Protein 4XRE (pdb70)

Radius of gyration: 23.46 Å; Cα contacts (8 Å, |Δi|>4): 993; chains: 4; bounding box: 65×52×52 Å

Sequence (432 aa):
ANTAFVSSACNTQKIPSGSPFNRNLRAMLADLRQNTAFSGYDYKTSRAGSGGAPTAYGRATCKQSISQSDCTACLSNLVNRIFSICNNAIGARVQLVDCFIQYEQRSFANTAFVSSACNTQKIPSGSPFNRNLRAMLADLRQNTAFSGYDYKTSRAGSGGAPTAYGRATCKQSISQSDCTACLSNLVNRIFSICNNAIGARVQLVDCFIQYEQRSFANTAFVSSACNTQKIPSGSPFNRNLRAMLADLRQNTAFSGYDYKTSRAGSGGAPTAYGRATCKQSISQSDCTACLSNLVNRIFSICNNAIGARVQLVDCFIQYEQRSFANTAFVSSACNTQKIPSGSPFNRNLRAMLADLRQNTAFSGYDYKTSRAGSGGAPTAYGRATCKQSISQSDCTACLSNLVNRIFSICNNAIGARVQLVDCFIQYEQRSF

CATH classification: 3.30.430.20

Organism: Ginkgo biloba (NCBI:txid3311)

GO terms:
  GO:0005537 D-mannose binding (F, IDA)
  GO:0005576 extracellular region (C, IDA)
  GO:0003779 actin binding (F, IDA)
  GO:0050832 defense response to fungus (P, IMP)
  GO:0050832 defense response to fungus (P, IDA)
  GO:0019828 aspartic-type endopeptidase inhibitor activity (F, IDA)

InterPro domains:
  IPR002902 Gnk2-homologous domain [PF01657] (36-131)
  IPR002902 Gnk2-homologous domain [PS51473] (29-134)
  IPR038408 Gnk2-homologous domain superfamily [G3DSA:3.30.430.20] (27-134)
  IPR051378 Cell-to-cell trafficking and antifungal protein [PTHR32080] (8-134)

Nearest PDB structures (foldseek):
  3a2e-assembly2_B  TM=1.004E+00  e=2.190E-21  Ginkgo biloba
  6grf-assembly2_B  TM=8.880E-01  e=1.947E-09  Arabidopsis thaliana
  6grf-assembly3_C  TM=9.031E-01  e=2.362E-09  Arabidopsis thaliana
  6grf-assembly1_A  TM=8.909E-01  e=7.535E-09  Arabidopsis thaliana
  6gre-assembly2_B  TM=8.470E-01  e=1.947E-09  Arabidopsis thaliana

Secondary structure (DSSP, 8-state):
----EEEEEE-S-BPPTT-THHHHHHHHHHHHHHHTTTTTSEEEEEE--STTPPPEEEEEEE-TTS-HHHHHHHHHHHHTTHHHHTTSBSSEEEEESSEEEEEESS--/----EEEEEE-SSBPPTT-THHHHHHHHHHHHHHHGGGTTTEEEEEE--STTPPPEEEEEEE-TTS-HHHHHHHHHHHHHHHHHHHTSBSSEEEEESSEEEEEESS--/----EEEEEE-SSB--TT-THHHHHHHHHHHHHHHGGGTTTEEEEEE--SSS-PPEEEEEEE-TTS-HHHHHHHHHHHHHHHHHHHTSBSSEEEEESSEEEEEESS--/----EEEEEE-SSB--TT-THHHHHHHHHHHHHHHGGGTTTEEEEEE---TTPPPEEEEEEE-TTS-HHHHHHHHHHHHHHHHHHTTSBSSEEEEESSEEEEEESS--

B-factor: mean 52.68, std 8.83, range [20.0, 105.69]

Solvent-accessible surface area: 19162 Å² total; per-residue (Å²): 76,71,39,54,99,82,56,55,40,56,54,139,109,78,7,82,71,4,18,45,1,1,42,0,0,29,39,0,0,22,29,0,68,110,52,0,5,90,55,58,32,67,52,110,28,50,92,74,24,64,69,87,20,56,43,0,65,1,73,0,24,10,92,164,104,22,50,62,77,46,0,40,48,0,0,43,57,0,9,63,72,0,7,65,51,2,60,11,0,23,2,4,123,0,59,1,49,10,3,24,0,17,0,31,45,166,83,91,61,72,41,54,102,82,52,53,38,55,54,133,114,75,1,90,72,6,17,29,1,2,25,8,0,30,49,0,0,32,21,0,63,101,54,0,1,81,49,62,31,68,43,115,29,55,85,71,33,44,74,88,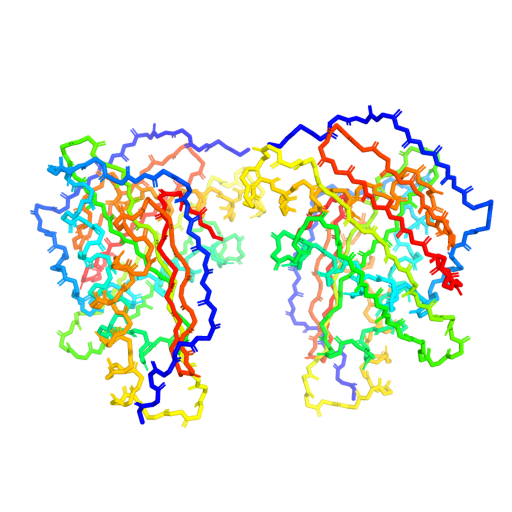15,59,39,0,57,0,89,0,36,8,98,162,102,28,48,64,68,58,0,33,62,0,0,38,38,0,28,57,77,0,3,55,58,4,56,4,0,29,2,2,107,0,72,5,47,10,2,28,0,24,0,34,44,180,76,94,75,71,39,51,101,82,58,47,13,40,53,118,120,76,8,86,118,78,28,57,1,20,174,3,0,115,14,0,1,16,1,0,70,92,1,0,5,115,36,63,24,74,10,105,8,6,20,7,20,54,76,78,13,52,17,0,36,2,82,0,25,2,113,125,103,43,57,95,86,45,0,42,49,0,0,33,50,0,23,118,74,0,30,95,56,3,99,46,0,34,4,2,82,0,63,0,49,10,1,19,0,18,0,22,45,145,43,92,77,70,38,50,96,84,50,41,17,54,50,119,126,76,10,98,122,78,26,57,1,36,178,2,0,138,13,0,2,16,0,0,100,80,10,0,4,103,31,58,29,67,9,99,6,9,11,4,20,60,70,83,18,61,20,0,33,2,79,0,27,13,113,158,89,23,61,94,91,42,0,38,51,0,0,37,50,0,30,119,71,0,14,89,54,0,93,68,0,37,2,3,80,0,63,0,58,12,1,20,0,28,0,28,46,163,64,99

Structure (mmCIF, N/CA/C/O backbone):
data_4XRE
#
_entry.id   4XRE
#
_cell.length_a   143.400
_cell.length_b   143.400
_cell.length_c   143.400
_cell.angle_alpha   90.00
_cell.angle_beta   90.00
_cell.angle_gamma   90.00
#
_symmetry.space_group_name_H-M   'P 21 3'
#
loop_
_entity.id
_entity.type
_entity.pdbx_description
1 polymer 'Antifungal protein ginkbilobin-2'
2 non-polymer alpha-D-mannopyranose
3 water water
#
loop_
_atom_site.group_PDB
_atom_site.id
_atom_site.type_symbol
_atom_site.label_atom_id
_atom_site.label_alt_id
_atom_site.label_comp_id
_atom_site.label_asym_id
_atom_site.label_entity_id
_atom_site.label_seq_id
_atom_site.pdbx_PDB_ins_code
_atom_site.Cartn_x
_atom_site.Cartn_y
_atom_site.Cartn_z
_atom_site.occupancy
_atom_site.B_iso_or_equiv
_atom_site.auth_seq_id
_atom_site.auth_comp_id
_atom_site.auth_asym_id
_atom_site.auth_atom_id
_atom_site.pdbx_PDB_model_num
ATOM 1 N N . ALA A 1 2 ? 51.089 -16.944 -36.215 1.00 28.42 1 ALA A N 1
ATOM 2 C CA . ALA A 1 2 ? 49.856 -17.529 -35.693 1.00 46.78 1 ALA A CA 1
ATOM 3 C C . ALA A 1 2 ? 48.677 -16.546 -35.714 1.00 50.18 1 ALA A C 1
ATOM 4 O O . ALA A 1 2 ? 48.614 -15.627 -34.891 1.00 49.72 1 ALA A O 1
ATOM 6 N N . ASN A 1 3 ? 47.722 -16.744 -36.620 1.00 44.49 2 ASN A N 1
ATOM 7 C CA . ASN A 1 3 ? 46.668 -15.742 -36.787 1.00 42.61 2 ASN A CA 1
ATOM 8 C C . ASN A 1 3 ? 45.445 -15.975 -35.917 1.00 48.33 2 ASN A C 1
ATOM 9 O O . ASN A 1 3 ? 44.755 -16.990 -36.041 1.00 48.29 2 ASN A O 1
ATOM 14 N N . THR A 1 4 ? 45.168 -14.992 -35.062 1.00 47.89 3 THR A N 1
ATOM 15 C CA . THR A 1 4 ? 44.129 -15.104 -34.053 1.00 45.37 3 THR A CA 1
ATOM 16 C C . THR A 1 4 ? 43.013 -14.069 -34.234 1.00 45.91 3 THR A C 1
ATOM 17 O O . THR A 1 4 ? 42.387 -13.662 -33.258 1.00 47.91 3 THR A O 1
ATOM 21 N N . ALA A 1 5 ? 42.755 -13.649 -35.471 1.00 44.05 4 ALA A N 1
ATOM 22 C CA . ALA A 1 5 ? 41.708 -12.652 -35.723 1.00 44.67 4 ALA A CA 1
ATOM 23 C C . ALA A 1 5 ? 40.321 -13.296 -35.748 1.00 45.29 4 ALA A C 1
ATOM 24 O O . ALA A 1 5 ? 40.151 -14.399 -36.272 1.00 43.14 4 ALA A O 1
ATOM 26 N N . PHE A 1 6 ? 39.329 -12.603 -35.191 1.00 44.70 5 PHE A N 1
ATOM 27 C CA . PHE A 1 6 ? 38.000 -13.191 -35.014 1.00 45.02 5 PHE A CA 1
ATOM 28 C C . PHE A 1 6 ? 37.272 -13.486 -36.338 1.00 49.61 5 PHE A C 1
ATOM 29 O O . PHE A 1 6 ? 37.324 -12.670 -37.263 1.00 51.29 5 PHE A O 1
ATOM 37 N N . VAL A 1 7 ? 36.589 -14.638 -36.421 1.00 44.23 6 VAL A N 1
ATOM 38 C CA . VAL A 1 7 ? 35.815 -15.010 -37.621 1.00 42.23 6 VAL A CA 1
ATOM 39 C C . VAL A 1 7 ? 34.286 -15.088 -37.439 1.00 45.06 6 VAL A C 1
ATOM 40 O O . VAL A 1 7 ? 33.527 -14.445 -38.165 1.00 47.71 6 VAL A O 1
ATOM 44 N N . SER A 1 8 ? 33.828 -15.900 -36.496 1.00 41.61 7 SER A N 1
ATOM 45 C CA . SER A 1 8 ? 32.396 -16.061 -36.301 1.00 41.97 7 SER A CA 1
ATOM 46 C C . SER A 1 8 ? 32.135 -16.574 -34.902 1.00 44.37 7 SER A C 1
ATOM 47 O O . SER A 1 8 ? 33.010 -17.182 -34.286 1.00 42.53 7 SER A O 1
ATOM 50 N N . SER A 1 9 ? 30.933 -16.327 -34.395 1.00 44.07 8 SER A N 1
ATOM 51 C CA . SER A 1 9 ? 30.569 -16.834 -33.078 1.00 46.13 8 SER A CA 1
ATOM 52 C C . SER A 1 9 ? 29.083 -17.174 -32.959 1.00 46.17 8 SER A C 1
ATOM 53 O O . SER A 1 9 ? 28.244 -16.627 -33.675 1.00 45.52 8 SER A O 1
ATOM 56 N N . ALA A 1 10 ? 28.787 -18.111 -32.065 1.00 45.57 9 ALA A N 1
ATOM 57 C CA . ALA A 1 10 ? 27.418 -18.452 -31.695 1.00 49.10 9 ALA A CA 1
ATOM 58 C C . ALA A 1 10 ? 27.348 -18.711 -30.187 1.00 52.15 9 ALA A C 1
ATOM 59 O O . ALA A 1 10 ? 28.188 -19.427 -29.626 1.00 47.03 9 ALA A O 1
ATOM 61 N N . CYS A 1 11 ? 26.338 -18.125 -29.538 1.00 54.63 10 CYS A N 1
ATOM 62 C CA . CYS A 1 11 ? 26.223 -18.157 -28.079 1.00 52.48 10 CYS A CA 1
ATOM 63 C C . CYS A 1 11 ? 24.848 -18.635 -27.588 1.00 52.92 10 CYS A C 1
ATOM 64 O O . CYS A 1 11 ? 23.814 -18.257 -28.146 1.00 52.40 10 CYS A O 1
ATOM 67 N N . ASN A 1 12 ? 24.838 -19.451 -26.551 1.00 51.79 11 ASN A N 1
ATOM 68 C CA . ASN A 1 12 ? 23.619 -19.810 -25.880 1.00 53.01 11 ASN A CA 1
ATOM 69 C C . ASN A 1 12 ? 22.951 -18.596 -25.279 1.00 54.20 11 ASN A C 1
ATOM 70 O O . ASN A 1 12 ? 23.601 -17.778 -24.706 1.00 54.48 11 ASN A O 1
ATOM 75 N N . THR A 1 13 ? 21.642 -18.476 -25.393 1.00 55.80 12 THR A N 1
ATOM 76 C CA . THR A 1 13 ? 20.949 -17.370 -24.736 1.00 51.43 12 THR A CA 1
ATOM 77 C C . THR A 1 13 ? 21.055 -17.507 -23.222 1.00 52.90 12 THR A C 1
ATOM 78 O O . THR A 1 13 ? 20.673 -16.601 -22.484 1.00 53.85 12 THR A O 1
ATOM 82 N N . GLN A 1 14 ? 21.596 -18.638 -22.768 1.00 53.07 13 GLN A N 1
ATOM 83 C CA . GLN A 1 14 ? 21.648 -18.968 -21.343 1.00 48.24 13 GLN A CA 1
ATOM 84 C C . GLN A 1 14 ? 23.053 -18.929 -20.720 1.00 50.00 13 GLN A C 1
ATOM 85 O O . GLN A 1 14 ? 23.997 -19.554 -21.221 1.00 51.49 13 GLN A O 1
ATOM 91 N N . LYS A 1 15 ? 23.171 -18.208 -19.602 1.00 52.07 14 LYS A N 1
ATOM 92 C CA . LYS A 1 15 ? 24.471 -17.946 -18.985 1.00 48.31 14 LYS A CA 1
ATOM 93 C C . LYS A 1 15 ? 24.776 -18.798 -17.751 1.00 46.74 14 LYS A C 1
ATOM 94 O O . LYS A 1 15 ? 23.873 -19.186 -17.003 1.00 47.23 14 LYS A O 1
ATOM 100 N N . ILE A 1 16 ? 26.063 -19.080 -17.560 1.00 44.53 15 IL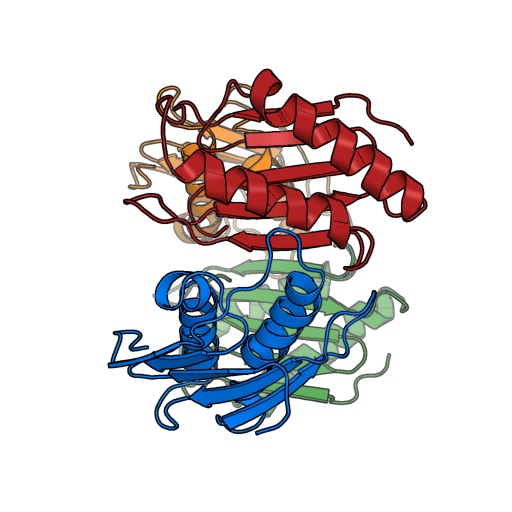E A N 1
ATOM 101 C CA . ILE A 1 16 ? 26.552 -19.738 -16.357 1.00 46.30 15 ILE A CA 1
ATOM 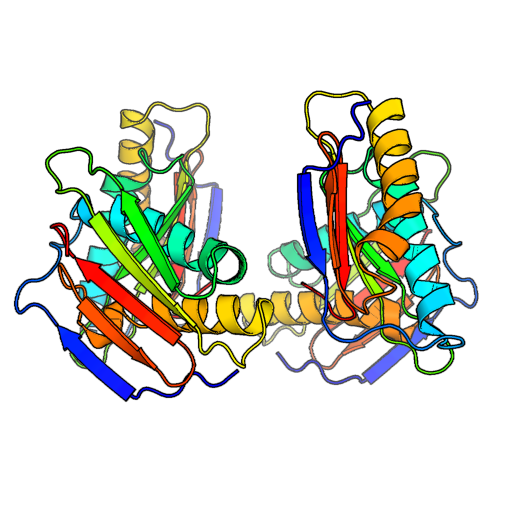102 C C . ILE A 1 16 ? 26.276 -18.827 -15.165 1.00 46.20 15 ILE A C 1
ATOM 103 O O . ILE A 1 16 ? 26.711 -17.679 -15.148 1.00 49.90 15 ILE A O 1
ATOM 108 N N . PRO A 1 17 ? 25.569 -19.333 -14.173 1.00 47.39 16 PRO A N 1
ATOM 109 C CA . PRO A 1 17 ? 25.235 -18.531 -13.032 1.00 47.81 16 PRO A CA 1
ATOM 110 C C . PRO A 1 17 ? 26.468 -18.152 -12.328 1.00 48.62 16 PRO A C 1
ATOM 111 O O . PRO A 1 17 ? 27.370 -18.905 -12.222 1.00 51.98 16 PRO A O 1
ATOM 115 N N . SER A 1 18 ? 26.484 -16.960 -11.803 1.00 51.93 17 SER A N 1
ATOM 116 C CA . SER A 1 18 ? 27.595 -16.491 -11.029 1.00 50.13 17 SER A CA 1
ATOM 117 C C . SER A 1 18 ? 27.907 -17.488 -9.963 1.00 54.00 17 SER A C 1
ATOM 118 O O . SER A 1 18 ? 27.056 -17.856 -9.201 1.00 62.26 17 SER A O 1
ATOM 121 N N . GLY A 1 19 ? 29.122 -17.973 -9.945 1.00 52.87 18 GLY A N 1
ATOM 122 C CA . GLY A 1 19 ? 29.505 -18.975 -8.982 1.00 48.77 18 GLY A CA 1
ATOM 123 C C . GLY A 1 19 ? 29.162 -20.370 -9.404 1.00 52.32 18 GLY A C 1
ATOM 124 O O . GLY A 1 19 ? 29.430 -21.305 -8.714 1.00 55.61 18 GLY A O 1
ATOM 125 N N . SER A 1 20 ? 28.575 -20.531 -10.559 1.00 51.79 19 SER A N 1
ATOM 126 C CA . SER A 1 20 ? 28.101 -21.880 -10.845 1.00 49.68 19 SER A CA 1
ATOM 127 C C . SER A 1 20 ? 29.284 -22.814 -10.827 1.00 50.97 19 SER A C 1
ATOM 128 O O . SER A 1 20 ? 30.330 -22.508 -11.391 1.00 51.42 19 SER A O 1
ATOM 131 N N . PRO A 1 21 ? 29.123 -23.949 -10.145 1.00 47.40 20 PRO A N 1
ATOM 132 C CA . PRO A 1 21 ? 30.059 -25.071 -10.154 1.00 44.93 20 PRO A CA 1
ATOM 133 C C . PRO A 1 21 ? 30.491 -25.441 -11.572 1.00 49.20 20 PRO A C 1
ATOM 134 O O . PRO A 1 21 ? 31.566 -26.005 -11.752 1.00 51.01 20 PRO A O 1
ATOM 138 N N . PHE A 1 22 ? 29.667 -25.132 -12.568 1.00 49.79 21 PHE A N 1
ATOM 139 C CA . PHE A 1 22 ? 30.034 -25.399 -13.949 1.00 45.90 21 PHE A CA 1
ATOM 140 C C . PHE A 1 22 ? 31.390 -24.782 -14.273 1.00 49.36 21 PHE A C 1
ATOM 141 O O . PHE A 1 22 ? 32.216 -25.388 -14.953 1.00 49.52 21 PHE A O 1
ATOM 149 N N . ASN A 1 23 ? 31.610 -23.574 -13.778 1.00 49.31 22 ASN A N 1
ATOM 150 C CA . ASN A 1 23 ? 32.827 -22.833 -14.071 1.00 47.13 22 ASN A CA 1
ATOM 151 C C . ASN A 1 23 ? 34.125 -23.625 -13.950 1.00 47.66 22 ASN A C 1
ATOM 152 O O . ASN A 1 23 ? 35.079 -23.343 -14.672 1.00 49.03 22 ASN A O 1
ATOM 157 N N . ARG A 1 24 ? 34.172 -24.592 -13.037 1.00 46.53 23 ARG A N 1
ATOM 158 C CA . ARG A 1 24 ? 35.433 -25.275 -12.714 1.00 47.42 23 ARG A CA 1
ATOM 159 C C . ARG A 1 24 ? 35.799 -26.411 -13.665 1.00 52.47 23 ARG A C 1
ATOM 160 O O . ARG A 1 24 ? 36.931 -26.468 -14.158 1.00 52.37 23 ARG A O 1
ATOM 168 N N . ASN A 1 25 ? 34.864 -27.335 -13.886 1.00 47.09 24 ASN A N 1
ATOM 169 C CA . ASN A 1 25 ? 35.119 -28.434 -14.807 1.00 44.96 24 ASN A CA 1
ATOM 170 C C . ASN A 1 25 ? 35.167 -27.885 -16.221 1.00 48.33 24 ASN A C 1
ATOM 171 O O . ASN A 1 25 ? 35.963 -28.331 -17.045 1.00 47.60 24 ASN A O 1
ATOM 176 N N . LEU A 1 26 ? 34.325 -26.888 -16.480 1.00 49.36 25 LEU A N 1
ATOM 177 C CA . LEU A 1 26 ? 34.369 -26.153 -17.738 1.00 49.02 25 LEU A CA 1
ATOM 178 C C . LEU A 1 26 ? 35.786 -25.675 -18.024 1.00 48.55 25 LEU A C 1
ATOM 179 O O . LEU A 1 26 ? 36.389 -26.059 -19.025 1.00 51.97 25 LEU A O 1
ATOM 184 N N . ARG A 1 27 ? 36.320 -24.832 -17.152 1.00 44.59 26 ARG A N 1
ATOM 185 C CA . ARG A 1 27 ? 37.663 -24.329 -17.368 1.00 43.14 26 ARG A CA 1
ATOM 186 C C . ARG A 1 27 ? 38.663 -25.492 -17.431 1.00 45.54 26 ARG A C 1
ATOM 187 O O . ARG A 1 27 ? 39.523 -25.523 -18.315 1.00 50.47 26 ARG A O 1
ATOM 195 N N . ALA A 1 28 ? 38.513 -26.465 -16.533 1.00 46.31 27 ALA A N 1
ATOM 196 C CA . ALA A 1 28 ? 39.437 -27.611 -16.431 1.00 52.28 27 ALA A CA 1
ATOM 197 C C . ALA A 1 28 ? 39.507 -28.422 -17.720 1.00 52.16 27 ALA A C 1
ATOM 198 O O . ALA A 1 28 ? 40.520 -29.061 -18.038 1.00 48.73 27 ALA A O 1
ATOM 200 N N . MET A 1 29 ? 38.400 -28.388 -18.448 1.00 53.19 28 MET A N 1
ATOM 201 C CA . MET A 1 29 ? 38.255 -29.096 -19.704 1.00 49.81 28 MET A CA 1
ATOM 202 C C . MET A 1 29 ? 38.889 -28.311 -20.850 1.00 47.78 28 MET A C 1
ATOM 203 O O . MET A 1 29 ? 39.492 -28.890 -21.753 1.00 48.95 28 MET A O 1
ATOM 208 N N . LEU A 1 30 ? 38.746 -26.989 -20.798 1.00 49.19 29 LEU A N 1
ATOM 209 C CA . LEU A 1 30 ? 39.262 -26.104 -21.835 1.00 49.13 29 LEU A CA 1
ATOM 210 C C . LEU A 1 30 ? 40.773 -26.174 -21.902 1.00 45.83 29 LEU A C 1
ATOM 211 O O . LEU A 1 30 ? 41.374 -25.941 -22.954 1.00 41.93 29 LEU A O 1
ATOM 216 N N . ALA A 1 31 ? 41.382 -26.497 -20.766 1.00 45.12 30 ALA A N 1
ATOM 217 C CA . ALA A 1 31 ? 42.825 -26.620 -20.700 1.00 47.00 30 ALA A CA 1
ATOM 218 C C . ALA A 1 31 ? 43.272 -27.934 -21.314 1.00 48.92 30 ALA A C 1
ATOM 219 O O . ALA A 1 31 ? 44.349 -28.016 -21.908 1.00 48.75 30 ALA A O 1
ATOM 221 N N . ASP A 1 32 ? 42.443 -28.965 -21.175 1.00 51.61 31 ASP A N 1
ATOM 222 C CA . ASP A 1 32 ? 42.723 -30.227 -21.841 1.00 48.45 31 ASP A CA 1
ATOM 223 C C . ASP A 1 32 ? 42.732 -29.992 -23.345 1.00 46.46 31 ASP A C 1
ATOM 224 O O . ASP A 1 32 ? 43.650 -30.422 -24.036 1.00 49.02 31 ASP A O 1
ATOM 229 N N . LEU A 1 33 ? 41.718 -29.288 -23.843 1.00 42.06 32 LEU A N 1
ATOM 230 C CA . LEU A 1 33 ? 41.694 -28.874 -25.240 1.00 43.21 32 LEU A CA 1
ATOM 231 C C . LEU A 1 33 ? 42.936 -28.059 -25.582 1.00 46.83 32 LEU A C 1
ATOM 232 O O . LEU A 1 33 ? 43.594 -28.308 -26.591 1.00 47.13 32 LEU A O 1
ATOM 237 N N . ARG A 1 34 ? 43.245 -27.078 -24.737 1.00 50.01 33 ARG A N 1
ATOM 238 C CA . ARG A 1 34 ? 44.362 -26.157 -24.973 1.00 49.83 33 ARG A CA 1
ATOM 239 C C . ARG A 1 34 ? 45.698 -26.884 -25.118 1.00 49.86 33 ARG A C 1
ATOM 240 O O . ARG A 1 34 ? 46.516 -26.539 -25.971 1.00 50.08 33 ARG A O 1
ATOM 248 N N . GLN A 1 35 ? 45.903 -27.908 -24.293 1.00 48.98 34 GLN A N 1
ATOM 249 C CA . GLN A 1 35 ? 47.203 -28.559 -24.187 1.00 49.23 34 GLN A CA 1
ATOM 250 C C . GLN A 1 35 ? 47.419 -29.737 -25.138 1.00 47.86 34 GLN A C 1
ATOM 251 O O . GLN A 1 35 ? 48.562 -30.091 -25.442 1.00 49.27 34 GLN A O 1
ATOM 257 N N . ASN A 1 36 ? 46.326 -30.319 -25.624 1.00 46.87 35 ASN A N 1
ATOM 258 C CA . ASN A 1 36 ? 46.378 -31.628 -26.273 1.00 45.82 35 ASN A CA 1
ATOM 259 C C . ASN A 1 36 ? 46.022 -31.701 -27.760 1.00 46.74 35 ASN A C 1
ATOM 260 O O . ASN A 1 36 ? 46.294 -32.712 -28.408 1.00 47.13 35 ASN A O 1
ATOM 265 N N . THR A 1 37 ? 45.431 -30.641 -28.306 1.00 47.03 36 THR A N 1
ATOM 266 C CA . THR A 1 37 ? 44.947 -30.679 -29.686 1.00 45.48 36 THR A CA 1
ATOM 267 C C . THR A 1 37 ? 46.094 -30.705 -30.699 1.00 43.63 36 THR A C 1
ATOM 268 O O . THR A 1 37 ? 46.033 -31.425 -31.698 1.00 44.85 36 THR A O 1
ATOM 272 N N . ALA A 1 38 ? 47.148 -29.940 -30.437 1.00 38.65 37 ALA A N 1
ATOM 273 C CA . ALA A 1 38 ? 48.291 -29.930 -31.337 1.00 41.28 37 ALA A CA 1
ATOM 274 C C . ALA A 1 38 ? 48.820 -31.346 -31.568 1.00 45.35 37 ALA A C 1
ATOM 275 O O . ALA A 1 38 ? 49.292 -31.683 -32.660 1.00 41.31 37 ALA A O 1
ATOM 277 N N . PHE A 1 39 ? 48.708 -32.178 -30.535 1.00 48.20 38 PHE A N 1
ATOM 278 C CA . PHE A 1 39 ? 49.297 -33.513 -30.536 1.00 45.43 38 PHE A CA 1
ATOM 279 C C . PHE A 1 39 ? 48.280 -34.631 -30.725 1.00 47.20 38 PHE A C 1
ATOM 280 O O . PHE A 1 39 ? 48.652 -35.784 -30.944 1.00 49.76 38 PHE A O 1
ATOM 288 N N . SER A 1 40 ? 47.002 -34.292 -30.636 1.00 43.77 39 SER A N 1
ATOM 289 C CA . SER A 1 40 ? 45.955 -35.263 -30.900 1.00 43.05 39 SER A CA 1
ATOM 290 C C . SER A 1 40 ? 45.424 -35.098 -32.315 1.00 47.45 39 SER A C 1
ATOM 291 O O . SER A 1 40 ? 44.378 -35.643 -32.675 1.00 48.36 39 SER A O 1
ATOM 294 N N . GLY A 1 41 ? 46.126 -34.343 -33.128 1.00 44.89 40 GLY A N 1
ATOM 295 C CA . GLY A 1 41 ? 45.754 -34.242 -34.508 1.00 42.05 40 GLY A CA 1
ATOM 296 C C . GLY A 1 41 ? 45.077 -33.041 -35.071 1.00 44.94 40 GLY A C 1
ATOM 297 O O . GLY A 1 41 ? 44.505 -33.102 -36.116 1.00 47.41 40 GLY A O 1
ATOM 298 N N . TYR A 1 42 ? 45.176 -31.946 -34.357 1.00 42.18 41 TYR A N 1
ATOM 299 C CA . TYR A 1 42 ? 44.657 -30.648 -34.734 1.00 39.57 41 TYR A CA 1
ATOM 300 C C . TYR A 1 42 ? 43.159 -30.601 -34.750 1.00 42.68 41 TYR A C 1
ATOM 301 O O . TYR A 1 42 ? 42.587 -29.705 -35.286 1.00 44.26 41 TYR A O 1
ATOM 310 N N . ASP A 1 43 ? 42.519 -31.544 -34.107 1.00 43.18 42 ASP A N 1
ATOM 311 C CA . ASP A 1 43 ? 41.098 -31.476 -33.908 1.00 44.10 42 ASP A CA 1
ATOM 312 C C . ASP A 1 43 ? 40.790 -32.498 -32.860 1.00 44.75 42 ASP A C 1
ATOM 313 O O . ASP A 1 43 ? 41.036 -33.647 -33.052 1.00 46.23 42 ASP A O 1
ATOM 318 N N . TYR A 1 44 ? 40.282 -32.060 -31.724 1.00 43.40 43 TYR A N 1
ATOM 319 C CA . TYR A 1 44 ? 40.292 -32.877 -30.546 1.00 46.54 43 TYR A CA 1
ATOM 320 C C . TYR A 1 44 ? 39.139 -32.535 -29.688 1.00 43.65 43 TYR A C 1
ATOM 321 O O . TYR A 1 44 ? 38.777 -31.420 -29.608 1.00 45.71 43 TYR A O 1
ATOM 330 N N . LYS A 1 45 ? 38.543 -33.522 -29.058 1.00 46.76 44 LYS A N 1
ATOM 331 C CA . LYS A 1 45 ? 37.366 -33.323 -28.220 1.00 49.01 44 LYS A CA 1
ATOM 332 C C . LYS A 1 45 ? 37.647 -33.911 -26.835 1.00 47.52 44 LYS A C 1
ATOM 333 O O . LYS A 1 45 ? 38.423 -34.855 -26.691 1.00 44.90 44 LYS A O 1
ATOM 339 N N . THR A 1 46 ? 37.036 -33.342 -25.808 1.00 48.26 45 THR A N 1
ATOM 340 C CA . THR A 1 46 ? 37.200 -33.893 -24.474 1.00 48.07 45 THR A CA 1
ATOM 341 C C . THR A 1 46 ? 36.014 -33.448 -23.622 1.00 51.26 45 THR A C 1
ATOM 342 O O . THR A 1 46 ? 35.156 -32.695 -24.096 1.00 48.09 45 THR A O 1
ATOM 346 N N . SER A 1 47 ? 35.950 -33.943 -22.384 1.00 54.55 46 SER A N 1
ATOM 347 C CA . SER A 1 47 ? 34.840 -33.654 -21.476 1.00 50.34 46 SER A CA 1
ATOM 348 C C . SER A 1 47 ? 35.307 -33.603 -20.023 1.00 48.88 46 SER A C 1
ATOM 349 O O . SER A 1 47 ? 36.428 -34.010 -19.714 1.00 52.37 46 SER A O 1
ATOM 352 N N . ARG A 1 48 ? 34.456 -33.086 -19.138 1.00 45.57 47 ARG A N 1
ATOM 353 C CA . ARG A 1 48 ? 34.738 -33.099 -17.698 1.00 49.21 47 ARG A CA 1
ATOM 354 C C . ARG A 1 48 ? 33.454 -33.250 -16.904 1.00 49.75 47 ARG A C 1
ATOM 355 O O . ARG A 1 48 ? 32.535 -32.441 -17.035 1.00 49.26 47 ARG A O 1
ATOM 363 N N . ALA A 1 49 ? 33.389 -34.286 -16.074 1.00 48.15 48 ALA A N 1
ATOM 364 C CA . ALA A 1 49 ? 32.190 -34.516 -15.288 1.00 48.62 48 ALA A CA 1
ATOM 365 C C . ALA A 1 49 ? 32.092 -33.437 -14.229 1.00 49.04 48 ALA A C 1
ATOM 366 O O . ALA A 1 49 ? 33.089 -33.065 -13.614 1.00 50.53 48 ALA A O 1
ATOM 368 N N . GLY A 1 50 ? 30.891 -32.918 -14.022 1.00 50.92 49 GLY A N 1
ATOM 369 C CA . GLY A 1 50 ? 30.703 -31.904 -13.008 1.00 59.62 49 GLY A CA 1
ATOM 370 C C . GLY A 1 50 ? 30.635 -32.545 -11.637 1.00 70.74 49 GLY A C 1
ATOM 371 O O . GLY A 1 50 ? 30.470 -33.760 -11.525 1.00 74.30 49 GLY A O 1
ATOM 372 N N . SER A 1 51 ? 30.795 -31.739 -10.592 1.00 75.14 50 SER A N 1
ATOM 373 C CA . SER A 1 51 ? 30.418 -32.169 -9.249 1.00 80.83 50 SER A CA 1
ATOM 374 C C . SER A 1 51 ? 29.446 -31.137 -8.696 1.00 79.99 50 SER A C 1
ATOM 375 O O . SER A 1 51 ? 29.283 -30.058 -9.273 1.00 71.33 50 SER A O 1
ATOM 378 N N . GLY A 1 52 ? 28.781 -31.477 -7.598 1.00 83.57 51 GLY A N 1
ATOM 379 C CA . GLY A 1 52 ? 27.817 -30.572 -7.002 1.00 85.12 51 GLY A CA 1
ATOM 380 C C . GLY A 1 52 ? 26.717 -30.135 -7.961 1.00 83.22 51 GLY A C 1
ATOM 381 O O . GLY A 1 52 ? 26.453 -28.936 -8.111 1.00 69.42 51 GLY A O 1
ATOM 382 N N . GLY A 1 53 ? 26.091 -31.111 -8.622 1.00 90.46 52 GLY A N 1
ATOM 383 C CA . GLY A 1 53 ? 24.881 -30.886 -9.406 1.00 88.80 52 GLY A CA 1
ATOM 384 C C . GLY A 1 53 ? 25.051 -30.298 -10.798 1.00 80.02 52 GLY A C 1
ATOM 385 O O . GLY A 1 53 ? 24.133 -30.358 -11.631 1.00 70.81 52 GLY A O 1
ATOM 386 N N . ALA A 1 54 ? 26.222 -29.716 -11.044 1.00 76.03 53 ALA A N 1
ATOM 387 C CA . ALA A 1 54 ? 26.539 -29.150 -12.349 1.00 70.22 53 ALA A CA 1
ATOM 388 C C . ALA A 1 54 ? 26.680 -30.261 -13.388 1.00 71.10 53 ALA A C 1
ATOM 389 O O . ALA A 1 54 ? 27.068 -31.384 -13.059 1.00 73.16 53 ALA A O 1
ATOM 391 N N . PRO A 1 55 ? 26.350 -29.936 -14.655 1.00 69.22 54 PRO A N 1
ATOM 392 C CA . PRO A 1 55 ? 26.384 -30.898 -15.770 1.00 65.63 54 PRO A CA 1
ATOM 393 C C . PRO A 1 55 ? 27.802 -31.309 -16.143 1.00 59.87 54 PRO A C 1
ATOM 394 O O . PRO A 1 55 ? 28.766 -30.752 -15.617 1.00 62.41 54 PRO A O 1
ATOM 398 N N . THR A 1 56 ? 27.928 -32.283 -17.038 1.00 58.06 55 THR A N 1
ATOM 399 C CA . THR A 1 56 ? 29.226 -32.616 -17.603 1.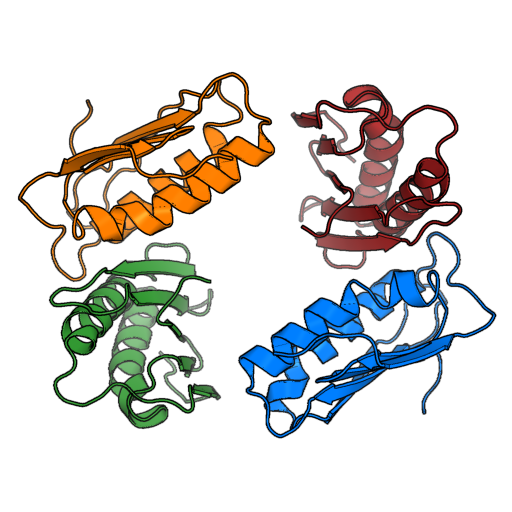00 53.21 55 THR A CA 1
ATOM 400 C C . THR A 1 56 ? 29.497 -31.614 -18.716 1.00 55.71 55 THR A C 1
ATOM 401 O O . THR A 1 56 ? 28.558 -31.048 -19.286 1.00 58.12 55 THR A O 1
ATOM 405 N N . ALA A 1 57 ? 30.769 -31.378 -19.016 1.00 54.26 56 ALA A N 1
ATOM 406 C CA . ALA A 1 57 ? 31.133 -30.415 -20.052 1.00 51.59 56 ALA A CA 1
ATOM 407 C C . ALA A 1 57 ? 31.875 -31.080 -21.207 1.00 51.00 56 ALA A C 1
ATOM 408 O O . ALA A 1 57 ? 32.872 -31.767 -20.994 1.00 48.32 56 ALA A O 1
ATOM 410 N N . TYR A 1 58 ? 31.375 -30.866 -22.423 1.00 49.17 57 TYR A N 1
ATOM 411 C CA . TYR A 1 58 ? 31.976 -31.421 -23.625 1.00 46.77 57 TYR A CA 1
ATOM 412 C C . TYR A 1 58 ? 32.417 -30.298 -24.533 1.00 47.65 57 TYR A C 1
ATOM 413 O O . TYR A 1 58 ? 31.700 -29.318 -24.712 1.00 49.62 57 TYR A O 1
ATOM 422 N N . GLY A 1 59 ? 33.599 -30.444 -25.117 1.00 46.04 58 GLY A N 1
ATOM 423 C CA . GLY A 1 59 ? 34.100 -29.449 -26.037 1.00 43.67 58 GLY A CA 1
ATOM 424 C C . GLY A 1 59 ? 34.940 -30.085 -27.120 1.00 46.87 58 GLY A C 1
ATOM 425 O O . GLY A 1 59 ? 35.337 -31.248 -27.017 1.00 45.06 58 GLY A O 1
ATOM 426 N N . ARG A 1 60 ? 35.187 -29.310 -28.172 1.00 47.45 59 ARG A N 1
ATOM 427 C CA . ARG A 1 60 ? 36.028 -29.718 -29.289 1.00 46.22 59 ARG A CA 1
ATOM 428 C C . ARG A 1 60 ? 36.915 -28.551 -29.708 1.00 43.91 59 ARG A C 1
ATOM 429 O O . ARG A 1 60 ? 36.568 -27.383 -29.503 1.00 42.66 59 ARG A O 1
ATOM 437 N N . ALA A 1 61 ? 38.066 -28.865 -30.284 1.00 41.57 60 ALA A N 1
ATOM 438 C CA . ALA A 1 61 ? 38.985 -27.827 -30.703 1.00 40.24 60 ALA A CA 1
ATOM 439 C C . ALA A 1 61 ? 39.738 -28.286 -31.918 1.00 42.26 60 ALA A C 1
ATOM 440 O O . ALA A 1 61 ? 40.131 -29.445 -32.013 1.00 44.51 60 ALA A O 1
ATOM 442 N N . THR A 1 62 ? 39.940 -27.365 -32.848 1.00 37.69 61 THR A N 1
ATOM 443 C CA . THR A 1 62 ? 40.673 -27.673 -34.050 1.00 39.83 61 THR A CA 1
ATOM 444 C C . THR A 1 62 ? 41.675 -26.569 -34.298 1.00 43.03 61 THR A C 1
ATOM 445 O O . THR A 1 62 ? 41.470 -25.430 -33.882 1.00 40.64 61 THR A O 1
ATOM 449 N N . CYS A 1 63 ? 42.765 -26.919 -34.970 1.00 43.76 62 CYS A N 1
ATOM 450 C CA . CYS A 1 63 ? 43.732 -25.938 -35.409 1.00 41.89 62 CYS A CA 1
ATOM 451 C C . CYS A 1 63 ? 43.803 -25.984 -36.917 1.00 41.84 62 CYS A C 1
ATOM 452 O O . CYS A 1 63 ? 43.492 -27.006 -37.521 1.00 43.15 62 CYS A O 1
ATOM 455 N N . LYS A 1 64 ? 44.190 -24.864 -37.514 1.00 41.69 63 LYS A N 1
ATOM 456 C CA . LYS A 1 64 ? 44.581 -24.822 -38.912 1.00 44.53 63 LYS A CA 1
ATOM 457 C C . LYS A 1 64 ? 45.741 -25.795 -39.114 1.00 49.62 63 LYS A C 1
ATOM 458 O O . LYS A 1 64 ? 46.836 -25.587 -38.589 1.00 48.38 63 LYS A O 1
ATOM 464 N N . GLN A 1 65 ? 45.495 -26.869 -39.855 1.00 49.63 64 GLN A N 1
ATOM 465 C CA . GLN A 1 65 ? 46.518 -27.883 -40.087 1.00 48.61 64 GLN A CA 1
ATOM 466 C C . GLN A 1 65 ? 47.871 -27.264 -40.458 1.00 51.64 64 GLN A C 1
ATOM 467 O O . GLN A 1 65 ? 48.918 -27.707 -39.974 1.00 53.44 64 GLN A O 1
ATOM 473 N N . SER A 1 66 ? 47.847 -26.232 -41.305 1.00 49.96 65 SER A N 1
ATOM 474 C CA . SER A 1 66 ? 49.082 -25.630 -41.813 1.00 45.86 65 SER A CA 1
ATOM 475 C C . SER A 1 66 ? 49.928 -24.933 -40.745 1.00 48.53 65 SER A C 1
ATOM 476 O O . SER A 1 66 ? 51.111 -24.686 -40.960 1.00 54.86 65 SER A O 1
ATOM 479 N N . ILE A 1 67 ? 49.337 -24.634 -39.590 1.00 47.29 66 ILE A N 1
ATOM 480 C CA . ILE A 1 67 ? 50.071 -23.950 -38.523 1.00 46.74 66 ILE A CA 1
ATOM 481 C C . ILE A 1 67 ? 50.870 -24.951 -37.680 1.00 43.84 66 ILE A C 1
ATOM 482 O O . ILE A 1 67 ? 50.677 -26.158 -37.803 1.00 44.97 66 ILE A O 1
ATOM 487 N N . SER A 1 68 ? 51.761 -24.454 -36.825 1.00 44.09 67 SER A N 1
ATOM 488 C CA . SER A 1 68 ? 52.626 -25.339 -36.036 1.00 44.19 67 SER A CA 1
ATOM 489 C C . SER A 1 68 ? 51.971 -25.805 -34.746 1.00 46.73 67 SER A C 1
ATOM 490 O O . SER A 1 68 ? 50.882 -25.362 -34.391 1.00 49.65 67 SER A O 1
ATOM 493 N N . GLN A 1 69 ? 52.634 -26.717 -34.040 1.00 45.69 68 GLN A N 1
ATOM 494 C CA . GLN A 1 69 ? 52.082 -27.207 -32.789 1.00 45.98 68 GLN A CA 1
ATOM 495 C C . GLN A 1 69 ? 52.085 -26.101 -31.741 1.00 45.72 68 GLN A C 1
ATOM 496 O O . GLN A 1 69 ? 51.121 -25.940 -31.003 1.00 46.18 68 GLN A O 1
ATOM 502 N N . SER A 1 70 ? 53.160 -25.316 -31.703 1.00 48.12 69 SER A N 1
ATOM 503 C CA . SER A 1 70 ? 53.247 -24.207 -30.756 1.00 49.77 69 SER A CA 1
ATOM 504 C C . SER A 1 70 ? 52.253 -23.108 -31.125 1.00 48.69 69 SER A C 1
ATOM 505 O O . SER A 1 70 ? 51.656 -22.477 -30.253 1.00 42.95 69 SER A O 1
ATOM 508 N N . ASP A 1 71 ? 52.083 -22.885 -32.425 1.00 52.12 70 ASP A N 1
ATOM 509 C CA . ASP A 1 71 ? 51.141 -21.883 -32.918 1.00 48.67 70 ASP A CA 1
ATOM 510 C C . ASP A 1 71 ? 49.687 -22.367 -32.790 1.00 51.52 70 ASP A C 1
ATOM 511 O O . ASP A 1 71 ? 48.756 -21.559 -32.691 1.00 53.60 70 ASP A O 1
ATOM 516 N N . CYS A 1 72 ? 49.490 -23.685 -32.784 1.00 49.91 71 CYS A N 1
ATOM 517 C CA . CYS A 1 72 ? 48.173 -24.250 -32.508 1.00 49.08 71 CYS A CA 1
ATOM 518 C C . CYS A 1 72 ? 47.818 -24.086 -31.026 1.00 50.57 71 CYS A C 1
ATOM 519 O O . CYS A 1 72 ? 46.730 -23.629 -30.667 1.00 53.40 71 CYS A O 1
ATOM 522 N N . THR A 1 73 ? 48.756 -24.454 -30.167 1.00 47.46 72 THR A N 1
ATOM 523 C CA . THR A 1 73 ? 48.582 -24.299 -28.735 1.00 47.82 72 THR A CA 1
ATOM 524 C C . THR A 1 73 ? 48.417 -22.829 -28.325 1.00 51.71 72 THR A C 1
ATOM 525 O O . THR A 1 73 ? 47.793 -22.530 -27.300 1.00 54.11 72 THR A O 1
ATOM 529 N N . ALA A 1 74 ? 48.975 -21.917 -29.126 1.00 48.45 73 ALA A N 1
ATOM 530 C CA . ALA A 1 74 ? 48.966 -20.488 -28.804 1.00 48.41 73 ALA A CA 1
ATOM 531 C C . ALA A 1 74 ? 47.619 -19.847 -29.095 1.00 52.59 73 ALA A C 1
ATOM 532 O O . ALA A 1 74 ? 47.093 -19.066 -28.285 1.00 51.50 73 ALA A O 1
ATOM 534 N N . CYS A 1 75 ? 47.084 -20.165 -30.272 1.00 48.19 74 CYS A N 1
ATOM 535 C CA . CYS A 1 75 ? 45.794 -19.656 -30.694 1.00 47.73 74 CYS A CA 1
ATOM 536 C C . CYS A 1 75 ? 44.717 -20.088 -29.710 1.00 48.39 74 CYS A C 1
ATOM 537 O O . CYS A 1 75 ? 43.851 -19.296 -29.335 1.00 49.17 74 CYS A O 1
ATOM 540 N N . LEU A 1 76 ? 44.775 -21.343 -29.268 1.00 45.23 75 LEU A N 1
ATOM 541 C CA . LEU A 1 76 ? 43.737 -21.843 -28.377 1.00 44.73 75 LEU A CA 1
ATOM 542 C C . LEU A 1 76 ? 43.766 -21.127 -27.032 1.00 44.67 75 LEU A C 1
ATOM 543 O O . LEU A 1 76 ? 42.720 -20.804 -26.472 1.00 43.08 75 LEU A O 1
ATOM 548 N N . SER A 1 77 ? 44.968 -20.868 -26.523 1.00 49.61 76 SER A N 1
ATOM 549 C CA . SER A 1 77 ? 45.113 -20.095 -25.295 1.00 46.94 76 SER A CA 1
ATOM 550 C C . SER A 1 77 ? 44.533 -18.717 -25.535 1.00 45.41 76 SER A C 1
ATOM 551 O O . SER A 1 77 ? 43.726 -18.224 -24.750 1.00 45.77 76 SER A O 1
ATOM 554 N N . ASN A 1 78 ? 44.940 -18.104 -26.635 1.00 47.12 77 ASN A N 1
ATOM 555 C CA . ASN A 1 78 ? 44.378 -16.820 -27.012 1.00 47.90 77 ASN A CA 1
ATOM 556 C C . ASN A 1 78 ? 42.854 -16.872 -27.006 1.00 46.01 77 ASN A C 1
ATOM 557 O O . ASN A 1 78 ? 42.200 -15.923 -26.576 1.00 48.37 77 ASN A O 1
ATOM 562 N N . LEU A 1 79 ? 42.297 -17.993 -27.466 1.00 47.09 78 LEU A N 1
ATOM 563 C CA . LEU A 1 79 ? 40.846 -18.142 -27.636 1.00 46.07 78 LEU A CA 1
ATOM 564 C C . LEU A 1 79 ? 40.121 -18.371 -26.303 1.00 47.22 78 LEU A C 1
ATOM 565 O O . LEU A 1 79 ? 39.093 -17.752 -26.030 1.00 45.87 78 LEU A O 1
ATOM 570 N N . VAL A 1 80 ? 40.692 -19.202 -25.455 1.00 46.45 79 VAL A N 1
ATOM 571 C CA . VAL A 1 80 ? 40.177 -19.480 -24.142 1.00 44.18 79 VAL A CA 1
ATOM 572 C C . VAL A 1 80 ? 40.000 -18.255 -23.276 1.00 46.65 79 VAL A C 1
ATOM 573 O O . VAL A 1 80 ? 39.190 -18.272 -22.399 1.00 49.46 79 VAL A O 1
ATOM 577 N N . ASN A 1 81 ? 40.774 -17.225 -23.489 1.00 41.60 80 ASN A N 1
ATOM 578 C CA . ASN A 1 81 ? 40.636 -16.046 -22.700 1.00 45.95 80 ASN A CA 1
ATOM 579 C C . ASN A 1 81 ? 39.841 -14.999 -23.392 1.00 50.58 80 ASN A C 1
ATOM 580 O O . ASN A 1 81 ? 39.986 -13.836 -23.147 1.00 49.84 80 ASN A 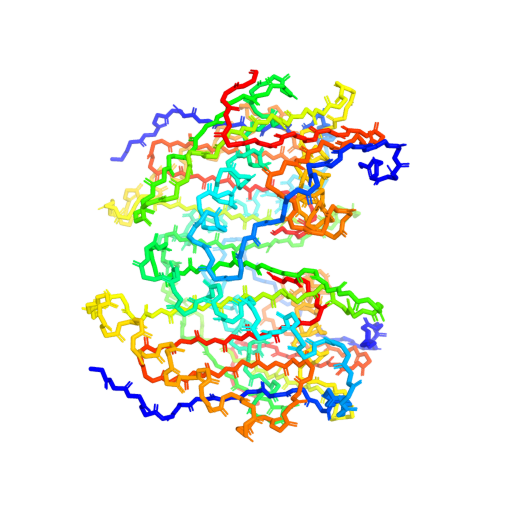O 1
ATOM 585 N N . ARG A 1 82 ? 38.983 -15.432 -24.274 1.00 46.78 81 ARG A N 1
ATOM 586 C CA . ARG A 1 82 ? 38.245 -14.528 -25.099 1.00 41.50 81 ARG A CA 1
ATOM 587 C C . ARG A 1 82 ? 36.886 -15.079 -25.320 1.00 45.01 81 ARG A C 1
ATOM 588 O O . ARG A 1 82 ? 36.000 -14.361 -25.628 1.00 49.88 81 ARG A O 1
ATOM 596 N N . ILE A 1 83 ? 36.735 -16.384 -25.179 1.00 46.54 82 ILE A N 1
ATOM 597 C CA . ILE A 1 83 ? 35.490 -17.033 -25.506 1.00 42.81 82 ILE A CA 1
ATOM 598 C C . ILE A 1 83 ? 34.447 -16.771 -24.462 1.00 47.83 82 ILE A C 1
ATOM 599 O O . ILE A 1 83 ? 33.271 -16.881 -24.723 1.00 50.16 82 ILE A O 1
ATOM 604 N N . PHE A 1 84 ? 34.881 -16.425 -23.268 1.00 51.64 83 PHE A N 1
ATOM 605 C CA . PHE A 1 84 ? 33.925 -16.071 -22.217 1.00 50.53 83 PHE A CA 1
ATOM 606 C C . PHE A 1 84 ? 33.352 -14.670 -22.405 1.00 49.89 83 PHE A C 1
ATOM 607 O O . PHE A 1 84 ? 32.185 -14.422 -22.103 1.00 48.74 83 PHE A O 1
ATOM 615 N N . SER A 1 85 ? 34.191 -13.770 -22.917 1.00 54.80 84 SER A N 1
ATOM 616 C CA . SER A 1 85 ? 33.825 -12.387 -23.222 1.00 47.10 84 SER A CA 1
ATOM 617 C C . SER A 1 85 ? 32.950 -12.312 -24.484 1.00 48.49 84 SER A C 1
ATOM 618 O O . SER A 1 85 ? 31.906 -11.651 -24.510 1.00 50.37 84 SER A O 1
ATOM 621 N N . ILE A 1 86 ? 33.383 -13.008 -25.527 1.00 46.72 85 ILE A N 1
ATOM 622 C CA . ILE A 1 86 ? 32.627 -13.107 -26.769 1.00 47.69 85 ILE A CA 1
ATOM 623 C C . ILE A 1 86 ? 31.171 -13.511 -26.528 1.00 47.73 85 ILE A C 1
ATOM 624 O O . ILE A 1 86 ? 30.256 -13.014 -27.187 1.00 45.81 85 ILE A O 1
ATOM 629 N N . CYS A 1 87 ? 30.963 -14.413 -25.576 1.00 48.31 86 CYS A N 1
ATOM 630 C CA . CYS A 1 87 ? 29.629 -14.947 -25.318 1.00 51.80 86 CYS A CA 1
ATOM 631 C C . CYS A 1 87 ? 29.125 -14.677 -23.899 1.00 48.16 86 CYS A C 1
ATOM 632 O O . CYS A 1 87 ? 28.162 -15.291 -23.443 1.00 49.57 86 CYS A O 1
ATOM 635 N N . ASN A 1 88 ? 29.779 -13.751 -23.206 1.00 45.78 87 ASN A N 1
ATOM 636 C CA . ASN A 1 88 ? 29.284 -13.290 -21.923 1.00 42.16 87 ASN A CA 1
ATOM 637 C C . ASN A 1 88 ? 28.951 -14.441 -20.979 1.00 46.32 87 ASN A C 1
ATOM 638 O O . ASN A 1 88 ? 27.832 -14.535 -20.476 1.00 48.93 87 ASN A O 1
ATOM 643 N N . ASN A 1 89 ? 29.929 -15.316 -20.759 1.00 45.06 88 ASN A N 1
ATOM 644 C CA . ASN A 1 89 ? 29.827 -16.404 -19.786 1.00 42.53 88 ASN A CA 1
ATOM 645 C C . ASN A 1 89 ? 28.677 -17.373 -20.052 1.00 42.25 88 ASN A C 1
ATOM 646 O O . ASN A 1 89 ? 27.821 -17.546 -19.193 1.00 41.99 88 ASN A O 1
ATOM 651 N N . ALA A 1 90 ? 28.599 -17.992 -21.213 1.00 42.61 89 ALA A N 1
ATOM 652 C CA . ALA A 1 90 ? 27.457 -18.803 -21.599 1.00 41.75 89 ALA A CA 1
ATOM 653 C C . ALA A 1 90 ? 27.608 -20.242 -21.274 1.00 42.35 89 ALA A C 1
ATOM 654 O O . ALA A 1 90 ? 28.681 -20.712 -21.098 1.00 41.01 89 ALA A O 1
ATOM 656 N N . ILE A 1 91 ? 26.503 -20.940 -21.216 1.00 40.45 90 ILE A N 1
ATOM 657 C CA . ILE A 1 91 ? 26.534 -22.343 -20.923 1.00 44.55 90 ILE A CA 1
ATOM 658 C C . ILE A 1 91 ? 26.894 -23.166 -22.117 1.00 46.23 90 ILE A C 1
ATOM 659 O O . ILE A 1 91 ? 26.736 -24.349 -22.090 1.00 47.00 90 ILE A O 1
ATOM 664 N N . GLY A 1 92 ? 27.359 -22.537 -23.171 1.00 45.44 91 GLY A N 1
ATOM 665 C CA . GLY A 1 92 ? 27.792 -23.271 -24.325 1.00 46.01 91 GLY A CA 1
ATOM 666 C C . GLY A 1 92 ? 28.223 -22.332 -25.376 1.00 46.68 91 GLY A C 1
ATOM 667 O O . GLY A 1 92 ? 27.719 -21.265 -25.474 1.00 46.08 91 GLY A O 1
ATOM 668 N N . ALA A 1 93 ? 29.181 -22.719 -26.170 1.00 47.11 92 ALA A N 1
ATOM 669 C CA . ALA A 1 93 ? 29.519 -21.768 -27.224 1.00 43.71 92 ALA A CA 1
ATOM 670 C C . ALA A 1 93 ? 30.460 -22.347 -28.265 1.00 43.83 92 ALA A C 1
ATOM 671 O O . ALA A 1 93 ? 31.212 -23.285 -27.997 1.00 45.06 92 ALA A O 1
ATOM 673 N N . ARG A 1 94 ? 30.391 -21.772 -29.461 1.00 45.29 93 ARG A N 1
ATOM 674 C CA . ARG A 1 94 ? 31.355 -22.026 -30.525 1.00 44.09 93 ARG A CA 1
ATOM 675 C C . ARG A 1 94 ? 32.035 -20.712 -30.851 1.00 43.35 93 ARG A C 1
ATOM 676 O O . ARG A 1 94 ? 31.383 -19.675 -30.907 1.00 44.50 93 ARG A O 1
ATOM 684 N N . VAL A 1 95 ? 33.344 -20.747 -31.083 1.00 44.59 94 VAL A N 1
ATOM 685 C CA . VAL A 1 95 ? 34.046 -19.559 -31.552 1.00 43.33 94 VAL A CA 1
ATOM 686 C C . VAL A 1 95 ? 35.048 -19.890 -32.639 1.00 40.18 94 VAL A C 1
ATOM 687 O O . VAL A 1 95 ? 35.899 -20.765 -32.483 1.00 41.10 94 VAL A O 1
ATOM 691 N N . GLN A 1 96 ? 34.934 -19.179 -33.752 1.00 41.15 95 GLN A N 1
ATOM 692 C CA . GLN A 1 96 ? 35.832 -19.391 -34.867 1.00 41.48 95 GLN A CA 1
ATOM 693 C C . GLN A 1 96 ? 36.780 -18.204 -35.033 1.00 40.26 95 GLN A C 1
ATOM 694 O O . GLN A 1 96 ? 36.347 -17.074 -35.245 1.00 41.01 95 GLN A O 1
ATOM 700 N N . LEU A 1 97 ? 38.074 -18.468 -34.892 1.00 41.12 96 LEU A N 1
ATOM 701 C CA . LEU A 1 97 ? 39.100 -17.488 -35.225 1.00 41.99 96 LEU A CA 1
ATOM 702 C C . LEU A 1 97 ? 39.806 -17.990 -36.464 1.00 43.34 96 LEU A C 1
ATOM 703 O O . LEU A 1 97 ? 39.511 -19.090 -36.925 1.00 44.95 96 LEU A O 1
ATOM 708 N N . VAL A 1 98 ? 40.748 -17.209 -36.994 1.00 42.85 97 VAL A N 1
ATOM 709 C CA . VAL A 1 98 ? 41.461 -17.604 -38.211 1.00 46.77 97 VAL A CA 1
ATOM 710 C C . VAL A 1 98 ? 42.151 -18.967 -38.101 1.00 50.18 97 VAL A C 1
ATOM 711 O O . VAL A 1 98 ? 41.863 -19.873 -38.885 1.00 52.45 97 VAL A O 1
ATOM 715 N N . ASP A 1 99 ? 43.051 -19.130 -37.138 1.00 43.99 98 ASP A N 1
ATOM 716 C CA . ASP A 1 99 ? 43.821 -20.363 -37.095 1.00 44.13 98 ASP A CA 1
ATOM 717 C C . ASP A 1 99 ? 43.261 -21.456 -36.182 1.00 42.96 98 ASP A C 1
ATOM 718 O O . ASP A 1 99 ? 43.777 -22.567 -36.181 1.00 45.24 98 ASP A O 1
ATOM 723 N N . CYS A 1 100 ? 42.211 -21.166 -35.415 1.00 43.29 99 CYS A N 1
ATOM 724 C CA . CYS A 1 100 ? 41.720 -22.158 -34.449 1.00 40.26 99 CYS A CA 1
ATOM 725 C C . CYS A 1 100 ? 40.278 -21.990 -33.983 1.00 38.36 99 CYS A C 1
ATOM 726 O O . CYS A 1 100 ? 39.742 -20.882 -33.918 1.00 37.52 99 CYS A O 1
ATOM 729 N N . PHE A 1 101 ? 39.687 -23.118 -33.605 1.00 40.09 100 PHE A N 1
ATOM 730 C CA . PHE A 1 101 ? 38.274 -23.209 -33.258 1.00 36.88 100 PHE A CA 1
ATOM 731 C C . PHE A 1 101 ? 38.105 -23.873 -31.897 1.00 35.05 100 PHE A C 1
ATOM 732 O O . PHE A 1 101 ? 38.865 -24.755 -31.529 1.00 37.54 100 PHE A O 1
ATOM 740 N N . ILE A 1 102 ? 37.119 -23.431 -31.133 1.00 35.80 101 ILE A N 1
ATOM 741 C CA . ILE A 1 102 ? 36.781 -24.120 -29.906 1.00 35.53 101 ILE A CA 1
ATOM 742 C C . ILE A 1 102 ? 35.289 -24.146 -29.765 1.00 39.31 101 ILE A C 1
ATOM 743 O O . ILE A 1 102 ? 34.618 -23.182 -30.106 1.00 44.43 101 ILE A O 1
ATOM 748 N N . GLN A 1 103 ? 34.754 -25.245 -29.256 1.00 37.28 102 GLN A N 1
ATOM 749 C CA . GLN A 1 103 ? 33.362 -25.244 -28.879 1.00 41.89 102 GLN A CA 1
ATOM 750 C C . GLN A 1 103 ? 33.225 -25.926 -27.550 1.00 46.64 102 GLN A C 1
ATOM 751 O O . GLN A 1 103 ? 33.965 -26.860 -27.252 1.00 45.16 102 GLN A O 1
ATOM 757 N N . TYR A 1 104 ? 32.280 -25.455 -26.746 1.00 49.31 103 TYR A N 1
ATOM 758 C CA . TYR A 1 104 ? 31.939 -26.147 -25.513 1.00 48.82 103 TYR A CA 1
ATOM 759 C C . TYR A 1 104 ? 30.445 -26.112 -25.286 1.00 49.69 103 TYR A C 1
ATOM 760 O O . TYR A 1 104 ? 29.779 -25.169 -25.696 1.00 48.79 103 TYR A O 1
ATOM 769 N N . GLU A 1 105 ? 29.925 -27.153 -24.638 1.00 49.25 104 GLU A N 1
ATOM 770 C CA . GLU A 1 105 ? 28.494 -27.288 -24.399 1.00 49.51 104 GLU A CA 1
ATOM 771 C C . GLU A 1 105 ? 28.251 -28.114 -23.146 1.00 52.00 104 GLU A C 1
ATOM 772 O O . GLU A 1 105 ? 29.167 -28.737 -22.621 1.00 50.16 104 GLU A O 1
ATOM 778 N N . GLN A 1 106 ? 27.003 -28.142 -22.687 1.00 56.07 105 GLN A N 1
ATOM 779 C CA . GLN A 1 106 ? 26.639 -28.902 -21.495 1.00 52.95 105 GLN A CA 1
ATOM 780 C C . GLN A 1 106 ? 26.056 -30.286 -21.806 1.00 58.07 105 GLN A C 1
ATOM 781 O O . GLN A 1 106 ? 25.701 -31.050 -20.902 1.00 59.22 105 GLN A O 1
ATOM 787 N N . ARG A 1 107 ? 25.959 -30.603 -23.094 1.00 61.56 106 ARG A N 1
ATOM 788 C CA . ARG A 1 107 ? 25.624 -31.955 -23.523 1.00 59.75 106 ARG A CA 1
ATOM 789 C C . ARG A 1 107 ? 26.678 -32.424 -24.506 1.00 59.20 106 ARG A C 1
ATOM 790 O O . ARG A 1 107 ? 27.674 -31.746 -24.748 1.00 59.90 106 ARG A O 1
ATOM 798 N N . SER A 1 108 ? 26.444 -33.589 -25.094 1.00 60.71 107 SER A N 1
ATOM 799 C CA . SER A 1 108 ? 27.329 -34.106 -26.124 1.00 62.58 107 SER A CA 1
ATOM 800 C C . SER A 1 108 ? 26.901 -33.607 -27.501 1.00 68.17 107 SER A C 1
ATOM 801 O O . SER A 1 108 ? 25.707 -33.401 -27.764 1.00 69.23 107 SER A O 1
ATOM 804 N N . PHE A 1 109 ? 27.881 -33.418 -28.379 1.00 64.14 108 PHE A N 1
ATOM 805 C CA . PHE A 1 109 ? 27.620 -32.874 -29.708 1.00 67.56 108 PHE A CA 1
ATOM 806 C C . PHE A 1 109 ? 28.575 -33.459 -30.742 1.00 78.14 108 PHE A C 1
ATOM 807 O O . PHE A 1 109 ? 29.628 -34.006 -30.390 1.00 78.69 108 PHE A O 1
ATOM 816 N N . ALA B 1 2 ? 57.065 -0.515 -18.223 1.00 49.98 1 ALA B N 1
ATOM 817 C CA . ALA B 1 2 ? 58.494 -0.663 -17.947 1.00 47.67 1 ALA B CA 1
ATOM 818 C C . ALA B 1 2 ? 59.352 -0.347 -19.164 1.00 50.22 1 ALA B C 1
ATOM 819 O O . ALA B 1 2 ? 59.241 -0.999 -20.210 1.00 48.72 1 ALA B O 1
ATOM 821 N N . ASN B 1 3 ? 60.223 0.648 -19.017 1.00 45.40 2 ASN B N 1
ATOM 822 C CA . ASN B 1 3 ? 61.184 0.976 -20.057 1.00 43.56 2 ASN B CA 1
ATOM 823 C C . ASN B 1 3 ? 62.403 0.069 -19.928 1.00 49.65 2 ASN B C 1
ATOM 824 O O . ASN B 1 3 ? 63.203 0.232 -19.005 1.00 51.59 2 ASN B O 1
ATOM 829 N N . THR B 1 4 ? 62.532 -0.892 -20.844 1.00 48.20 3 THR B N 1
ATOM 830 C CA . THR B 1 4 ? 63.593 -1.899 -20.771 1.00 46.06 3 THR B CA 1
ATOM 831 C C . THR B 1 4 ? 64.781 -1.639 -21.709 1.00 51.14 3 THR B C 1
ATOM 832 O O . THR B 1 4 ? 65.628 -2.509 -21.892 1.00 49.93 3 THR B O 1
ATOM 836 N N . ALA B 1 5 ? 64.848 -0.446 -22.293 1.00 52.70 4 ALA B N 1
ATOM 837 C CA . ALA B 1 5 ? 65.918 -0.117 -23.236 1.00 49.22 4 ALA B CA 1
ATOM 838 C C . ALA B 1 5 ? 67.290 -0.204 -22.577 1.00 48.07 4 ALA B C 1
ATOM 839 O O . ALA B 1 5 ? 67.433 0.060 -21.385 1.00 47.40 4 ALA B O 1
ATOM 841 N N . PHE B 1 6 ? 68.311 -0.485 -23.350 1.00 46.82 5 PHE B N 1
ATOM 842 C CA . PHE B 1 6 ? 69.621 -0.709 -22.807 1.00 46.59 5 PHE B CA 1
ATOM 843 C C . PHE B 1 6 ? 70.344 0.596 -22.624 1.00 51.40 5 PHE B C 1
ATOM 844 O O . PHE B 1 6 ? 70.157 1.497 -23.420 1.00 52.20 5 PHE B O 1
ATOM 852 N N . VAL B 1 7 ? 71.151 0.670 -21.562 1.00 47.65 6 VAL B N 1
ATOM 853 C CA . VAL B 1 7 ? 71.939 1.840 -21.157 1.00 46.11 6 VAL B CA 1
ATOM 854 C C . VAL B 1 7 ? 73.418 1.588 -20.912 1.00 47.19 6 VAL B C 1
ATOM 855 O O . VAL B 1 7 ? 74.240 2.209 -21.490 1.00 46.90 6 VAL B O 1
ATOM 859 N N . SER B 1 8 ? 73.747 0.683 -20.011 1.00 47.53 7 SER B N 1
ATOM 860 C CA . SER B 1 8 ? 75.098 0.538 -19.473 1.00 49.36 7 SER B CA 1
ATOM 861 C C . SER B 1 8 ? 75.447 -0.893 -19.134 1.00 47.77 7 SER B C 1
ATOM 862 O O . SER B 1 8 ? 74.611 -1.669 -18.801 1.00 43.78 7 SER B O 1
ATOM 865 N N . SER B 1 9 ? 76.722 -1.227 -19.182 1.00 50.25 8 SER B N 1
ATOM 866 C CA . SER B 1 9 ? 77.138 -2.499 -18.611 1.00 50.40 8 SER B CA 1
ATOM 867 C C . SER B 1 9 ? 78.648 -2.582 -18.362 1.00 53.01 8 SER B C 1
ATOM 868 O O . SER B 1 9 ? 79.434 -1.786 -18.890 1.00 49.45 8 SER B O 1
ATOM 871 N N . ALA B 1 10 ? 79.022 -3.545 -17.526 1.00 50.58 9 ALA B N 1
ATOM 872 C CA . ALA B 1 10 ? 80.407 -3.896 -17.261 1.00 51.19 9 ALA B CA 1
ATOM 873 C C . ALA B 1 10 ? 80.404 -5.383 -16.954 1.00 51.86 9 ALA B C 1
ATOM 874 O O . ALA B 1 10 ? 79.571 -5.859 -16.184 1.00 49.01 9 ALA B O 1
ATOM 876 N N . CYS B 1 11 ? 81.233 -6.165 -17.621 1.00 53.27 10 CYS B N 1
ATOM 877 C CA . CYS B 1 11 ? 81.223 -7.609 -17.456 1.00 52.66 10 CYS B CA 1
ATOM 878 C C . CYS B 1 11 ? 82.581 -8.102 -16.904 1.00 54.09 10 CYS B C 1
ATOM 879 O O . CYS B 1 11 ? 83.574 -7.456 -17.126 1.00 53.89 10 CYS B O 1
ATOM 882 N N . ASN B 1 12 ? 82.608 -9.204 -16.148 1.00 50.37 11 ASN B N 1
ATOM 883 C CA . ASN B 1 12 ? 83.817 -9.882 -15.728 1.00 50.09 11 ASN B CA 1
ATOM 884 C C . ASN B 1 12 ? 84.355 -10.704 -16.900 1.00 53.00 11 ASN B C 1
ATOM 885 O O . ASN B 1 12 ? 83.618 -11.502 -17.486 1.00 54.90 11 ASN B O 1
ATOM 890 N N . THR B 1 13 ? 85.625 -10.501 -17.255 1.00 51.62 12 THR B N 1
ATOM 891 C CA . THR B 1 13 ? 86.222 -11.196 -18.403 1.00 48.79 12 THR B CA 1
ATOM 892 C C . THR B 1 13 ? 86.110 -12.718 -18.319 1.00 47.36 12 THR B C 1
ATOM 893 O O . THR B 1 13 ? 86.151 -13.402 -19.337 1.00 44.94 12 THR B O 1
ATOM 897 N N . GLN B 1 14 ? 85.948 -13.248 -17.119 1.00 48.12 13 GLN B N 1
ATOM 898 C CA . GLN B 1 14 ? 85.824 -14.687 -16.923 1.00 47.87 13 GLN B CA 1
ATOM 899 C C . GLN B 1 14 ? 84.425 -15.189 -17.056 1.00 50.41 13 GLN B C 1
ATOM 900 O O . GLN B 1 14 ? 83.529 -14.663 -16.467 1.00 51.40 13 GLN B O 1
ATOM 906 N N . LYS B 1 15 ? 84.249 -16.247 -17.804 1.00 50.50 14 LYS B N 1
ATOM 907 C CA . LYS B 1 15 ? 82.917 -16.789 -18.078 1.00 51.15 14 LYS B CA 1
ATOM 908 C C . LYS B 1 15 ? 82.587 -18.023 -17.243 1.00 49.83 14 LYS B C 1
ATOM 909 O O . LYS B 1 15 ? 83.450 -18.865 -17.001 1.00 51.28 14 LYS B O 1
ATOM 915 N N . ILE B 1 16 ? 81.337 -18.129 -16.798 1.00 48.99 15 ILE B N 1
ATOM 916 C CA . ILE B 1 16 ? 80.918 -19.295 -16.041 1.00 51.17 15 ILE B CA 1
ATOM 917 C C . ILE B 1 16 ? 81.175 -20.523 -16.902 1.00 51.96 15 ILE B C 1
ATOM 918 O O . ILE B 1 16 ? 80.622 -20.620 -18.003 1.00 50.95 15 ILE B O 1
ATOM 923 N N . PRO B 1 17 ? 82.007 -21.460 -16.434 1.00 56.43 16 PRO B N 1
ATOM 924 C CA . PRO B 1 17 ? 82.387 -22.677 -17.156 1.00 54.58 16 PRO B CA 1
ATOM 925 C C . PRO B 1 17 ? 81.173 -23.515 -17.574 1.00 52.81 16 PRO B C 1
ATOM 926 O O . PRO B 1 17 ? 80.131 -23.464 -16.918 1.00 56.73 16 PRO B O 1
ATOM 930 N N . SER B 1 18 ? 81.318 -24.277 -18.649 1.00 52.59 17 SER B N 1
ATOM 931 C CA . SER B 1 18 ? 80.228 -25.089 -19.179 1.00 52.33 17 SER B CA 1
ATOM 932 C C . SER B 1 18 ? 79.796 -26.197 -18.199 1.00 56.18 17 SER B C 1
ATOM 933 O O . SER B 1 18 ? 80.615 -27.007 -17.759 1.00 58.49 17 SER B O 1
ATOM 936 N N . GLY B 1 19 ? 78.513 -26.218 -17.849 1.00 57.83 18 GLY B N 1
ATOM 937 C CA . GLY B 1 19 ? 77.977 -27.238 -16.958 1.00 53.31 18 GLY B CA 1
ATOM 938 C C . GLY B 1 19 ? 78.111 -26.935 -15.472 1.00 59.22 18 GLY B C 1
ATOM 939 O O . GLY B 1 19 ? 77.627 -27.701 -14.623 1.00 58.90 18 GLY B O 1
ATOM 940 N N . SER B 1 20 ? 78.762 -25.813 -15.155 1.00 57.67 19 SER B N 1
ATOM 941 C CA . SER B 1 20 ? 78.999 -25.415 -13.770 1.00 50.58 19 SER B CA 1
ATOM 942 C C . SER B 1 20 ? 77.718 -25.289 -12.967 1.00 51.45 19 SER B C 1
ATOM 943 O O . SER B 1 20 ? 76.713 -24.758 -13.456 1.00 52.13 19 SER B O 1
ATOM 946 N N . PRO B 1 21 ? 77.754 -25.769 -11.730 1.00 47.58 20 PRO B N 1
ATOM 947 C CA . PRO B 1 21 ? 76.662 -25.716 -10.772 1.00 46.98 20 PRO B CA 1
ATOM 948 C C . PRO B 1 21 ? 76.397 -24.281 -10.373 1.00 50.71 20 PRO B C 1
ATOM 949 O O . PRO B 1 21 ? 75.300 -23.983 -9.919 1.00 55.84 20 PRO B O 1
ATOM 953 N N . PHE B 1 22 ? 77.384 -23.404 -10.521 1.00 49.00 21 PHE B N 1
ATOM 954 C CA . PHE B 1 22 ? 77.150 -22.004 -10.203 1.00 48.71 21 PHE B CA 1
ATOM 955 C C . PHE B 1 22 ? 76.108 -21.434 -11.150 1.00 51.55 21 PHE B C 1
ATOM 956 O O . PHE B 1 22 ? 75.535 -20.374 -10.898 1.00 52.51 21 PHE B O 1
ATOM 964 N N . ASN B 1 23 ? 75.868 -22.135 -12.248 1.00 50.07 22 ASN B N 1
ATOM 965 C CA . ASN B 1 23 ? 74.752 -21.784 -13.101 1.00 48.66 22 ASN B CA 1
ATOM 966 C C . ASN B 1 23 ? 73.463 -21.943 -12.335 1.00 48.89 22 ASN B C 1
ATOM 967 O O . ASN B 1 23 ? 72.501 -21.208 -12.550 1.00 46.65 22 ASN B O 1
ATOM 972 N N . ARG B 1 24 ? 73.467 -22.904 -11.419 1.00 46.85 23 ARG B N 1
ATOM 973 C CA . ARG B 1 24 ? 72.288 -23.243 -10.641 1.00 48.10 23 ARG B CA 1
ATOM 974 C C . ARG B 1 24 ? 72.048 -22.257 -9.512 1.00 52.38 23 ARG B C 1
ATOM 975 O O . ARG B 1 24 ? 70.934 -21.759 -9.362 1.00 54.91 23 ARG B O 1
ATOM 983 N N . ASN B 1 25 ? 73.072 -21.984 -8.703 1.00 50.72 24 ASN B N 1
ATOM 984 C CA . ASN B 1 25 ? 72.884 -21.063 -7.576 1.00 50.30 24 ASN B CA 1
ATOM 985 C C . ASN B 1 25 ? 72.810 -19.581 -7.992 1.00 54.44 24 ASN B C 1
ATOM 986 O O . ASN B 1 25 ? 72.330 -18.744 -7.230 1.00 55.99 24 ASN B O 1
ATOM 991 N N . LEU B 1 26 ? 73.245 -19.273 -9.216 1.00 52.65 25 LEU B N 1
ATOM 992 C CA . LEU B 1 26 ? 73.094 -17.932 -9.783 1.00 47.19 25 LEU B CA 1
ATOM 993 C C . LEU B 1 26 ? 71.640 -17.617 -10.130 1.00 44.66 25 LEU B C 1
ATOM 994 O O . LEU B 1 26 ? 71.122 -16.570 -9.759 1.00 47.74 25 LEU B O 1
ATOM 999 N N . ARG B 1 27 ? 70.981 -18.533 -10.832 1.00 44.00 26 ARG B N 1
ATOM 1000 C CA . ARG B 1 27 ? 69.640 -18.288 -11.359 1.00 45.14 26 ARG B CA 1
ATOM 1001 C C . ARG B 1 27 ? 68.518 -18.285 -10.314 1.00 46.82 26 ARG B C 1
ATOM 1002 O O . ARG B 1 27 ? 67.516 -17.581 -10.476 1.00 51.95 26 ARG B O 1
ATOM 1010 N N . ALA B 1 28 ? 68.674 -19.060 -9.250 1.00 43.51 27 ALA B N 1
ATOM 1011 C CA . ALA B 1 28 ? 67.669 -19.073 -8.186 1.00 49.77 27 ALA B CA 1
ATOM 1012 C C . ALA B 1 28 ? 67.723 -17.778 -7.393 1.00 52.79 27 ALA B C 1
ATOM 1013 O O . ALA B 1 28 ? 66.693 -17.210 -7.018 1.00 49.02 27 ALA B O 1
ATOM 1015 N N . MET B 1 29 ? 68.949 -17.333 -7.124 1.00 54.63 28 MET B N 1
ATOM 1016 C CA . MET B 1 29 ? 69.195 -16.033 -6.524 1.00 50.19 28 MET B CA 1
ATOM 1017 C C . MET B 1 29 ? 68.585 -14.940 -7.388 1.00 51.94 28 MET B C 1
ATOM 1018 O O . MET B 1 29 ? 67.864 -14.068 -6.898 1.00 55.51 28 MET B O 1
ATOM 1023 N N . LEU B 1 30 ? 68.892 -14.986 -8.680 1.00 47.81 29 LEU B N 1
ATOM 1024 C CA . LEU B 1 30 ? 68.330 -14.036 -9.621 1.00 47.96 29 LEU B CA 1
ATOM 1025 C C . LEU B 1 30 ? 66.815 -14.103 -9.597 1.00 50.24 29 LEU B C 1
ATOM 1026 O O . LEU B 1 30 ? 66.141 -13.080 -9.700 1.00 52.86 29 LEU B O 1
ATOM 1031 N N . ALA B 1 31 ? 66.286 -15.317 -9.460 1.00 48.21 30 ALA B N 1
ATOM 1032 C CA . ALA B 1 31 ? 64.852 -15.514 -9.347 1.00 47.53 30 ALA B CA 1
ATOM 1033 C C . ALA B 1 31 ? 64.336 -14.844 -8.079 1.00 55.26 30 ALA B C 1
ATOM 1034 O O . ALA B 1 31 ? 63.245 -14.277 -8.068 1.00 59.24 30 ALA B O 1
ATOM 1036 N N . ASP B 1 32 ? 65.131 -14.903 -7.012 1.00 55.16 31 ASP B N 1
ATOM 1037 C CA . ASP B 1 32 ? 64.819 -14.202 -5.769 1.00 52.34 31 ASP B CA 1
ATOM 1038 C C . ASP B 1 32 ? 64.761 -12.685 -6.002 1.00 52.36 31 ASP B C 1
ATOM 1039 O O . ASP B 1 32 ? 63.862 -12.010 -5.503 1.00 53.66 31 ASP B O 1
ATOM 1044 N N . LEU B 1 33 ? 65.718 -12.159 -6.769 1.00 50.19 32 LEU B N 1
ATOM 1045 C CA . LEU B 1 33 ? 65.719 -10.745 -7.153 1.00 51.56 32 LEU B CA 1
ATOM 1046 C C . LEU B 1 33 ? 64.454 -10.367 -7.908 1.00 52.82 32 LEU B C 1
ATOM 1047 O O . LEU B 1 33 ? 63.782 -9.386 -7.582 1.00 51.09 32 LEU B O 1
ATOM 1052 N N . ARG B 1 34 ? 64.156 -11.152 -8.939 1.00 53.16 33 ARG B N 1
ATOM 1053 C CA . ARG B 1 34 ? 63.036 -10.891 -9.833 1.00 53.70 33 ARG B CA 1
ATOM 1054 C C . ARG B 1 34 ? 61.740 -10.697 -9.051 1.00 59.32 33 ARG B C 1
ATOM 1055 O O . ARG B 1 34 ? 60.997 -9.741 -9.281 1.00 60.36 33 ARG B O 1
ATOM 1063 N N . GLN B 1 35 ? 61.491 -11.587 -8.098 1.00 61.72 34 GLN B N 1
ATOM 1064 C CA . GLN B 1 35 ? 60.204 -11.640 -7.420 1.00 59.32 34 GLN B CA 1
ATOM 1065 C C . GLN B 1 35 ? 60.124 -10.786 -6.148 1.00 59.62 34 GLN B C 1
ATOM 1066 O O . GLN B 1 35 ? 59.026 -10.532 -5.638 1.00 59.96 34 GLN B O 1
ATOM 1072 N N . ASN B 1 36 ? 61.271 -10.333 -5.650 1.00 53.09 35 ASN B N 1
ATOM 1073 C CA . ASN B 1 36 ? 61.315 -9.653 -4.353 1.00 50.43 35 ASN B CA 1
ATOM 1074 C C . ASN B 1 36 ? 61.627 -8.161 -4.357 1.00 52.97 35 ASN B C 1
ATOM 1075 O O . ASN B 1 36 ? 61.038 -7.411 -3.580 1.00 54.32 35 ASN B O 1
ATOM 1080 N N . THR B 1 37 ? 62.556 -7.742 -5.213 1.00 53.36 36 THR B N 1
ATOM 1081 C CA . THR B 1 37 ? 62.998 -6.350 -5.276 1.00 47.37 36 THR B CA 1
ATOM 1082 C C . THR B 1 37 ? 61.836 -5.373 -5.172 1.00 49.52 36 THR B C 1
ATOM 1083 O O . THR B 1 37 ? 61.903 -4.380 -4.443 1.00 48.53 36 THR B O 1
ATOM 1087 N N . ALA B 1 38 ? 60.765 -5.668 -5.903 1.00 48.17 37 ALA B N 1
ATOM 1088 C CA . ALA B 1 38 ? 59.613 -4.779 -5.974 1.00 48.78 37 ALA B CA 1
ATOM 1089 C C . ALA B 1 38 ? 58.926 -4.589 -4.621 1.00 58.72 37 ALA B C 1
ATOM 1090 O O . ALA B 1 38 ? 58.271 -3.566 -4.380 1.00 61.10 37 ALA B O 1
ATOM 1092 N N . PHE B 1 39 ? 59.087 -5.569 -3.743 1.00 59.16 38 PHE B N 1
ATOM 1093 C CA . PHE B 1 39 ? 58.358 -5.602 -2.481 1.00 54.07 38 PHE B CA 1
ATOM 1094 C C . PHE B 1 39 ? 59.274 -5.363 -1.282 1.00 54.08 38 PHE B C 1
ATOM 1095 O O . PHE B 1 39 ? 58.907 -5.620 -0.131 1.00 52.66 38 PHE B O 1
ATOM 1103 N N . SER B 1 40 ? 60.463 -4.838 -1.570 1.00 51.39 39 SER B N 1
ATOM 1104 C CA . SER B 1 40 ? 61.466 -4.583 -0.551 1.00 50.92 39 SER B CA 1
ATOM 1105 C C . SER B 1 40 ? 62.137 -3.246 -0.797 1.00 52.26 39 SER B C 1
ATOM 1106 O O . SER B 1 40 ? 63.355 -3.112 -0.665 1.00 49.70 39 SER B O 1
ATOM 1109 N N . GLY B 1 41 ? 61.386 -2.252 -1.180 1.00 51.97 40 GLY B N 1
ATOM 1110 C CA . GLY B 1 41 ? 61.977 -0.951 -1.367 1.00 50.44 40 GLY B CA 1
ATOM 1111 C C . GLY B 1 41 ? 62.606 -0.683 -2.696 1.00 52.04 40 GLY B C 1
ATOM 1112 O O . GLY B 1 41 ? 63.137 0.366 -2.894 1.00 51.69 40 GLY B O 1
ATOM 1113 N N . TYR B 1 42 ? 62.559 -1.644 -3.589 1.00 51.75 41 TYR B N 1
ATOM 1114 C CA . TYR B 1 42 ? 62.997 -1.434 -4.938 1.00 47.33 41 TYR B CA 1
ATOM 1115 C C . TYR B 1 42 ? 64.499 -1.549 -5.050 1.00 48.89 41 TYR B C 1
ATOM 1116 O O . TYR B 1 42 ? 65.039 -1.532 -6.112 1.00 50.66 41 TYR B O 1
ATOM 1125 N N . ASP B 1 43 ? 65.153 -1.691 -3.927 1.00 49.02 42 ASP B N 1
ATOM 1126 C CA . ASP B 1 43 ? 66.562 -1.949 -3.879 1.00 47.35 42 ASP B CA 1
ATOM 1127 C C . ASP B 1 43 ? 66.673 -2.962 -2.807 1.00 49.09 42 ASP B C 1
ATOM 1128 O O . ASP B 1 43 ? 66.577 -2.644 -1.658 1.00 50.83 42 ASP B O 1
ATOM 1133 N N . TYR B 1 44 ? 66.872 -4.197 -3.226 1.00 51.88 43 TYR B N 1
ATOM 1134 C CA . TYR B 1 44 ? 66.779 -5.399 -2.406 1.00 54.12 43 TYR B CA 1
ATOM 1135 C C . TYR B 1 44 ? 68.025 -6.264 -2.571 1.00 52.22 43 TYR B C 1
ATOM 1136 O O . TYR B 1 44 ? 68.564 -6.367 -3.669 1.00 51.00 43 TYR B O 1
ATOM 1145 N N . LYS B 1 45 ? 68.488 -6.873 -1.477 1.00 56.69 44 LYS B N 1
ATOM 1146 C CA . LYS B 1 45 ? 69.670 -7.750 -1.524 1.00 58.15 44 LYS B CA 1
ATOM 1147 C C . LYS B 1 45 ? 69.439 -9.182 -1.018 1.00 53.76 44 LYS B C 1
ATOM 1148 O O . LYS B 1 45 ? 68.761 -9.409 -0.007 1.00 54.73 44 LYS B O 1
ATOM 1154 N N . THR B 1 46 ? 70.023 -10.143 -1.729 1.00 53.37 45 THR B N 1
ATOM 1155 C CA . THR B 1 46 ? 69.979 -11.541 -1.302 1.00 58.38 45 THR B CA 1
ATOM 1156 C C . THR B 1 46 ? 71.174 -12.334 -1.865 1.00 55.53 45 THR B C 1
ATOM 1157 O O . THR B 1 46 ? 71.925 -11.820 -2.701 1.00 49.09 45 THR B O 1
ATOM 1161 N N . SER B 1 47 ? 71.357 -13.564 -1.369 1.00 55.03 46 SER B N 1
ATOM 1162 C CA . SER B 1 47 ? 72.485 -14.428 -1.740 1.00 47.86 46 SER B CA 1
ATOM 1163 C C . SER B 1 47 ? 72.061 -15.892 -1.743 1.00 49.88 46 SER B C 1
ATOM 1164 O O . SER B 1 47 ? 71.128 -16.270 -1.032 1.00 52.84 46 SER B O 1
ATOM 1167 N N . ARG B 1 48 ? 72.701 -16.697 -2.579 1.00 48.07 47 ARG B N 1
ATOM 1168 C CA . ARG B 1 48 ? 72.492 -18.150 -2.653 1.00 49.74 47 ARG B CA 1
ATOM 1169 C C . ARG B 1 48 ? 73.832 -18.834 -2.683 1.00 51.99 47 ARG B C 1
ATOM 1170 O O . ARG B 1 48 ? 74.588 -18.681 -3.610 1.00 52.34 47 ARG B O 1
ATOM 1178 N N . ALA B 1 49 ? 74.110 -19.626 -1.674 1.00 54.83 48 ALA B N 1
ATOM 1179 C CA . ALA B 1 49 ? 75.391 -20.260 -1.570 1.00 55.73 48 ALA B CA 1
ATOM 1180 C C . ALA B 1 49 ? 75.632 -21.264 -2.650 1.00 51.86 48 ALA B C 1
ATOM 1181 O O . ALA B 1 49 ? 74.837 -21.439 -3.532 1.00 56.25 48 ALA B O 1
ATOM 1183 N N . GLY B 1 50 ? 76.761 -21.921 -2.576 1.00 48.41 49 GLY B N 1
ATOM 1184 C CA . GLY B 1 50 ? 77.096 -22.917 -3.551 1.00 54.84 49 GLY B CA 1
ATOM 1185 C C . GLY B 1 50 ? 77.158 -24.318 -3.021 1.00 60.13 49 GLY B C 1
ATOM 1186 O O . GLY B 1 50 ? 77.604 -24.585 -1.933 1.00 62.57 49 GLY B O 1
ATOM 1187 N N . SER B 1 51 ? 76.691 -25.225 -3.837 1.00 58.76 50 SER B N 1
ATOM 1188 C CA . SER B 1 51 ? 76.831 -26.640 -3.526 1.00 58.61 50 SER B CA 1
ATOM 1189 C C . SER B 1 51 ? 77.751 -27.282 -4.560 1.00 61.44 50 SER B C 1
ATOM 1190 O O . SER B 1 51 ? 77.926 -26.756 -5.660 1.00 59.06 50 SER B O 1
ATOM 1193 N N . GLY B 1 52 ? 78.343 -28.420 -4.214 1.00 62.67 51 GLY B N 1
ATOM 1194 C CA . GLY B 1 52 ? 79.246 -29.091 -5.129 1.00 62.07 51 GLY B CA 1
ATOM 1195 C C . GLY B 1 52 ? 80.372 -28.218 -5.672 1.00 62.37 51 GLY B C 1
ATOM 1196 O O . GLY B 1 52 ? 80.649 -28.238 -6.878 1.00 51.89 51 GLY B O 1
ATOM 1197 N N . GLY B 1 53 ? 81.004 -27.442 -4.785 1.00 60.80 52 GLY B N 1
ATOM 1198 C CA . GLY B 1 53 ? 82.266 -26.767 -5.077 1.00 59.08 52 GLY B CA 1
ATOM 1199 C C . GLY B 1 53 ? 82.227 -25.406 -5.755 1.00 58.88 52 GLY B C 1
ATOM 1200 O O . GLY B 1 53 ? 83.274 -24.814 -6.049 1.00 50.92 52 GLY B O 1
ATOM 1201 N N . ALA B 1 54 ? 81.017 -24.911 -6.001 1.00 65.29 53 ALA B N 1
ATOM 1202 C CA . ALA B 1 54 ? 80.814 -23.645 -6.708 1.00 57.83 53 ALA B CA 1
ATOM 1203 C C . ALA B 1 54 ? 80.643 -22.459 -5.755 1.00 57.06 53 ALA B C 1
ATOM 1204 O O . ALA B 1 54 ? 80.129 -22.600 -4.649 1.00 60.65 53 ALA B O 1
ATOM 1206 N N . PRO B 1 55 ? 81.090 -21.272 -6.203 1.00 55.68 54 PRO B N 1
ATOM 1207 C CA . PRO B 1 55 ? 81.060 -20.056 -5.376 1.00 51.51 54 PRO B CA 1
ATOM 1208 C C . PRO B 1 55 ? 79.655 -19.632 -4.991 1.00 51.96 54 PRO B C 1
ATOM 1209 O O . PRO B 1 55 ? 78.694 -19.989 -5.675 1.00 52.95 54 PRO B O 1
ATOM 1213 N N . THR B 1 56 ? 79.539 -18.883 -3.896 1.00 52.40 55 THR B N 1
ATOM 1214 C CA . THR B 1 56 ? 78.269 -18.283 -3.513 1.00 48.59 55 THR B CA 1
ATOM 1215 C C . THR B 1 56 ? 77.900 -17.297 -4.617 1.00 51.59 55 THR B C 1
ATOM 1216 O O . THR B 1 56 ? 78.781 -16.698 -5.246 1.00 55.37 55 THR B O 1
ATOM 1220 N N . ALA B 1 57 ? 76.611 -17.138 -4.883 1.00 52.38 56 ALA B N 1
ATOM 1221 C CA . ALA B 1 57 ? 76.184 -16.144 -5.862 1.00 49.27 56 ALA B CA 1
ATOM 1222 C C . ALA B 1 57 ? 75.575 -14.940 -5.154 1.00 48.56 56 ALA B C 1
ATOM 1223 O O . ALA B 1 57 ? 74.519 -15.058 -4.540 1.00 49.25 56 ALA B O 1
ATOM 1225 N N . TYR B 1 58 ? 76.257 -13.792 -5.248 1.00 53.00 57 TYR B N 1
ATOM 1226 C CA . TYR B 1 58 ? 75.808 -12.519 -4.676 1.00 47.98 57 TYR B CA 1
ATOM 1227 C C . TYR B 1 58 ? 75.196 -11.645 -5.765 1.00 47.30 57 TYR B C 1
ATOM 1228 O O . TYR B 1 58 ? 75.608 -11.709 -6.922 1.00 47.12 57 TYR B O 1
ATOM 1237 N N . GLY B 1 59 ? 74.213 -10.824 -5.408 1.00 45.07 58 GLY B N 1
ATOM 1238 C CA . GLY B 1 59 ? 73.589 -9.973 -6.398 1.00 45.41 58 GLY B CA 1
ATOM 1239 C C . GLY B 1 59 ? 72.768 -8.820 -5.856 1.00 47.02 58 GLY B C 1
ATOM 1240 O O . GLY B 1 59 ? 72.408 -8.786 -4.677 1.00 43.41 58 GLY B O 1
ATOM 1241 N N . ARG B 1 60 ? 72.472 -7.882 -6.755 1.00 52.00 59 ARG B N 1
ATOM 1242 C CA . ARG B 1 60 ? 71.737 -6.651 -6.461 1.00 51.09 59 ARG B CA 1
ATOM 1243 C C . ARG B 1 60 ? 70.779 -6.354 -7.621 1.00 49.54 59 ARG B C 1
ATOM 1244 O O . ARG B 1 60 ? 71.128 -6.545 -8.792 1.00 48.51 59 ARG B O 1
ATOM 1252 N N . ALA B 1 61 ? 69.573 -5.892 -7.295 1.00 49.20 60 ALA B N 1
ATOM 1253 C CA . ALA B 1 61 ? 68.593 -5.497 -8.309 1.00 47.96 60 ALA B CA 1
ATOM 1254 C C . ALA B 1 61 ? 67.838 -4.253 -7.875 1.00 48.28 60 ALA B C 1
ATOM 1255 O O . ALA B 1 61 ? 67.344 -4.169 -6.748 1.00 50.76 60 ALA B O 1
ATOM 1257 N N . THR B 1 62 ? 67.742 -3.280 -8.770 1.00 45.61 61 THR B N 1
ATOM 1258 C CA . THR B 1 62 ? 67.046 -2.061 -8.428 1.00 43.85 61 THR B CA 1
ATOM 1259 C C . THR B 1 62 ? 66.012 -1.754 -9.477 1.00 45.63 61 THR B C 1
ATOM 1260 O O . THR B 1 62 ? 66.005 -2.359 -10.547 1.00 48.54 61 THR B O 1
ATOM 1264 N N . CYS B 1 63 ? 65.137 -0.816 -9.147 1.00 46.61 62 CYS B N 1
ATOM 1265 C CA . CYS B 1 63 ? 64.135 -0.305 -10.065 1.00 47.17 62 CYS B CA 1
ATOM 1266 C C . CYS B 1 63 ? 63.942 1.183 -9.805 1.00 49.14 62 CYS B C 1
ATOM 1267 O O . CYS B 1 63 ? 64.041 1.631 -8.656 1.00 47.54 62 CYS B O 1
ATOM 1270 N N . LYS B 1 64 ? 63.678 1.947 -10.864 1.00 49.27 63 LYS B N 1
ATOM 1271 C CA . LYS B 1 64 ? 63.343 3.364 -10.718 1.00 51.06 63 LYS B CA 1
ATOM 1272 C C . LYS B 1 64 ? 62.128 3.480 -9.804 1.00 55.04 63 LYS B C 1
ATOM 1273 O O . LYS B 1 64 ? 61.275 2.589 -9.775 1.00 51.44 63 LYS B O 1
ATOM 1279 N N . GLN B 1 65 ? 62.043 4.574 -9.052 1.00 54.42 64 GLN B N 1
ATOM 1280 C CA . GLN B 1 65 ? 61.032 4.682 -8.002 1.00 52.55 64 GLN B CA 1
ATOM 1281 C C . GLN B 1 65 ? 59.624 5.034 -8.475 1.00 53.13 64 GLN B C 1
ATOM 1282 O O . GLN B 1 65 ? 58.649 4.794 -7.761 1.00 54.24 64 GLN B O 1
ATOM 1288 N N . SER B 1 66 ? 59.513 5.592 -9.676 1.00 52.15 65 SER B N 1
ATOM 1289 C CA . SER B 1 66 ? 58.213 6.026 -10.169 1.00 49.73 65 SER B CA 1
ATOM 1290 C C . SER B 1 66 ? 57.296 4.921 -10.738 1.00 55.69 65 SER B C 1
ATOM 1291 O O . SER B 1 66 ? 56.098 5.150 -10.906 1.00 62.04 65 SER B O 1
ATOM 1294 N N . ILE B 1 67 ? 57.831 3.724 -10.998 1.00 56.88 66 ILE B N 1
ATOM 1295 C CA . ILE B 1 67 ? 57.064 2.679 -11.713 1.00 52.77 66 ILE B CA 1
ATOM 1296 C C . ILE B 1 67 ? 56.230 1.697 -10.850 1.00 49.65 66 ILE B C 1
ATOM 1297 O O . ILE B 1 67 ? 56.608 1.342 -9.731 1.00 45.00 66 ILE B O 1
ATOM 1302 N N . SER B 1 68 ? 55.092 1.260 -11.394 1.00 53.00 67 SER B N 1
ATOM 1303 C CA . SER B 1 68 ? 54.197 0.355 -10.677 1.00 47.81 67 SER B CA 1
ATOM 1304 C C . SER B 1 68 ? 54.934 -0.923 -10.329 1.00 50.61 67 SER B C 1
ATOM 1305 O O . SER B 1 68 ? 55.736 -1.412 -11.119 1.00 54.08 67 SER B O 1
ATOM 1308 N N . GLN B 1 69 ? 54.682 -1.455 -9.136 1.00 53.38 68 GLN B N 1
ATOM 1309 C CA . GLN B 1 69 ? 55.400 -2.638 -8.680 1.00 52.60 68 GLN B CA 1
ATOM 1310 C C . GLN B 1 69 ? 55.368 -3.738 -9.725 1.00 51.57 68 GLN B C 1
ATOM 1311 O O . GLN B 1 69 ? 56.345 -4.453 -9.906 1.00 50.77 68 GLN B O 1
ATOM 1317 N N . SER B 1 70 ? 54.243 -3.862 -10.421 1.00 55.38 69 SER B N 1
ATOM 1318 C CA . SER B 1 70 ? 54.113 -4.878 -11.460 1.00 58.16 69 SER B CA 1
ATOM 1319 C C . SER B 1 70 ? 55.060 -4.596 -12.630 1.00 57.97 69 SER B C 1
ATOM 1320 O O . SER B 1 70 ? 55.704 -5.509 -13.147 1.00 54.44 69 SER B O 1
ATOM 1323 N N . ASP B 1 71 ? 55.160 -3.331 -13.034 1.00 59.05 70 ASP B N 1
ATOM 1324 C CA . ASP B 1 71 ? 56.051 -2.963 -14.131 1.00 52.68 70 ASP B CA 1
ATOM 1325 C C . ASP B 1 71 ? 57.526 -3.146 -13.735 1.00 55.21 70 ASP B C 1
ATOM 1326 O O . ASP B 1 71 ? 58.390 -3.311 -14.599 1.00 56.23 70 ASP B O 1
ATOM 1331 N N . CYS B 1 72 ? 57.813 -3.143 -12.435 1.00 54.84 71 CYS B N 1
ATOM 1332 C CA . CYS B 1 72 ? 59.178 -3.405 -11.958 1.00 55.36 71 CYS B CA 1
ATOM 1333 C C . CYS B 1 72 ? 59.607 -4.859 -12.224 1.00 56.63 71 CYS B C 1
ATOM 1334 O O . CYS B 1 72 ? 60.656 -5.117 -12.823 1.00 55.78 71 CYS B O 1
ATOM 1337 N N . THR B 1 73 ? 58.775 -5.805 -11.797 1.00 56.06 72 THR B N 1
ATOM 1338 C CA . THR B 1 73 ? 59.068 -7.223 -11.960 1.00 53.87 72 THR B CA 1
ATOM 1339 C C . THR B 1 73 ? 59.286 -7.624 -13.419 1.00 54.41 72 THR B C 1
ATOM 1340 O O . THR B 1 73 ? 60.264 -8.299 -13.740 1.00 57.01 72 THR B O 1
ATOM 1344 N N . ALA B 1 74 ? 58.368 -7.219 -14.296 1.00 54.15 73 ALA B N 1
ATOM 1345 C CA . ALA B 1 74 ? 58.433 -7.593 -15.711 1.00 55.56 73 ALA B CA 1
ATOM 1346 C C . ALA B 1 74 ? 59.697 -7.049 -16.345 1.00 52.99 73 ALA B C 1
ATOM 1347 O O . ALA B 1 74 ? 60.269 -7.652 -17.256 1.00 48.64 73 ALA B O 1
ATOM 1349 N N . CYS B 1 75 ? 60.156 -5.908 -15.838 1.00 51.40 74 CYS B N 1
ATOM 1350 C CA . CYS B 1 75 ? 61.425 -5.332 -16.235 1.00 49.12 74 CYS B CA 1
ATOM 1351 C C . CYS B 1 75 ? 62.573 -6.121 -15.709 1.00 49.77 74 CYS B C 1
ATOM 1352 O O . CYS B 1 75 ? 63.508 -6.326 -16.419 1.00 50.01 74 CYS B O 1
ATOM 1355 N N . LEU B 1 76 ? 62.514 -6.559 -14.461 1.00 48.01 75 LEU B N 1
ATOM 1356 C CA . LEU B 1 76 ? 63.539 -7.442 -13.913 1.00 44.16 75 LEU B CA 1
ATOM 1357 C C . LEU B 1 76 ? 63.457 -8.840 -14.514 1.00 48.42 75 LEU B C 1
ATOM 1358 O O . LEU B 1 76 ? 64.478 -9.492 -14.729 1.00 47.70 75 LEU B O 1
ATOM 1363 N N . SER B 1 77 ? 62.237 -9.299 -14.785 1.00 49.10 76 SER B N 1
ATOM 1364 C CA . SER B 1 77 ? 62.047 -10.520 -15.543 1.00 46.26 76 SER B CA 1
ATOM 1365 C C . SER B 1 77 ? 62.849 -10.377 -16.815 1.00 49.11 76 SER B C 1
ATOM 1366 O O . SER B 1 77 ? 63.761 -11.155 -17.082 1.00 51.48 76 SER B O 1
ATOM 1369 N N . ASN B 1 78 ? 62.520 -9.357 -17.594 1.00 48.99 77 ASN B N 1
ATOM 1370 C CA . ASN B 1 78 ? 63.252 -9.109 -18.819 1.00 45.65 77 ASN B CA 1
ATOM 1371 C C . ASN B 1 78 ? 64.759 -9.198 -18.579 1.00 47.69 77 ASN B C 1
ATOM 1372 O O . ASN B 1 78 ? 65.435 -10.052 -19.148 1.00 52.09 77 ASN B O 1
ATOM 1377 N N . LEU B 1 79 ? 65.283 -8.337 -17.716 1.00 48.66 78 LEU B N 1
ATOM 1378 C CA . LEU B 1 79 ? 66.734 -8.245 -17.536 1.00 49.05 78 LEU B CA 1
ATOM 1379 C C . LEU B 1 79 ? 67.383 -9.624 -17.373 1.00 48.68 78 LEU B C 1
ATOM 1380 O O . LEU B 1 79 ? 68.294 -9.993 -18.117 1.00 50.58 78 LEU B O 1
ATOM 1385 N N . VAL B 1 80 ? 66.905 -10.384 -16.399 1.00 46.75 79 VAL B N 1
ATOM 1386 C CA . VAL B 1 80 ? 67.444 -11.707 -16.143 1.00 46.10 79 VAL B CA 1
ATOM 1387 C C . VAL B 1 80 ? 67.613 -12.536 -17.434 1.00 51.62 79 VAL B C 1
ATOM 1388 O O . VAL B 1 80 ? 68.494 -13.396 -17.526 1.00 51.81 79 VAL B O 1
ATOM 1392 N N . ASN B 1 81 ? 66.772 -12.267 -18.435 1.00 46.06 80 ASN B N 1
ATOM 1393 C CA . ASN B 1 81 ? 66.872 -12.936 -19.727 1.00 48.64 80 ASN B CA 1
ATOM 1394 C C . ASN B 1 81 ? 68.043 -12.436 -20.537 1.00 51.51 80 ASN B C 1
ATOM 1395 O O . ASN B 1 81 ? 68.864 -13.200 -21.054 1.00 53.77 80 ASN B O 1
ATOM 1400 N N . ARG B 1 82 ? 68.093 -11.120 -20.668 1.00 47.21 81 ARG B N 1
ATOM 1401 C CA . ARG B 1 82 ? 69.118 -10.495 -21.461 1.00 47.40 81 ARG B CA 1
ATOM 1402 C C . ARG B 1 82 ? 70.494 -10.593 -20.834 1.00 48.33 81 ARG B C 1
ATOM 1403 O O . ARG B 1 82 ? 71.480 -10.728 -21.539 1.00 49.35 81 ARG B O 1
ATOM 1411 N N . ILE B 1 83 ? 70.575 -10.525 -19.513 1.00 48.34 82 ILE B N 1
ATOM 1412 C CA . ILE B 1 83 ? 71.888 -10.392 -18.887 1.00 49.60 82 ILE B CA 1
ATOM 1413 C C . ILE B 1 83 ? 72.886 -11.485 -19.273 1.00 48.83 82 ILE B C 1
ATOM 1414 O O . ILE B 1 83 ? 74.077 -11.211 -19.418 1.00 49.10 82 ILE B O 1
ATOM 1419 N N . PHE B 1 84 ? 72.421 -12.721 -19.436 1.00 49.27 83 PHE B N 1
ATOM 1420 C CA . PHE B 1 84 ? 73.335 -13.764 -19.884 1.00 49.68 83 PHE B CA 1
ATOM 1421 C C . PHE B 1 84 ? 73.725 -13.492 -21.326 1.00 50.76 83 PHE B C 1
ATOM 1422 O O . PHE B 1 84 ? 74.834 -13.814 -21.748 1.00 51.41 83 PHE B O 1
ATOM 1430 N N . SER B 1 85 ? 72.809 -12.874 -22.065 1.00 52.17 84 SER B N 1
ATOM 1431 C CA . SER B 1 85 ? 73.040 -12.487 -23.454 1.00 50.03 84 SER B CA 1
ATOM 1432 C C . SER B 1 85 ? 74.130 -11.406 -23.586 1.00 52.83 84 SER B C 1
ATOM 1433 O O . SER B 1 85 ? 75.060 -11.532 -24.385 1.00 52.89 84 SER B O 1
ATOM 1436 N N . ILE B 1 86 ? 74.012 -10.349 -22.782 1.00 52.03 85 ILE B N 1
ATOM 1437 C CA . ILE B 1 86 ? 74.882 -9.177 -22.870 1.00 50.03 85 ILE B CA 1
ATOM 1438 C C . ILE B 1 86 ? 76.336 -9.427 -22.461 1.00 50.98 85 ILE B C 1
ATOM 1439 O O . ILE B 1 86 ? 77.262 -8.814 -23.004 1.00 47.74 85 ILE B O 1
ATOM 1444 N N . CYS B 1 87 ? 76.529 -10.314 -21.492 1.00 49.48 86 CYS B N 1
ATOM 1445 C CA . CYS B 1 87 ? 77.841 -10.491 -20.871 1.00 49.78 86 CYS B CA 1
ATOM 1446 C C . CYS B 1 87 ? 78.521 -11.808 -21.256 1.00 50.20 86 CYS B C 1
ATOM 1447 O O . CYS B 1 87 ? 79.711 -12.013 -20.988 1.00 50.09 86 CYS B O 1
ATOM 1450 N N . ASN B 1 88 ? 77.765 -12.690 -21.898 1.00 49.01 87 ASN B N 1
ATOM 1451 C CA . ASN B 1 88 ? 78.313 -13.951 -22.364 1.00 48.02 87 ASN B CA 1
ATOM 1452 C C . ASN B 1 88 ? 78.639 -14.855 -21.182 1.00 49.88 87 ASN B C 1
ATOM 1453 O O . ASN B 1 88 ? 79.736 -15.409 -21.091 1.00 51.00 87 ASN B O 1
ATOM 1458 N N . ASN B 1 89 ? 77.682 -14.975 -20.265 1.00 47.62 88 ASN B N 1
ATOM 1459 C CA . ASN B 1 89 ? 77.801 -15.888 -19.139 1.00 45.53 88 ASN B CA 1
ATOM 1460 C C . ASN B 1 89 ? 78.955 -15.528 -18.212 1.00 47.28 88 ASN B C 1
ATOM 1461 O O . ASN B 1 89 ? 79.607 -16.414 -17.653 1.00 47.31 88 ASN B O 1
ATOM 1466 N N . ALA B 1 90 ? 79.200 -14.231 -18.042 1.00 42.50 89 ALA B N 1
ATOM 1467 C CA . ALA B 1 90 ? 80.313 -13.780 -17.220 1.00 42.09 89 ALA B CA 1
ATOM 1468 C C . ALA B 1 90 ? 80.102 -14.271 -15.815 1.00 44.78 89 ALA B C 1
ATOM 1469 O O . ALA B 1 90 ? 78.968 -14.464 -15.390 1.00 49.97 89 ALA B O 1
ATOM 1471 N N . ILE B 1 91 ? 81.190 -14.475 -15.089 1.00 42.98 90 ILE B N 1
ATOM 1472 C CA . ILE B 1 91 ? 81.087 -14.788 -13.676 1.00 43.23 90 ILE B CA 1
ATOM 1473 C C . ILE B 1 91 ? 80.743 -13.509 -12.921 1.00 45.08 90 ILE B C 1
ATOM 1474 O O . ILE B 1 91 ? 80.461 -13.522 -11.723 1.00 45.20 90 ILE B O 1
ATOM 1479 N N . GLY B 1 92 ? 80.780 -12.394 -13.640 1.00 46.86 91 GLY B N 1
ATOM 1480 C CA . GLY B 1 92 ? 80.421 -11.113 -13.073 1.00 44.84 91 GLY B CA 1
ATOM 1481 C C . GLY B 1 92 ? 79.741 -10.233 -14.102 1.00 48.57 91 GLY B C 1
ATOM 1482 O O . GLY B 1 92 ? 80.230 -10.085 -15.224 1.00 49.08 91 GLY B O 1
ATOM 1483 N N . ALA B 1 93 ? 78.608 -9.650 -13.712 1.00 49.50 92 ALA B N 1
ATOM 1484 C CA . ALA B 1 93 ? 77.843 -8.762 -14.588 1.00 48.47 92 ALA B CA 1
ATOM 1485 C C . ALA B 1 93 ? 77.135 -7.626 -13.842 1.00 47.48 92 ALA B C 1
ATOM 1486 O O . ALA B 1 93 ? 76.665 -7.793 -12.713 1.00 47.97 92 ALA B O 1
ATOM 1488 N N . ARG B 1 94 ? 77.076 -6.473 -14.498 1.00 48.49 93 ARG B N 1
ATOM 1489 C CA . ARG B 1 94 ? 76.310 -5.319 -14.036 1.00 48.83 93 ARG B CA 1
ATOM 1490 C C . ARG B 1 94 ? 75.583 -4.736 -15.225 1.00 47.32 93 ARG B C 1
ATOM 1491 O O . ARG B 1 94 ? 76.213 -4.356 -16.206 1.00 50.45 93 ARG B O 1
ATOM 1499 N N . VAL B 1 95 ? 74.264 -4.644 -15.157 1.00 46.55 94 VAL B N 1
ATOM 1500 C CA . VAL B 1 95 ? 73.553 -4.008 -16.254 1.00 47.35 94 VAL B CA 1
ATOM 1501 C C . VAL B 1 95 ? 72.579 -2.952 -15.762 1.00 48.72 94 VAL B C 1
ATOM 1502 O O . VAL B 1 95 ? 71.759 -3.203 -14.884 1.00 47.90 94 VAL B O 1
ATOM 1506 N N . GLN B 1 96 ? 72.694 -1.755 -16.329 1.00 49.65 95 GLN B N 1
ATOM 1507 C CA . GLN B 1 96 ? 71.708 -0.715 -16.103 1.00 47.74 95 GLN B CA 1
ATOM 1508 C C . GLN B 1 96 ? 70.751 -0.616 -17.294 1.00 50.76 95 GLN B C 1
ATOM 1509 O O . GLN 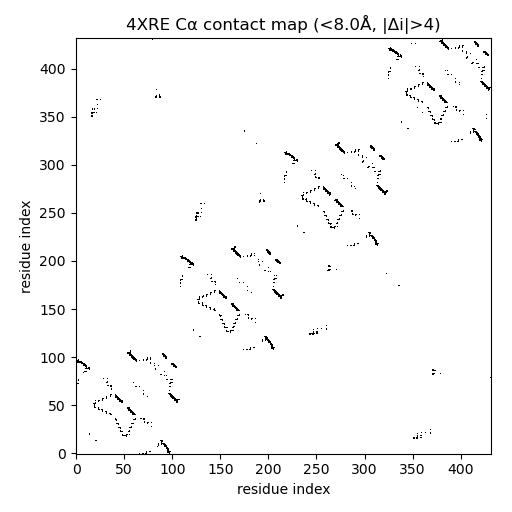B 1 96 ? 71.179 -0.561 -18.448 1.00 50.80 95 GLN B O 1
ATOM 1515 N N . LEU B 1 97 ? 69.455 -0.624 -17.008 1.00 52.61 96 LEU B N 1
ATOM 1516 C CA . LEU B 1 97 ? 68.442 -0.319 -18.014 1.00 50.48 96 LEU B CA 1
ATOM 1517 C C . LEU B 1 97 ? 67.740 0.968 -17.603 1.00 51.93 96 LEU B C 1
ATOM 1518 O O . LEU B 1 97 ? 68.031 1.530 -16.543 1.00 52.65 96 LEU B O 1
ATOM 1523 N N . VAL B 1 98 ? 66.797 1.426 -18.422 1.00 50.45 97 VAL B N 1
ATOM 1524 C CA . VAL B 1 98 ? 66.098 2.672 -18.129 1.00 49.57 97 VAL B CA 1
ATOM 1525 C C . VAL B 1 98 ? 65.345 2.638 -16.804 1.00 52.15 97 VAL B C 1
ATOM 1526 O O . VAL B 1 98 ? 65.193 3.666 -16.149 1.00 60.59 97 VAL B O 1
ATOM 1530 N N . ASP B 1 99 ? 64.877 1.469 -16.395 1.00 45.40 98 ASP B N 1
ATOM 1531 C CA . ASP B 1 99 ? 64.091 1.415 -15.178 1.00 45.29 98 ASP B CA 1
ATOM 1532 C C . ASP B 1 99 ? 64.580 0.410 -14.151 1.00 47.82 98 ASP B C 1
ATOM 1533 O O . ASP B 1 99 ? 63.980 0.277 -13.093 1.00 51.54 98 ASP B O 1
ATOM 1538 N N . CYS B 1 100 ? 65.598 -0.354 -14.499 1.00 46.96 99 CYS B N 1
ATOM 1539 C CA . CYS B 1 100 ? 66.081 -1.445 -13.660 1.00 43.75 99 CYS B CA 1
ATOM 1540 C C . CYS B 1 100 ? 67.610 -1.720 -13.780 1.00 47.69 99 CYS B C 1
ATOM 1541 O O . CYS B 1 100 ? 68.180 -1.478 -14.784 1.00 52.10 99 CYS B O 1
ATOM 1544 N N . PHE B 1 101 ? 68.263 -2.227 -12.749 1.00 45.80 100 PHE B N 1
ATOM 1545 C CA . PHE B 1 101 ? 69.690 -2.503 -12.749 1.00 44.56 100 PHE B CA 1
ATOM 1546 C C . PHE B 1 101 ? 69.913 -3.756 -11.926 1.00 44.91 100 PHE B C 1
ATOM 1547 O O . PHE B 1 101 ? 69.460 -3.845 -10.792 1.00 47.73 100 PHE B O 1
ATOM 1555 N N . ILE B 1 102 ? 70.591 -4.740 -12.504 1.00 42.95 101 ILE B N 1
ATOM 1556 C CA . ILE B 1 102 ? 70.999 -5.901 -11.738 1.00 41.64 101 ILE B CA 1
ATOM 1557 C C . ILE B 1 102 ? 72.508 -5.971 -11.681 1.00 43.76 101 ILE B C 1
ATOM 1558 O O . ILE B 1 102 ? 73.203 -5.440 -12.546 1.00 44.24 101 ILE B O 1
ATOM 1563 N N . GLN B 1 103 ? 73.008 -6.632 -10.649 1.00 42.85 102 GLN B N 1
ATOM 1564 C CA . GLN B 1 103 ? 74.426 -6.818 -10.484 1.00 45.29 102 GLN B CA 1
ATOM 1565 C C . GLN B 1 103 ? 74.597 -8.158 -9.824 1.00 45.94 102 GLN B C 1
ATOM 1566 O O . GLN B 1 103 ? 73.862 -8.481 -8.897 1.00 45.75 102 GLN B O 1
ATOM 1572 N N . TYR B 1 104 ? 75.538 -8.958 -10.314 1.00 49.05 103 TYR B N 1
ATOM 1573 C CA . TYR B 1 104 ? 75.795 -10.262 -9.705 1.00 46.78 103 TYR B CA 1
ATOM 1574 C C . TYR B 1 104 ? 77.271 -10.611 -9.645 1.00 47.17 103 TYR B C 1
ATOM 1575 O O . TYR B 1 104 ? 78.033 -10.263 -10.540 1.00 50.64 103 TYR B O 1
ATOM 1584 N N . GLU B 1 105 ? 77.656 -11.314 -8.585 1.00 46.05 104 GLU B N 1
ATOM 1585 C CA . GLU B 1 105 ? 79.057 -11.560 -8.283 1.00 46.08 104 GLU B CA 1
ATOM 1586 C C . GLU B 1 105 ? 79.219 -12.900 -7.602 1.00 48.00 104 GLU B C 1
ATOM 1587 O O . GLU B 1 105 ? 78.247 -13.498 -7.157 1.00 49.81 104 GLU B O 1
ATOM 1593 N N . GLN B 1 106 ? 80.458 -13.362 -7.508 1.00 47.54 105 GLN B N 1
ATOM 1594 C CA . GLN B 1 106 ? 80.762 -14.547 -6.726 1.00 49.15 105 GLN B CA 1
ATOM 1595 C C . GLN B 1 106 ? 81.512 -14.157 -5.456 1.00 50.36 105 GLN B C 1
ATOM 1596 O O . GLN B 1 106 ? 82.101 -15.001 -4.775 1.00 50.44 105 GLN B O 1
ATOM 1602 N N . ARG B 1 107 ? 81.480 -12.857 -5.166 1.00 51.97 106 ARG B N 1
ATOM 1603 C CA . ARG B 1 107 ? 81.990 -12.285 -3.924 1.00 54.36 106 ARG B CA 1
ATOM 1604 C C . ARG B 1 107 ? 81.031 -11.196 -3.480 1.00 53.52 106 ARG B C 1
ATOM 1605 O O . ARG B 1 107 ? 80.532 -10.449 -4.317 1.00 52.53 106 ARG B O 1
ATOM 1613 N N . SER B 1 108 ? 80.764 -11.102 -2.179 1.00 55.05 107 SER B N 1
ATOM 1614 C CA . SER B 1 108 ? 79.873 -10.061 -1.669 1.00 55.97 107 SER B CA 1
ATOM 1615 C C . SER B 1 108 ? 80.413 -8.710 -2.083 1.00 55.23 107 SER B C 1
ATOM 1616 O O . SER B 1 108 ? 81.626 -8.480 -2.064 1.00 57.59 107 SER B O 1
ATOM 1619 N N . PHE B 1 109 ? 79.513 -7.824 -2.483 1.00 58.73 108 PHE B N 1
ATOM 1620 C CA . PHE B 1 109 ? 79.919 -6.508 -2.975 1.00 62.85 108 PHE B CA 1
ATOM 1621 C C . PHE B 1 109 ? 79.140 -5.385 -2.292 1.00 68.51 108 PHE B C 1
ATOM 1622 O O . PHE B 1 109 ? 78.186 -5.651 -1.549 1.00 67.70 108 PHE B O 1
ATOM 1631 N N . ALA C 1 2 ? 66.501 -46.289 -12.735 1.00 59.87 1 ALA C N 1
ATOM 1632 C CA . ALA C 1 2 ? 66.620 -45.378 -13.876 1.00 62.64 1 ALA C CA 1
ATOM 1633 C C . ALA C 1 2 ? 66.003 -45.958 -15.154 1.00 65.32 1 ALA C C 1
ATOM 1634 O O . ALA C 1 2 ? 66.676 -46.638 -15.931 1.00 64.91 1 ALA C O 1
ATOM 1636 N N . ASN C 1 3 ? 64.730 -45.641 -15.313 1.00 63.23 2 ASN C N 1
ATOM 1637 C CA . ASN C 1 3 ? 63.904 -46.042 -16.423 1.00 59.75 2 ASN C CA 1
ATOM 1638 C C . ASN C 1 3 ? 64.000 -45.023 -17.518 1.00 59.94 2 ASN C C 1
ATOM 1639 O O . ASN C 1 3 ? 63.459 -43.974 -17.403 1.00 58.22 2 ASN C O 1
ATOM 1644 N N . THR C 1 4 ? 64.701 -45.339 -18.581 1.00 61.77 3 THR C N 1
ATOM 1645 C CA . THR C 1 4 ? 64.964 -44.403 -19.631 1.00 55.59 3 THR C CA 1
ATOM 1646 C C . THR C 1 4 ? 64.190 -44.831 -20.863 1.00 58.39 3 THR C C 1
ATOM 1647 O O . THR C 1 4 ? 64.683 -44.777 -21.976 1.00 65.17 3 THR C O 1
ATOM 1651 N N . ALA C 1 5 ? 62.965 -45.252 -20.659 1.00 53.27 4 ALA C N 1
ATOM 1652 C CA . ALA C 1 5 ? 62.138 -45.648 -21.757 1.00 54.54 4 ALA C CA 1
ATOM 1653 C C . ALA C 1 5 ? 61.399 -44.485 -22.377 1.00 55.25 4 ALA C C 1
ATOM 1654 O O . ALA C 1 5 ? 60.752 -43.736 -21.705 1.00 57.66 4 ALA C O 1
ATOM 1656 N N . PHE C 1 6 ? 61.356 -44.393 -23.686 1.00 49.95 5 PHE C N 1
ATOM 1657 C CA . PHE C 1 6 ? 60.666 -43.292 -24.339 1.00 45.51 5 PHE C CA 1
ATOM 1658 C C . PHE C 1 6 ? 59.161 -43.121 -24.113 1.00 51.24 5 PHE C C 1
ATOM 1659 O O . PHE C 1 6 ? 58.450 -44.076 -24.126 1.00 51.57 5 PHE C O 1
ATOM 1667 N N . VAL C 1 7 ? 58.679 -41.892 -23.941 1.00 53.12 6 VAL C N 1
ATOM 1668 C CA . VAL C 1 7 ? 57.267 -41.609 -23.727 1.00 49.61 6 VAL C CA 1
ATOM 1669 C C . VAL C 1 7 ? 56.651 -40.669 -24.729 1.00 50.87 6 VAL C C 1
ATOM 1670 O O . VAL C 1 7 ? 55.762 -41.027 -25.410 1.00 49.69 6 VAL C O 1
ATOM 1674 N N . SER C 1 8 ? 57.083 -39.436 -24.800 1.00 50.21 7 SER C N 1
ATOM 1675 C CA . SER C 1 8 ? 56.478 -38.537 -25.752 1.00 47.16 7 SER C CA 1
ATOM 1676 C C . SER C 1 8 ? 57.490 -37.638 -26.369 1.00 46.48 7 SER C C 1
ATOM 1677 O O . SER C 1 8 ? 58.564 -37.538 -25.879 1.00 49.15 7 SER C O 1
ATOM 1680 N N . SER C 1 9 ? 57.141 -36.990 -27.456 1.00 42.58 8 SER C N 1
ATOM 1681 C CA . SER C 1 9 ? 57.993 -35.982 -28.011 1.00 43.76 8 SER C CA 1
ATOM 1682 C C . SER C 1 9 ? 57.288 -35.030 -28.928 1.00 49.74 8 SER C C 1
ATOM 1683 O O . SER C 1 9 ? 56.281 -35.330 -29.474 1.00 46.79 8 SER C O 1
ATOM 1686 N N . ALA C 1 10 ? 57.851 -33.852 -29.064 1.00 49.73 9 ALA C N 1
ATOM 1687 C CA . ALA C 1 10 ? 57.387 -32.848 -29.978 1.00 49.10 9 ALA C CA 1
ATOM 1688 C C . ALA C 1 10 ? 58.609 -32.127 -30.399 1.00 50.00 9 ALA C C 1
ATOM 1689 O O . ALA C 1 10 ? 59.257 -31.542 -29.620 1.00 57.33 9 ALA C O 1
ATOM 1691 N N . CYS C 1 11 ? 58.924 -32.169 -31.652 1.00 45.20 10 CYS C N 1
ATOM 1692 C CA . CYS C 1 11 ? 60.136 -31.518 -32.126 1.00 48.26 10 CYS C CA 1
ATOM 1693 C C . CYS C 1 11 ? 59.747 -30.364 -33.017 1.00 51.27 10 CYS C C 1
ATOM 1694 O O . CYS C 1 11 ? 58.602 -30.276 -33.450 1.00 55.66 10 CYS C O 1
ATOM 1697 N N . ASN C 1 12 ? 60.692 -29.474 -33.299 1.00 48.71 11 ASN C N 1
ATOM 1698 C CA . ASN C 1 12 ? 60.446 -28.378 -34.218 1.00 46.88 11 ASN C CA 1
ATOM 1699 C C . ASN C 1 12 ? 60.639 -28.831 -35.666 1.00 51.01 11 ASN C C 1
ATOM 1700 O O . ASN C 1 12 ? 61.508 -29.656 -35.945 1.00 49.05 11 ASN C O 1
ATOM 1705 N N . THR C 1 13 ? 59.838 -28.285 -36.577 1.00 52.49 12 THR C N 1
ATOM 1706 C CA . THR C 1 13 ? 59.956 -28.606 -38.001 1.00 49.38 12 THR C CA 1
ATOM 1707 C C . THR C 1 13 ? 61.279 -28.102 -38.582 1.00 54.73 12 THR C C 1
ATOM 1708 O O . THR C 1 13 ? 61.882 -28.761 -39.430 1.00 52.72 12 THR C O 1
ATOM 1712 N N . GLN C 1 14 ? 61.722 -26.930 -38.124 1.00 53.90 13 GLN C N 1
ATOM 1713 C CA . GLN C 1 14 ? 63.022 -26.387 -38.512 1.00 54.06 13 GLN C CA 1
ATOM 1714 C C . GLN C 1 14 ? 64.160 -27.031 -37.721 1.00 52.35 13 GLN C C 1
ATOM 1715 O O . GLN C 1 14 ? 64.020 -27.327 -36.526 1.00 51.69 13 GLN C O 1
ATOM 1721 N N . LYS C 1 15 ? 65.294 -27.230 -38.392 1.00 51.50 14 LYS C N 1
ATOM 1722 C CA . LYS C 1 15 ? 66.447 -27.885 -37.773 1.00 53.39 14 LYS C CA 1
ATOM 1723 C C . LYS C 1 15 ? 67.692 -26.996 -37.708 1.00 51.47 14 LYS C C 1
ATOM 1724 O O . LYS C 1 15 ? 67.874 -26.086 -38.524 1.00 53.13 14 LYS C O 1
ATOM 1730 N N . ILE C 1 16 ? 68.551 -27.285 -36.735 1.00 47.53 15 ILE C N 1
ATOM 1731 C CA . ILE C 1 16 ? 69.797 -26.569 -36.571 1.00 48.83 15 ILE C CA 1
ATOM 1732 C C . ILE C 1 16 ? 70.714 -26.924 -37.729 1.00 52.68 15 ILE C C 1
ATOM 1733 O O . ILE C 1 16 ? 71.138 -28.077 -37.862 1.00 49.03 15 ILE C O 1
ATOM 1738 N N . PRO C 1 17 ? 70.994 -25.928 -38.593 1.00 53.42 16 PRO C N 1
ATOM 1739 C CA . PRO C 1 17 ? 71.978 -26.099 -39.661 1.00 51.33 16 PRO C CA 1
ATOM 1740 C C . PRO C 1 17 ? 73.222 -26.747 -39.103 1.00 56.53 16 PRO C C 1
ATOM 1741 O O . PRO C 1 17 ? 73.632 -26.436 -37.988 1.00 56.93 16 PRO C O 1
ATOM 1745 N N . SER C 1 18 ? 73.805 -27.663 -39.863 1.00 64.64 17 SER C N 1
ATOM 1746 C CA . SER C 1 18 ? 75.114 -28.192 -39.525 1.00 69.48 17 SER C CA 1
ATOM 1747 C C . SER C 1 18 ? 76.120 -27.048 -39.630 1.00 68.91 17 SER C C 1
ATOM 1748 O O . SER C 1 18 ? 76.028 -26.205 -40.532 1.00 67.40 17 SER C O 1
ATOM 1751 N N . GLY C 1 19 ? 77.068 -26.998 -38.701 1.00 62.99 18 GLY C N 1
ATOM 1752 C CA . GLY C 1 19 ? 78.044 -25.925 -38.703 1.00 67.12 18 GLY C CA 1
ATOM 1753 C C . GLY C 1 19 ? 77.461 -24.592 -38.272 1.00 71.35 18 GLY C C 1
ATOM 1754 O O . GLY C 1 19 ? 78.048 -23.528 -38.502 1.00 73.36 18 GLY C O 1
ATOM 1755 N N . SER C 1 20 ? 76.283 -24.648 -37.655 1.00 70.48 19 SER C N 1
ATOM 1756 C CA . SER C 1 20 ? 75.725 -23.479 -36.993 1.00 65.67 19 SER C CA 1
ATOM 1757 C C . SER C 1 20 ? 76.367 -23.411 -35.608 1.00 62.33 19 SER C C 1
ATOM 1758 O O . SER C 1 20 ? 76.548 -24.433 -34.959 1.00 61.87 19 SER C O 1
ATOM 1761 N N . PRO C 1 21 ? 76.755 -22.187 -35.183 1.00 59.11 20 PRO C N 1
ATOM 1762 C CA . PRO C 1 21 ? 77.315 -21.952 -33.838 1.00 57.56 20 PRO C CA 1
ATOM 1763 C C . PRO C 1 21 ? 76.390 -22.358 -32.685 1.00 64.50 20 PRO C C 1
ATOM 1764 O O . PRO C 1 21 ? 76.902 -22.720 -31.621 1.00 65.65 20 PRO C O 1
ATOM 1768 N N . PHE C 1 22 ? 75.067 -22.309 -32.890 1.00 62.94 21 PHE C N 1
ATOM 1769 C CA . PHE C 1 22 ? 74.066 -22.678 -31.872 1.00 59.32 21 PHE C CA 1
ATOM 1770 C C . PHE C 1 22 ? 74.375 -24.026 -31.231 1.00 58.05 21 PHE C C 1
ATOM 1771 O O . PHE C 1 22 ? 73.982 -24.303 -30.099 1.00 56.05 21 PHE C O 1
ATOM 1779 N N . ASN C 1 23 ? 75.085 -24.864 -31.972 1.00 56.28 22 ASN C N 1
ATOM 1780 C CA . ASN C 1 23 ? 75.438 -26.173 -31.487 1.00 55.86 22 ASN C CA 1
ATOM 1781 C C . ASN C 1 23 ? 76.347 -26.066 -30.276 1.00 54.66 22 ASN C C 1
ATOM 1782 O O . ASN C 1 23 ? 76.104 -26.724 -29.265 1.00 52.47 22 ASN C O 1
ATOM 1787 N N . ARG C 1 24 ? 77.372 -25.220 -30.361 1.00 55.66 23 ARG C N 1
ATOM 1788 C CA . ARG C 1 24 ? 78.272 -25.033 -29.221 1.00 56.08 23 ARG C CA 1
ATOM 1789 C C . ARG C 1 24 ? 77.438 -24.814 -27.947 1.00 57.74 23 ARG C C 1
ATOM 1790 O O . ARG C 1 24 ? 77.483 -25.633 -27.029 1.00 58.61 23 ARG C O 1
ATOM 1798 N N . ASN C 1 25 ? 76.642 -23.742 -27.911 1.00 58.24 24 ASN C N 1
ATOM 1799 C CA . ASN C 1 25 ? 75.897 -23.389 -26.697 1.00 52.69 24 ASN C CA 1
ATOM 1800 C C . ASN C 1 25 ? 74.711 -24.297 -26.354 1.00 52.57 24 ASN C C 1
ATOM 1801 O O . ASN C 1 25 ? 74.466 -24.571 -25.181 1.00 54.82 24 ASN C O 1
ATOM 1806 N N . LEU C 1 26 ? 73.983 -24.774 -27.360 1.00 54.29 25 LEU C N 1
ATOM 1807 C CA . LEU C 1 26 ? 72.917 -25.745 -27.103 1.00 53.89 25 LEU C CA 1
ATOM 1808 C C . LEU C 1 26 ? 73.451 -26.881 -26.247 1.00 50.74 25 LEU C C 1
ATOM 1809 O O . LEU C 1 26 ? 72.773 -27.369 -25.350 1.00 52.82 25 LEU C O 1
ATOM 1814 N N . ARG C 1 27 ? 74.678 -27.298 -26.527 1.00 50.12 26 ARG C N 1
ATOM 1815 C CA . ARG C 1 27 ? 75.241 -28.458 -25.860 1.00 52.10 26 ARG C CA 1
ATOM 1816 C C . ARG C 1 27 ? 75.742 -28.137 -24.452 1.00 53.52 26 ARG C C 1
ATOM 1817 O O . ARG C 1 27 ? 75.761 -29.016 -23.593 1.00 58.23 26 ARG C O 1
ATOM 1825 N N . ALA C 1 28 ? 76.120 -26.880 -24.210 1.00 53.22 27 ALA C N 1
ATOM 1826 C CA . ALA C 1 28 ? 76.686 -26.461 -22.918 1.00 50.00 27 ALA C CA 1
ATOM 1827 C C . ALA C 1 28 ? 75.631 -26.279 -21.827 1.00 49.14 27 ALA C C 1
ATOM 1828 O O . ALA C 1 28 ? 75.867 -26.580 -20.656 1.00 50.68 27 ALA C O 1
ATOM 1830 N N . MET C 1 29 ? 74.471 -25.768 -22.226 1.00 51.27 28 MET C N 1
ATOM 1831 C CA . MET C 1 29 ? 73.331 -25.602 -21.331 1.00 48.80 28 MET C CA 1
ATOM 1832 C C . MET C 1 29 ? 72.678 -26.944 -21.040 1.00 47.84 28 MET C C 1
ATOM 1833 O O . MET C 1 29 ? 72.279 -27.202 -19.916 1.00 49.78 28 MET C O 1
ATOM 1838 N N . LEU C 1 30 ? 72.552 -27.789 -22.059 1.00 49.65 29 LEU C N 1
ATOM 1839 C CA . LEU C 1 30 ? 72.097 -29.158 -21.855 1.00 45.28 29 LEU C CA 1
ATOM 1840 C C . LEU C 1 30 ? 72.992 -29.802 -20.803 1.00 49.51 29 LEU C C 1
ATOM 1841 O O . LEU C 1 30 ? 72.529 -30.569 -19.960 1.00 52.18 29 LEU C O 1
ATOM 1846 N N . ALA C 1 31 ? 74.284 -29.482 -20.863 1.00 50.08 30 ALA C N 1
ATOM 1847 C CA . ALA C 1 31 ? 75.245 -29.926 -19.859 1.00 50.36 30 ALA C CA 1
ATOM 1848 C C . ALA C 1 31 ? 74.914 -29.262 -18.540 1.00 48.56 30 ALA C C 1
ATOM 1849 O O . ALA C 1 31 ? 75.042 -29.862 -17.475 1.00 48.14 30 ALA C O 1
ATOM 1851 N N . ASP C 1 32 ? 74.504 -28.006 -18.624 1.00 49.12 31 ASP C N 1
ATOM 1852 C CA . ASP C 1 32 ? 74.049 -27.269 -17.461 1.00 49.67 31 ASP C CA 1
ATOM 1853 C C . ASP C 1 32 ? 72.876 -28.017 -16.833 1.00 50.49 31 ASP C C 1
ATOM 1854 O O . ASP C 1 32 ? 72.754 -28.080 -15.612 1.00 53.44 31 ASP C O 1
ATOM 1859 N N . LEU C 1 33 ? 72.031 -28.600 -17.685 1.00 52.18 32 LEU C N 1
ATOM 1860 C CA . LEU C 1 33 ? 70.780 -29.242 -17.266 1.00 48.47 32 LEU C CA 1
ATOM 1861 C C . LEU C 1 33 ? 70.960 -30.638 -16.657 1.00 52.51 32 LEU C C 1
ATOM 1862 O O . LEU C 1 33 ? 70.324 -30.969 -15.652 1.00 51.10 32 LEU C O 1
ATOM 1867 N N . ARG C 1 34 ? 71.793 -31.461 -17.284 1.00 53.18 33 ARG C N 1
ATOM 1868 C CA . ARG C 1 34 ? 72.028 -32.823 -16.810 1.00 53.89 33 ARG C CA 1
ATOM 1869 C C . ARG C 1 34 ? 72.780 -32.842 -15.491 1.00 52.51 33 ARG C C 1
ATOM 1870 O O . ARG C 1 34 ? 72.566 -33.721 -14.659 1.00 52.72 33 ARG C O 1
ATOM 1878 N N . GLN C 1 35 ? 73.672 -31.868 -15.326 1.00 52.04 34 GLN C N 1
ATOM 1879 C CA . GLN C 1 35 ? 74.540 -31.761 -14.161 1.00 53.34 34 GLN C CA 1
ATOM 1880 C C . GLN C 1 35 ? 73.834 -31.178 -12.922 1.00 57.14 34 GLN C C 1
ATOM 1881 O O . GLN C 1 35 ? 74.098 -31.607 -11.798 1.00 60.06 34 GLN C O 1
ATOM 1887 N N . ASN C 1 36 ? 72.919 -30.228 -13.133 1.00 57.53 35 ASN C N 1
ATOM 1888 C CA . ASN C 1 36 ? 72.320 -29.451 -12.036 1.00 54.65 35 ASN C CA 1
ATOM 1889 C C . ASN C 1 36 ? 70.851 -29.717 -11.644 1.00 52.92 35 ASN C C 1
ATOM 1890 O O . ASN C 1 36 ? 70.438 -29.312 -10.559 1.00 54.01 35 ASN C O 1
ATOM 1895 N N . THR C 1 37 ? 70.075 -30.371 -12.514 1.00 55.43 36 THR C N 1
ATOM 1896 C CA . THR C 1 37 ? 68.628 -30.592 -12.295 1.00 58.21 36 THR C CA 1
ATOM 1897 C C . THR C 1 37 ? 68.278 -31.326 -10.994 1.00 64.19 36 THR C C 1
ATOM 1898 O O . THR C 1 37 ? 67.245 -31.043 -10.369 1.00 65.41 36 THR C O 1
ATOM 1902 N N . ALA C 1 38 ? 69.126 -32.278 -10.603 1.00 66.13 37 ALA C N 1
ATOM 1903 C CA . ALA C 1 38 ? 68.920 -33.064 -9.377 1.00 68.24 37 ALA C CA 1
ATOM 1904 C C . ALA C 1 38 ? 69.141 -32.253 -8.093 1.00 64.70 37 ALA C C 1
ATOM 1905 O O . ALA C 1 38 ? 68.692 -32.640 -7.011 1.00 62.64 37 ALA C O 1
ATOM 1907 N N . PHE C 1 39 ? 69.843 -31.132 -8.227 1.00 68.09 38 PHE C N 1
ATOM 1908 C CA . PHE C 1 39 ? 70.092 -30.227 -7.112 1.00 64.97 38 PHE C CA 1
ATOM 1909 C C . PHE C 1 39 ? 69.220 -28.977 -7.205 1.00 64.92 38 PHE C C 1
ATOM 1910 O O . PHE C 1 39 ? 69.547 -27.944 -6.620 1.00 67.50 38 PHE C O 1
ATOM 1918 N N . SER C 1 40 ? 68.117 -29.063 -7.948 1.00 65.32 39 SER C N 1
ATOM 1919 C CA . SER C 1 40 ? 67.211 -27.929 -8.091 1.00 59.37 39 SER C CA 1
ATOM 1920 C C . SER C 1 40 ? 65.764 -28.388 -7.975 1.00 58.99 39 SER C C 1
ATOM 1921 O O . SER C 1 40 ? 64.905 -27.981 -8.757 1.00 62.80 39 SER C O 1
ATOM 1924 N N . GLY C 1 41 ? 65.508 -29.254 -6.992 1.00 61.31 40 GLY C N 1
ATOM 1925 C CA . GLY C 1 41 ? 64.165 -29.722 -6.697 1.00 61.55 40 GLY C CA 1
ATOM 1926 C C . GLY C 1 41 ? 63.512 -30.512 -7.818 1.00 64.03 40 GLY C C 1
ATOM 1927 O O . GLY C 1 41 ? 62.282 -30.561 -7.902 1.00 63.66 40 GLY C O 1
ATOM 1928 N N . TYR C 1 42 ? 64.338 -30.951 -8.751 1.00 63.27 41 TYR C N 1
ATOM 1929 C CA . TYR C 1 42 ? 63.900 -31.670 -9.909 1.00 61.73 41 TYR C CA 1
ATOM 1930 C C . TYR C 1 42 ? 63.092 -30.885 -10.941 1.00 61.50 41 TYR C C 1
ATOM 1931 O O . TYR C 1 42 ? 62.302 -31.447 -11.662 1.00 60.25 41 TYR C O 1
ATOM 1940 N N . ASP C 1 43 ? 63.289 -29.591 -11.010 1.00 58.14 42 ASP C N 1
ATOM 1941 C CA . ASP C 1 43 ? 62.642 -28.787 -11.997 1.00 57.52 42 ASP C CA 1
ATOM 1942 C C . ASP C 1 43 ? 63.542 -27.601 -12.127 1.00 55.15 42 ASP C C 1
ATOM 1943 O O . ASP C 1 43 ? 63.636 -26.821 -11.227 1.00 52.78 42 ASP C O 1
ATOM 1948 N N . TYR C 1 44 ? 64.241 -27.503 -13.244 1.00 48.18 43 TYR C N 1
ATOM 1949 C CA . TYR C 1 44 ? 65.349 -26.601 -13.357 1.00 47.59 43 TYR C CA 1
ATOM 1950 C C . TYR C 1 44 ? 65.440 -25.938 -14.675 1.00 50.72 43 TYR C C 1
ATOM 1951 O O . TYR C 1 44 ? 65.528 -26.598 -15.653 1.00 51.47 43 TYR C O 1
ATOM 1960 N N . LYS C 1 45 ? 65.457 -24.615 -14.676 1.00 49.08 44 LYS C N 1
ATOM 1961 C CA . LYS C 1 45 ? 65.533 -23.816 -15.903 1.00 47.75 44 LYS C CA 1
ATOM 1962 C C . LYS C 1 45 ? 66.842 -23.050 -16.015 1.00 47.36 44 LYS C C 1
ATOM 1963 O O . LYS C 1 45 ? 67.271 -22.408 -15.060 1.00 51.71 44 LYS C O 1
ATOM 1969 N N . THR C 1 46 ? 67.460 -23.084 -17.189 1.00 46.15 45 THR C N 1
ATOM 1970 C CA . THR C 1 46 ? 68.688 -22.324 -17.410 1.00 49.15 45 THR C CA 1
ATOM 1971 C C . THR C 1 46 ? 68.858 -21.880 -18.874 1.00 47.81 45 THR C C 1
ATOM 1972 O O . THR C 1 46 ? 67.980 -22.114 -19.712 1.00 47.01 45 THR C O 1
ATOM 1976 N N . SER C 1 47 ? 69.970 -21.245 -19.161 1.00 45.62 46 SER C N 1
ATOM 1977 C CA . SER C 1 47 ? 70.219 -20.791 -20.501 1.00 45.68 46 SER C CA 1
ATOM 1978 C C . SER C 1 47 ? 71.693 -20.772 -20.848 1.00 48.86 46 SER C C 1
ATOM 1979 O O . SER C 1 47 ? 72.505 -21.275 -20.123 1.00 51.56 46 SER C O 1
ATOM 1982 N N . ARG C 1 48 ? 72.024 -20.245 -22.000 1.00 46.39 47 ARG C N 1
ATOM 1983 C CA . ARG C 1 48 ? 73.401 -20.112 -22.390 1.00 48.79 47 ARG C CA 1
ATOM 1984 C C . ARG C 1 48 ? 73.242 -19.258 -23.618 1.00 52.56 47 ARG C C 1
ATOM 1985 O O . ARG C 1 48 ? 72.387 -19.467 -24.425 1.00 52.55 47 ARG C O 1
ATOM 1993 N N . ALA C 1 49 ? 74.093 -18.267 -23.745 1.00 54.27 48 ALA C N 1
ATOM 1994 C CA . ALA C 1 49 ? 74.053 -17.382 -24.868 1.00 52.07 48 ALA C CA 1
ATOM 1995 C C . ALA C 1 49 ? 75.177 -17.905 -25.657 1.00 51.26 48 ALA C C 1
ATOM 1996 O O . ALA C 1 49 ? 76.079 -18.488 -25.141 1.00 51.50 48 ALA C O 1
ATOM 1998 N N . GLY C 1 50 ? 75.125 -17.681 -26.939 1.00 51.28 49 GLY C N 1
ATOM 1999 C CA . GLY C 1 50 ? 76.175 -18.238 -27.769 1.00 59.40 49 GLY C CA 1
ATOM 2000 C C . GLY C 1 50 ? 76.985 -17.218 -28.539 1.00 64.16 49 GLY C C 1
ATOM 2001 O O . GLY C 1 50 ? 76.642 -16.034 -28.590 1.00 63.94 49 GLY C O 1
ATOM 2002 N N . SER C 1 51 ? 78.067 -17.698 -29.146 1.00 70.53 50 SER C N 1
ATOM 2003 C CA . SER C 1 51 ? 78.986 -16.859 -29.906 1.00 71.48 50 SER C CA 1
ATOM 2004 C C . SER C 1 51 ? 78.617 -16.854 -31.385 1.00 67.74 50 SER C C 1
ATOM 2005 O O . SER C 1 51 ? 77.873 -17.719 -31.855 1.00 65.10 50 SER C O 1
ATOM 2008 N N . GLY C 1 52 ? 79.136 -15.869 -32.111 1.00 68.93 51 GLY C N 1
ATOM 2009 C CA . GLY C 1 52 ? 79.006 -15.824 -33.556 1.00 68.79 51 GLY C CA 1
ATOM 2010 C C . GLY C 1 52 ? 77.598 -15.701 -34.122 1.00 67.73 51 GLY C C 1
ATOM 2011 O O . GLY C 1 52 ? 77.341 -16.125 -35.254 1.00 70.07 51 GLY C O 1
ATOM 2012 N N . GLY C 1 53 ? 76.686 -15.119 -33.352 1.00 64.54 52 GLY C N 1
ATOM 2013 C CA . GLY C 1 53 ? 75.335 -14.881 -33.837 1.00 65.80 52 GLY C CA 1
ATOM 2014 C C . GLY C 1 53 ? 74.420 -16.076 -33.708 1.00 64.62 52 GLY C C 1
ATOM 2015 O O . GLY C 1 53 ? 73.625 -16.380 -34.603 1.00 70.62 52 GLY C O 1
ATOM 2016 N N . ALA C 1 54 ? 74.537 -16.763 -32.574 1.00 60.20 53 ALA C N 1
ATOM 2017 C CA . ALA C 1 54 ? 73.708 -17.915 -32.289 1.00 58.30 53 ALA C CA 1
ATOM 2018 C C . ALA C 1 54 ? 72.713 -17.552 -31.199 1.00 60.02 53 ALA C C 1
ATOM 2019 O O . ALA C 1 54 ? 73.075 -16.908 -30.207 1.00 58.53 53 ALA C O 1
ATOM 2021 N N . PRO C 1 55 ? 71.450 -17.960 -31.384 1.00 53.91 54 PRO C N 1
ATOM 2022 C CA . PRO C 1 55 ? 70.382 -17.743 -30.399 1.00 53.69 54 PRO C CA 1
ATOM 2023 C C . PRO C 1 55 ? 70.808 -18.093 -28.963 1.00 55.09 54 PRO C C 1
ATOM 2024 O O . PRO C 1 55 ? 71.517 -19.083 -28.760 1.00 56.24 54 PRO C O 1
ATOM 2028 N N . THR C 1 56 ? 70.397 -17.291 -27.983 1.00 52.26 55 THR C N 1
ATOM 2029 C CA . THR C 1 56 ? 70.515 -17.715 -26.596 1.00 47.65 55 THR C CA 1
ATOM 2030 C C . THR C 1 56 ? 69.743 -19.029 -26.528 1.00 49.54 55 THR C C 1
ATOM 2031 O O . THR C 1 56 ? 68.644 -19.127 -27.062 1.00 50.64 55 THR C O 1
ATOM 2035 N N . ALA C 1 57 ? 70.315 -20.048 -25.902 1.00 53.25 56 ALA C N 1
ATOM 2036 C CA . ALA C 1 57 ? 69.618 -21.328 -25.755 1.00 48.16 56 ALA C CA 1
ATOM 2037 C C . ALA C 1 57 ? 68.959 -21.426 -24.388 1.00 47.57 56 ALA C C 1
ATOM 2038 O O . ALA C 1 57 ? 69.641 -21.402 -23.362 1.00 47.75 56 ALA C O 1
ATOM 2040 N N . TYR C 1 58 ? 67.632 -21.528 -24.380 1.00 49.59 57 TYR C N 1
ATOM 2041 C CA . TYR C 1 58 ? 66.864 -21.586 -23.136 1.00 47.36 57 TYR C CA 1
ATOM 2042 C C . TYR C 1 58 ? 66.336 -23.014 -22.944 1.00 48.76 57 TYR C C 1
ATOM 2043 O O . TYR C 1 58 ? 66.007 -23.690 -23.917 1.00 46.87 57 TYR C O 1
ATOM 2052 N N . GLY C 1 59 ? 66.269 -23.492 -21.701 1.00 46.51 58 GLY C N 1
ATOM 2053 C CA . GLY C 1 59 ? 65.773 -24.838 -21.473 1.00 47.42 58 GLY C CA 1
ATOM 2054 C C . GLY C 1 59 ? 65.234 -25.201 -20.095 1.00 50.72 58 GLY C C 1
ATOM 2055 O O . GLY C 1 59 ? 65.240 -24.387 -19.168 1.00 50.59 58 GLY C O 1
ATOM 2056 N N . ARG C 1 60 ? 64.757 -26.445 -19.980 1.00 50.97 59 ARG C N 1
ATOM 2057 C CA . ARG C 1 60 ? 64.156 -26.970 -18.755 1.00 46.16 59 ARG C CA 1
ATOM 2058 C C . ARG C 1 60 ? 64.260 -28.489 -18.696 1.00 47.12 59 ARG C C 1
ATOM 2059 O O . ARG C 1 60 ? 64.045 -29.180 -19.689 1.00 50.55 59 ARG C O 1
ATOM 2067 N N . ALA C 1 61 ? 64.594 -29.009 -17.525 1.00 48.86 60 ALA C N 1
ATOM 2068 C CA . ALA C 1 61 ? 64.655 -30.444 -17.334 1.00 45.40 60 ALA C CA 1
ATOM 2069 C C . ALA C 1 61 ? 63.868 -30.763 -16.092 1.00 49.28 60 ALA C C 1
ATOM 2070 O O . ALA C 1 61 ? 63.706 -29.913 -15.220 1.00 51.72 60 ALA C O 1
ATOM 2072 N N . THR C 1 62 ? 63.364 -31.987 -16.011 1.00 51.68 61 THR C N 1
ATOM 2073 C CA . THR C 1 62 ? 62.737 -32.452 -14.789 1.00 51.87 61 THR C CA 1
ATOM 2074 C C . THR C 1 62 ? 63.014 -33.922 -14.619 1.00 52.91 61 THR C C 1
ATOM 2075 O O . THR C 1 62 ? 63.282 -34.639 -15.581 1.00 53.66 61 THR C O 1
ATOM 2079 N N . CYS C 1 63 ? 62.954 -34.373 -13.382 1.00 54.32 62 CYS C N 1
ATOM 2080 C CA . CYS C 1 63 ? 63.071 -35.784 -13.122 1.00 58.14 62 CYS C CA 1
ATOM 2081 C C . CYS C 1 63 ? 61.950 -36.133 -12.176 1.00 62.13 62 CYS C C 1
ATOM 2082 O O . CYS C 1 63 ? 61.586 -35.320 -11.319 1.00 58.20 62 CYS C O 1
ATOM 2085 N N . LYS C 1 64 ? 61.391 -37.326 -12.346 1.00 62.80 63 LYS C N 1
ATOM 2086 C CA . LYS C 1 64 ? 60.292 -37.768 -11.501 1.00 69.97 63 LYS C CA 1
ATOM 2087 C C . LYS C 1 64 ? 60.697 -37.679 -10.025 1.00 69.29 63 LYS C C 1
ATOM 2088 O O . LYS C 1 64 ? 61.799 -38.083 -9.649 1.00 66.96 63 LYS C O 1
ATOM 2094 N N . GLN C 1 65 ? 59.812 -37.138 -9.195 1.00 64.04 64 GLN C N 1
ATOM 2095 C CA . GLN C 1 65 ? 60.185 -36.766 -7.836 1.00 67.55 64 GLN C CA 1
ATOM 2096 C C . GLN C 1 65 ? 60.627 -37.955 -6.988 1.00 70.54 64 GLN C C 1
ATOM 2097 O O . GLN C 1 65 ? 61.386 -37.810 -6.021 1.00 69.66 64 GLN C O 1
ATOM 2103 N N . SER C 1 66 ? 60.168 -39.134 -7.384 1.00 69.64 65 SER C N 1
ATOM 2104 C CA . SER C 1 66 ? 60.312 -40.336 -6.576 1.00 70.14 65 SER C CA 1
ATOM 2105 C C . SER C 1 66 ? 61.712 -40.960 -6.595 1.00 67.39 65 SER C C 1
ATOM 2106 O O . SER C 1 6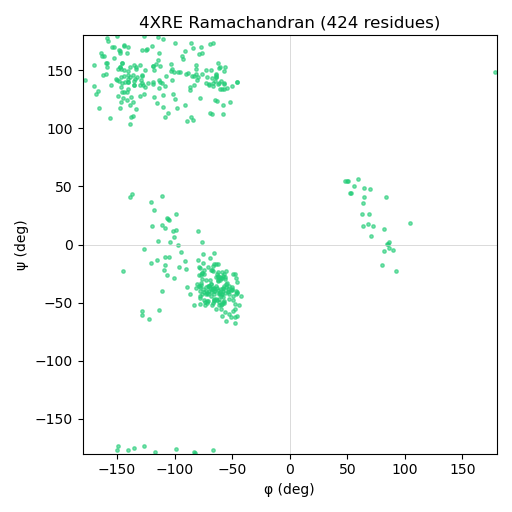6 ? 62.090 -41.644 -5.647 1.00 71.10 65 SER C O 1
ATOM 2109 N N . ILE C 1 67 ? 62.478 -40.740 -7.661 1.00 69.04 66 ILE C N 1
ATOM 2110 C CA . ILE C 1 67 ? 63.778 -41.410 -7.789 1.00 71.94 66 ILE C CA 1
ATOM 2111 C C . ILE C 1 67 ? 64.903 -40.709 -7.047 1.00 71.50 66 ILE C C 1
ATOM 2112 O O . ILE C 1 67 ? 64.697 -39.687 -6.387 1.00 72.04 66 ILE C O 1
ATOM 2117 N N . SER C 1 68 ? 66.097 -41.284 -7.177 1.00 71.08 67 SER C N 1
ATOM 2118 C CA . SER C 1 68 ? 67.312 -40.736 -6.594 1.00 73.17 67 SER C CA 1
ATOM 2119 C C . SER C 1 68 ? 67.918 -39.642 -7.470 1.00 72.32 67 SER C C 1
ATOM 2120 O O . SER C 1 68 ? 67.390 -39.312 -8.533 1.00 74.52 67 SER C O 1
ATOM 2123 N N . GLN C 1 69 ? 69.041 -39.095 -7.015 1.00 70.52 68 GLN C N 1
ATOM 2124 C CA . GLN C 1 69 ? 69.748 -38.052 -7.746 1.00 72.87 68 GLN C CA 1
ATOM 2125 C C . GLN C 1 69 ? 70.719 -38.657 -8.768 1.00 72.74 68 GLN C C 1
ATOM 2126 O O . GLN C 1 69 ? 70.803 -38.180 -9.900 1.00 73.62 68 GLN C O 1
ATOM 2132 N N . SER C 1 70 ? 71.438 -39.711 -8.370 1.00 76.38 69 SER C N 1
ATOM 2133 C CA . SER C 1 70 ? 72.320 -40.453 -9.279 1.00 72.54 69 SER C CA 1
ATOM 2134 C C . SER C 1 70 ? 71.554 -40.874 -10.523 1.00 67.42 69 SER C C 1
ATOM 2135 O O . SER C 1 70 ? 72.057 -40.767 -11.645 1.00 64.19 69 SER C O 1
ATOM 2138 N N . ASP C 1 71 ? 70.331 -41.345 -10.303 1.00 67.20 70 ASP C N 1
ATOM 2139 C CA . ASP C 1 71 ? 69.463 -41.800 -11.380 1.00 67.58 70 ASP C CA 1
ATOM 2140 C C . ASP C 1 71 ? 68.869 -40.624 -12.162 1.00 66.05 70 ASP C C 1
ATOM 2141 O O . ASP C 1 71 ? 68.751 -40.682 -13.383 1.00 63.97 70 ASP C O 1
ATOM 2146 N N . CYS C 1 72 ? 68.510 -39.550 -11.464 1.00 64.67 71 CYS C N 1
ATOM 2147 C CA . CYS C 1 72 ? 68.004 -38.358 -12.138 1.00 63.08 71 CYS C CA 1
ATOM 2148 C C . CYS C 1 72 ? 69.046 -37.810 -13.100 1.00 60.86 71 CYS C C 1
ATOM 2149 O O . CYS C 1 72 ? 68.737 -37.434 -14.229 1.00 61.83 71 CYS C O 1
ATOM 2152 N N . THR C 1 73 ? 70.285 -37.757 -12.636 1.00 63.74 72 THR C N 1
ATOM 2153 C CA . THR C 1 73 ? 71.378 -37.277 -13.456 1.00 57.98 72 THR C CA 1
ATOM 2154 C C . THR C 1 73 ? 71.562 -38.214 -14.620 1.00 57.84 72 THR C C 1
ATOM 2155 O O . THR C 1 73 ? 71.534 -37.786 -15.771 1.00 59.45 72 THR C O 1
ATOM 2159 N N . ALA C 1 74 ? 71.753 -39.497 -14.308 1.00 60.32 73 ALA C N 1
ATOM 2160 C CA . ALA C 1 74 ? 71.998 -40.524 -15.321 1.00 63.73 73 ALA C CA 1
ATOM 2161 C C . ALA C 1 74 ? 70.869 -40.588 -16.338 1.00 60.60 73 ALA C C 1
ATOM 2162 O O . ALA C 1 74 ? 71.080 -40.981 -17.486 1.00 63.33 73 ALA C O 1
ATOM 2164 N N . CYS C 1 75 ? 69.673 -40.201 -15.905 1.00 60.87 74 CYS C N 1
ATOM 2165 C CA . CYS C 1 75 ? 68.508 -40.124 -16.784 1.00 61.01 74 CYS C CA 1
ATOM 2166 C C . CYS C 1 75 ? 68.622 -38.932 -17.746 1.00 61.90 74 CYS C C 1
ATOM 2167 O O . CYS C 1 75 ? 68.264 -39.030 -18.923 1.00 60.17 74 CYS C O 1
ATOM 2170 N N . LEU C 1 76 ? 69.120 -37.805 -17.241 1.00 60.27 75 LEU C N 1
ATOM 2171 C CA . LEU C 1 76 ? 69.319 -36.631 -18.078 1.00 54.99 75 LEU C CA 1
ATOM 2172 C C . LEU C 1 76 ? 70.585 -36.776 -18.938 1.00 52.49 75 LEU C C 1
ATOM 2173 O O . LEU C 1 76 ? 70.729 -36.118 -19.962 1.00 56.15 75 LEU C O 1
ATOM 2178 N N . SER C 1 77 ? 71.491 -37.661 -18.542 1.00 49.34 76 SER C N 1
ATOM 2179 C CA . SER C 1 77 ? 72.659 -37.952 -19.367 1.00 53.65 76 SER C CA 1
ATOM 2180 C C . SER C 1 77 ? 72.259 -38.766 -20.586 1.00 60.34 76 SER C C 1
ATOM 2181 O O . SER C 1 77 ? 72.744 -38.527 -21.695 1.00 61.97 76 SER C O 1
ATOM 2184 N N . ASN C 1 78 ? 71.384 -39.745 -20.355 1.00 60.31 77 ASN C N 1
ATOM 2185 C CA . ASN C 1 78 ? 70.797 -40.582 -21.401 1.00 57.88 77 ASN C CA 1
ATOM 2186 C C . ASN C 1 78 ? 69.936 -39.754 -22.382 1.00 58.38 77 ASN C C 1
ATOM 2187 O O . ASN C 1 78 ? 70.090 -39.878 -23.599 1.00 60.12 77 ASN C O 1
ATOM 2192 N N . LEU C 1 79 ? 69.053 -38.895 -21.860 1.00 54.26 78 LEU C N 1
ATOM 2193 C CA . LEU C 1 79 ? 68.173 -38.089 -22.715 1.00 53.03 78 LEU C CA 1
ATOM 2194 C C . LEU C 1 79 ? 68.990 -37.172 -23.614 1.00 52.19 78 LEU C C 1
ATOM 2195 O O . LEU C 1 79 ? 68.681 -37.012 -24.794 1.00 53.22 78 LEU C O 1
ATOM 2200 N N . VAL C 1 80 ? 70.034 -36.574 -23.051 1.00 53.74 79 VAL C N 1
ATOM 2201 C CA . VAL C 1 80 ? 70.917 -35.695 -23.815 1.00 55.96 79 VAL C CA 1
ATOM 2202 C C . VAL C 1 80 ? 71.616 -36.445 -24.955 1.00 56.50 79 VAL C C 1
ATOM 2203 O O . VAL C 1 80 ? 71.961 -35.849 -25.977 1.00 52.54 79 VAL C O 1
ATOM 2207 N N . ASN C 1 81 ? 71.819 -37.752 -24.773 1.00 59.90 80 ASN C N 1
ATOM 2208 C CA . ASN C 1 81 ? 72.346 -38.616 -25.832 1.00 60.25 80 ASN C CA 1
ATOM 2209 C C . ASN C 1 81 ? 71.393 -38.710 -27.022 1.00 58.69 80 ASN C C 1
ATOM 2210 O O . ASN C 1 81 ? 71.821 -38.763 -28.173 1.00 60.35 80 ASN C O 1
ATOM 2215 N N . ARG C 1 82 ? 70.097 -38.710 -26.730 1.00 55.72 81 ARG C N 1
ATOM 2216 C CA . ARG C 1 82 ? 69.083 -39.086 -27.703 1.00 53.34 81 ARG C CA 1
ATOM 2217 C C . ARG C 1 82 ? 68.350 -37.918 -28.368 1.00 56.43 81 ARG C C 1
ATOM 2218 O O . ARG C 1 82 ? 67.894 -38.022 -29.514 1.00 54.51 81 ARG C O 1
ATOM 2226 N N . ILE C 1 83 ? 68.246 -36.808 -27.646 1.00 55.95 82 ILE C N 1
ATOM 2227 C CA . ILE C 1 83 ? 67.361 -35.721 -28.039 1.00 49.85 82 ILE C CA 1
ATOM 2228 C C . ILE C 1 83 ? 67.671 -35.184 -29.445 1.00 47.83 82 ILE C C 1
ATOM 2229 O O . ILE C 1 83 ? 66.790 -34.664 -30.120 1.00 51.91 82 ILE C O 1
ATOM 2234 N N . PHE C 1 84 ? 68.907 -35.346 -29.901 1.00 47.46 83 PHE C N 1
ATOM 2235 C CA . PHE C 1 84 ? 69.277 -34.896 -31.241 1.00 48.30 83 PHE C CA 1
ATOM 2236 C C . PHE C 1 84 ? 68.806 -35.837 -32.340 1.00 51.79 83 PHE C C 1
ATOM 2237 O O . PHE C 1 84 ? 68.383 -35.398 -33.399 1.00 53.17 83 PHE C O 1
ATOM 2245 N N . SER C 1 85 ? 68.903 -37.134 -32.106 1.00 51.45 84 SER C N 1
ATOM 2246 C CA . SER C 1 85 ? 68.424 -38.087 -33.090 1.00 53.14 84 SER C CA 1
ATOM 2247 C C . SER C 1 85 ? 66.897 -38.126 -33.098 1.00 48.70 84 SER C C 1
ATOM 2248 O O . SER C 1 85 ? 66.270 -38.048 -34.153 1.00 48.16 84 SER C O 1
ATOM 2251 N N . ILE C 1 86 ? 66.313 -38.258 -31.912 1.00 47.74 85 ILE C N 1
ATOM 2252 C CA . ILE C 1 86 ? 64.866 -38.270 -31.758 1.00 50.43 85 ILE C CA 1
ATOM 2253 C C . ILE C 1 86 ? 64.218 -37.176 -32.595 1.00 53.23 85 ILE C C 1
ATOM 2254 O O . ILE C 1 86 ? 63.385 -37.437 -33.469 1.00 52.82 85 ILE C O 1
ATOM 2259 N N . CYS C 1 87 ? 64.701 -35.968 -32.417 1.00 53.41 86 CYS C N 1
ATOM 2260 C CA . CYS C 1 87 ? 64.107 -34.819 -33.050 1.00 52.03 86 CYS C CA 1
ATOM 2261 C C . CYS C 1 87 ? 64.841 -34.255 -34.240 1.00 49.13 86 CYS C C 1
ATOM 2262 O O . CYS C 1 87 ? 64.406 -33.289 -34.813 1.00 48.80 86 CYS C O 1
ATOM 2265 N N . ASN C 1 88 ? 65.935 -34.889 -34.614 1.00 53.17 87 ASN C N 1
ATOM 2266 C CA . ASN C 1 88 ? 66.718 -34.546 -35.792 1.00 52.96 87 ASN C CA 1
ATOM 2267 C C . ASN C 1 88 ? 67.379 -33.189 -35.784 1.00 52.30 87 ASN C C 1
ATOM 2268 O O . ASN C 1 88 ? 67.420 -32.538 -36.770 1.00 56.19 87 ASN C O 1
ATOM 2273 N N . ASN C 1 89 ? 67.929 -32.788 -34.663 1.00 48.37 88 ASN C N 1
ATOM 2274 C CA . ASN C 1 89 ? 68.603 -31.536 -34.560 1.00 48.84 88 ASN C CA 1
ATOM 2275 C C . ASN C 1 89 ? 67.638 -30.394 -34.765 1.00 52.84 88 ASN C C 1
ATOM 2276 O O . ASN C 1 89 ? 67.894 -29.486 -35.530 1.00 54.06 88 ASN C O 1
ATOM 2281 N N . ALA C 1 90 ? 66.510 -30.447 -34.073 1.00 51.72 89 ALA C N 1
ATOM 2282 C CA . ALA C 1 90 ? 65.529 -29.362 -34.143 1.00 48.71 89 ALA C CA 1
ATOM 2283 C C . ALA C 1 90 ? 66.053 -28.157 -33.384 1.00 48.22 89 ALA C C 1
ATOM 2284 O O . ALA C 1 90 ? 66.809 -28.306 -32.429 1.00 52.50 89 ALA C O 1
ATOM 2286 N N . ILE C 1 91 ? 65.659 -26.959 -33.800 1.00 43.47 90 ILE C N 1
ATOM 2287 C CA . ILE C 1 91 ? 66.087 -25.766 -33.081 1.00 47.10 90 ILE C CA 1
ATOM 2288 C C . ILE C 1 91 ? 65.274 -25.664 -31.808 1.00 46.21 90 ILE C C 1
ATOM 2289 O O . ILE C 1 91 ? 65.410 -24.710 -31.042 1.00 47.26 90 ILE C O 1
ATOM 2294 N N . GLY C 1 92 ? 64.424 -26.666 -31.600 1.00 48.62 91 GLY C N 1
ATOM 2295 C CA . GLY C 1 92 ? 63.469 -26.683 -30.507 1.00 45.77 91 GLY C CA 1
ATOM 2296 C C . GLY C 1 92 ? 62.846 -28.057 -30.364 1.00 49.56 91 GLY C C 1
ATOM 2297 O O . GLY C 1 92 ? 62.330 -28.636 -31.320 1.00 51.69 91 GLY C O 1
ATOM 2298 N N . ALA C 1 93 ? 62.864 -28.570 -29.144 1.00 51.97 92 ALA C N 1
ATOM 2299 C CA . ALA C 1 93 ? 62.346 -29.880 -28.851 1.00 46.82 92 ALA C CA 1
ATOM 2300 C C . ALA C 1 93 ? 62.043 -30.113 -27.391 1.00 48.13 92 ALA C C 1
ATOM 2301 O O . ALA C 1 93 ? 62.517 -29.439 -26.533 1.00 52.38 92 ALA C O 1
ATOM 2303 N N . ARG C 1 94 ? 61.255 -31.119 -27.117 1.00 50.68 93 ARG C N 1
ATOM 2304 C CA . ARG C 1 94 ? 60.988 -31.533 -25.777 1.00 47.90 93 ARG C CA 1
ATOM 2305 C C . ARG C 1 94 ? 60.880 -33.022 -25.845 1.00 52.74 93 ARG C C 1
ATOM 2306 O O . ARG C 1 94 ? 60.221 -33.527 -26.693 1.00 56.57 93 ARG C O 1
ATOM 2314 N N . VAL C 1 95 ? 61.563 -33.727 -24.968 1.00 48.88 94 VAL C N 1
ATOM 2315 C CA . VAL C 1 95 ? 61.476 -35.160 -24.941 1.00 47.79 94 VAL C CA 1
ATOM 2316 C C . VAL C 1 95 ? 61.198 -35.597 -23.554 1.00 51.49 94 VAL C C 1
ATOM 2317 O O . VAL C 1 95 ? 61.767 -35.107 -22.634 1.00 51.96 94 VAL C O 1
ATOM 2321 N N . GLN C 1 96 ? 60.305 -36.551 -23.438 1.00 54.78 95 GLN C N 1
ATOM 2322 C CA . GLN C 1 96 ? 59.961 -37.169 -22.173 1.00 53.91 95 GLN C CA 1
ATOM 2323 C C . GLN C 1 96 ? 60.367 -38.632 -22.199 1.00 55.78 95 GLN C C 1
ATOM 2324 O O . GLN C 1 96 ? 59.947 -39.393 -23.074 1.00 51.59 95 GLN C O 1
ATOM 2330 N N . LEU C 1 97 ? 61.216 -39.009 -21.247 1.00 59.89 96 LEU C N 1
ATOM 2331 C CA . LEU C 1 97 ? 61.416 -40.406 -20.903 1.00 53.29 96 LEU C CA 1
ATOM 2332 C C . LEU C 1 97 ? 60.569 -40.647 -19.670 1.00 54.39 96 LEU C C 1
ATOM 2333 O O . LEU C 1 97 ? 59.857 -39.751 -19.224 1.00 60.91 96 LEU C O 1
ATOM 2338 N N . VAL C 1 98 ? 60.640 -41.840 -19.096 1.00 52.54 97 VAL C N 1
ATOM 2339 C CA . VAL C 1 98 ? 59.844 -42.109 -17.901 1.00 60.70 97 VAL C CA 1
ATOM 2340 C C . VAL C 1 98 ? 60.300 -41.321 -16.650 1.00 60.97 97 VAL C C 1
ATOM 2341 O O . VAL C 1 98 ? 59.467 -40.755 -15.939 1.00 65.37 97 VAL C O 1
ATOM 2345 N N . ASP C 1 99 ? 61.610 -41.257 -16.406 1.00 65.13 98 ASP C N 1
ATOM 2346 C CA . ASP C 1 99 ? 62.162 -40.593 -15.208 1.00 69.85 98 ASP C CA 1
ATOM 2347 C C . ASP C 1 99 ? 62.621 -39.137 -15.433 1.00 66.94 98 ASP C C 1
ATOM 2348 O O . ASP C 1 99 ? 62.774 -38.372 -14.478 1.00 61.88 98 ASP C O 1
ATOM 2353 N N . CYS C 1 100 ? 62.842 -38.770 -16.695 1.00 65.17 99 CYS C N 1
ATOM 2354 C CA . CYS C 1 100 ? 63.412 -37.478 -17.045 1.00 54.85 99 CYS C CA 1
ATOM 2355 C C . CYS C 1 100 ? 62.555 -36.695 -17.986 1.00 54.97 99 CYS C C 1
ATOM 2356 O O . CYS C 1 100 ? 61.618 -37.216 -18.579 1.00 53.86 99 CYS C O 1
ATOM 2359 N N . PHE C 1 101 ? 62.914 -35.431 -18.137 1.00 56.59 100 PHE C N 1
ATOM 2360 C CA . PHE C 1 101 ? 62.352 -34.596 -19.173 1.00 47.73 100 PHE C CA 1
ATOM 2361 C C . PHE C 1 101 ? 63.377 -33.567 -19.570 1.00 45.21 100 PHE C C 1
ATOM 2362 O O . PHE C 1 101 ? 64.116 -33.056 -18.733 1.00 47.65 100 PHE C O 1
ATOM 2370 N N . ILE C 1 102 ? 63.432 -33.278 -20.858 1.00 45.14 101 ILE C N 1
ATOM 2371 C CA . ILE C 1 102 ? 64.191 -32.142 -21.341 1.00 46.06 101 ILE C CA 1
ATOM 2372 C C . ILE C 1 102 ? 63.430 -31.531 -22.492 1.00 46.01 101 ILE C C 1
ATOM 2373 O O . ILE C 1 102 ? 62.850 -32.229 -23.316 1.00 46.16 101 ILE C O 1
ATOM 2378 N N . GLN C 1 103 ? 63.415 -30.211 -22.528 1.00 44.35 102 GLN C N 1
ATOM 2379 C CA . GLN C 1 103 ? 62.922 -29.502 -23.679 1.00 44.42 102 GLN C CA 1
ATOM 2380 C C . GLN C 1 103 ? 63.854 -28.342 -23.920 1.00 45.05 102 GLN C C 1
ATOM 2381 O O . GLN C 1 103 ? 64.359 -27.753 -22.973 1.00 45.61 102 GLN C O 1
ATOM 2387 N N . TYR C 1 104 ? 64.091 -28.006 -25.183 1.00 44.07 103 TYR C N 1
ATOM 2388 C CA . TYR C 1 104 ? 64.906 -26.844 -25.479 1.00 42.01 103 TYR C CA 1
ATOM 2389 C C . TYR C 1 104 ? 64.308 -25.970 -26.570 1.00 48.13 103 TYR C C 1
ATOM 2390 O O . TYR C 1 104 ? 63.537 -26.444 -27.407 1.00 46.75 103 TYR C O 1
ATOM 2399 N N . GLU C 1 105 ? 64.662 -24.684 -26.529 1.00 50.42 104 GLU C N 1
ATOM 2400 C CA . GLU C 1 105 ? 64.141 -23.674 -27.452 1.00 49.08 104 GLU C CA 1
ATOM 2401 C C . GLU C 1 105 ? 65.228 -22.663 -27.794 1.00 49.24 104 GLU C C 1
ATOM 2402 O O . GLU C 1 105 ? 66.287 -22.670 -27.180 1.00 49.87 104 GLU C O 1
ATOM 2408 N N . GLN C 1 106 ? 64.963 -21.787 -28.760 1.00 52.28 105 GLN C N 1
ATOM 2409 C CA . GLN C 1 106 ? 65.898 -20.708 -29.088 1.00 49.20 105 GLN C CA 1
ATOM 2410 C C . GLN C 1 106 ? 65.466 -19.370 -28.463 1.00 51.95 105 GLN C C 1
ATOM 2411 O O . GLN C 1 106 ? 66.066 -18.313 -28.711 1.00 51.55 105 GLN C O 1
ATOM 2417 N N . ARG C 1 107 ? 64.423 -19.466 -27.653 1.00 49.07 106 ARG C N 1
ATOM 2418 C CA . ARG C 1 107 ? 63.917 -18.366 -26.861 1.00 50.75 106 ARG C CA 1
ATOM 2419 C C . ARG C 1 107 ? 63.231 -18.855 -25.626 1.00 52.89 106 ARG C C 1
ATOM 2420 O O . ARG C 1 107 ? 62.833 -19.974 -25.561 1.00 50.30 106 ARG C O 1
ATOM 2428 N N . SER C 1 108 ? 63.089 -17.980 -24.648 1.00 57.27 107 SER C N 1
ATOM 2429 C CA . SER C 1 108 ? 62.694 -18.349 -23.313 1.00 53.90 107 SER C CA 1
ATOM 2430 C C . SER C 1 108 ? 61.312 -18.849 -23.281 1.00 58.04 107 SER C C 1
ATOM 2431 O O . SER C 1 108 ? 60.633 -18.772 -24.251 1.00 60.63 107 SER C O 1
ATOM 2434 N N . PHE C 1 109 ? 60.889 -19.347 -22.139 1.00 60.79 108 PHE C N 1
ATOM 2435 C CA . PHE C 1 109 ? 59.565 -19.897 -22.043 1.00 61.37 108 PHE C CA 1
ATOM 2436 C C . PHE C 1 109 ? 59.086 -20.330 -20.670 1.00 70.60 108 PHE C C 1
ATOM 2437 O O . PHE C 1 109 ? 59.896 -20.463 -19.691 1.00 72.30 108 PHE C O 1
ATOM 2446 N N . ALA D 1 2 ? 40.878 -23.241 10.477 1.00 52.86 1 ALA D N 1
ATOM 2447 C CA . ALA D 1 2 ? 40.467 -22.240 9.490 1.00 57.24 1 ALA D CA 1
ATOM 2448 C C . ALA D 1 2 ? 41.142 -20.877 9.708 1.00 62.49 1 ALA D C 1
ATOM 2449 O O . ALA D 1 2 ? 40.466 -19.897 10.034 1.00 63.87 1 ALA D O 1
ATOM 2451 N N . ASN D 1 3 ? 42.462 -20.817 9.490 1.00 63.65 2 ASN D N 1
ATOM 2452 C CA . ASN D 1 3 ? 43.311 -19.668 9.883 1.00 57.13 2 ASN D CA 1
ATOM 2453 C C . ASN D 1 3 ? 43.402 -18.509 8.883 1.00 54.45 2 ASN D C 1
ATOM 2454 O O . ASN D 1 3 ? 44.050 -18.625 7.847 1.00 54.87 2 ASN D O 1
ATOM 2459 N N . THR D 1 4 ? 42.797 -17.377 9.227 1.00 52.88 3 THR D N 1
ATOM 2460 C CA . THR D 1 4 ? 42.608 -16.288 8.275 1.00 48.77 3 THR D CA 1
ATOM 2461 C C . THR D 1 4 ? 43.523 -15.091 8.502 1.00 48.26 3 THR D C 1
ATOM 2462 O O . THR D 1 4 ? 43.213 -13.995 8.066 1.00 48.13 3 THR D O 1
ATOM 2466 N N . ALA D 1 5 ? 44.652 -15.286 9.171 1.00 51.09 4 ALA D N 1
ATOM 2467 C CA . ALA D 1 5 ? 45.517 -14.155 9.508 1.00 48.75 4 ALA D CA 1
ATOM 2468 C C . ALA D 1 5 ? 46.158 -13.530 8.266 1.00 50.37 4 ALA D C 1
ATOM 2469 O O . ALA D 1 5 ? 46.608 -14.246 7.367 1.00 52.38 4 ALA D O 1
ATOM 2471 N N . PHE D 1 6 ? 46.303 -12.215 8.246 1.00 46.31 5 PHE D N 1
ATOM 2472 C CA . PHE D 1 6 ? 46.904 -11.518 7.130 1.00 44.70 5 PHE D CA 1
ATOM 2473 C C . PHE D 1 6 ? 48.379 -11.775 7.093 1.00 50.14 5 PHE D C 1
ATOM 2474 O O . PHE D 1 6 ? 49.000 -11.879 8.111 1.00 50.93 5 PHE D O 1
ATOM 2482 N N . VAL D 1 7 ? 48.928 -11.885 5.893 1.00 52.35 6 VAL D N 1
ATOM 2483 C CA . VAL D 1 7 ? 50.349 -12.126 5.693 1.00 52.32 6 VAL D CA 1
ATOM 2484 C C . VAL D 1 7 ? 50.967 -11.121 4.741 1.00 53.02 6 VAL D C 1
ATOM 2485 O O . VAL D 1 7 ? 51.852 -10.391 5.093 1.00 51.72 6 VAL D O 1
ATOM 2489 N N . SER D 1 8 ? 50.480 -11.095 3.526 1.00 51.58 7 SER D N 1
ATOM 2490 C CA . SER D 1 8 ? 50.974 -10.168 2.544 1.00 51.01 7 SER D CA 1
ATOM 2491 C C . SER D 1 8 ? 49.894 -9.640 1.612 1.00 54.07 7 SER D C 1
ATOM 2492 O O . SER D 1 8 ? 48.783 -10.103 1.618 1.00 54.36 7 SER D O 1
ATOM 2495 N N . SER D 1 9 ? 50.257 -8.658 0.806 1.00 51.79 8 SER D N 1
ATOM 2496 C CA . SER D 1 9 ? 49.322 -8.042 -0.086 1.00 51.39 8 SER D CA 1
ATOM 2497 C C . SER D 1 9 ? 49.953 -6.972 -0.947 1.00 53.80 8 SER D C 1
ATOM 2498 O O . SER D 1 9 ? 50.771 -6.240 -0.488 1.00 50.95 8 SER D O 1
ATOM 2501 N N . ALA D 1 10 ? 49.542 -6.893 -2.201 1.00 54.34 9 ALA D N 1
ATOM 2502 C CA . ALA D 1 10 ? 49.987 -5.852 -3.091 1.00 55.07 9 ALA D CA 1
ATOM 2503 C C . ALA D 1 10 ? 48.781 -5.207 -3.706 1.00 53.58 9 ALA D C 1
ATOM 2504 O O . ALA D 1 10 ? 47.795 -5.855 -3.905 1.00 56.64 9 ALA D O 1
ATOM 2506 N N . CYS D 1 11 ? 48.824 -3.911 -3.967 1.00 50.05 10 CYS D N 1
ATOM 2507 C CA . CYS D 1 11 ? 47.616 -3.259 -4.458 1.00 53.18 10 CYS D CA 1
ATOM 2508 C C . CYS D 1 11 ? 47.957 -2.511 -5.734 1.00 52.71 10 CYS D C 1
ATOM 2509 O O . CYS D 1 11 ? 49.005 -1.872 -5.819 1.00 55.62 10 CYS D O 1
ATOM 2512 N N . ASN D 1 12 ? 47.093 -2.593 -6.739 1.00 52.92 11 ASN D N 1
ATOM 2513 C CA . ASN D 1 12 ? 47.284 -1.755 -7.916 1.00 52.95 11 ASN D CA 1
ATOM 2514 C C . ASN D 1 12 ? 46.993 -0.321 -7.524 1.00 52.92 11 ASN D C 1
ATOM 2515 O O . ASN D 1 12 ? 46.026 -0.054 -6.816 1.00 55.07 11 ASN D O 1
ATOM 2520 N N . THR D 1 13 ? 47.829 0.604 -7.985 1.00 53.52 12 THR D N 1
ATOM 2521 C CA . THR D 1 13 ? 47.744 1.994 -7.546 1.00 53.17 12 THR D CA 1
ATOM 2522 C C . THR D 1 13 ? 46.466 2.704 -7.987 1.00 54.90 12 THR D C 1
ATOM 2523 O O . THR D 1 13 ? 46.104 3.737 -7.421 1.00 55.10 12 THR D O 1
ATOM 2527 N N . GLN D 1 14 ? 45.781 2.159 -8.988 1.00 55.38 13 GLN D N 1
ATOM 2528 C CA . GLN D 1 14 ? 44.511 2.750 -9.401 1.00 57.77 13 GLN D CA 1
ATOM 2529 C C . GLN D 1 14 ? 43.285 1.987 -8.906 1.00 56.10 13 GLN D C 1
ATOM 2530 O O . GLN D 1 14 ? 43.325 0.769 -8.702 1.00 53.05 13 GLN D O 1
ATOM 2536 N N . LYS D 1 15 ? 42.191 2.719 -8.717 1.00 54.50 14 LYS D N 1
ATOM 2537 C CA . LYS D 1 15 ? 40.984 2.128 -8.169 1.00 53.95 14 LYS D CA 1
ATOM 2538 C C . LYS D 1 15 ? 39.861 2.083 -9.184 1.00 55.20 14 LYS D C 1
ATOM 2539 O O . LYS D 1 15 ? 39.803 2.882 -10.123 1.00 55.36 14 LYS D O 1
ATOM 2545 N N . ILE D 1 16 ? 38.971 1.119 -8.974 1.00 57.28 15 ILE D N 1
ATOM 2546 C CA . ILE D 1 16 ? 37.767 0.964 -9.759 1.00 58.04 15 ILE D CA 1
ATOM 2547 C C . ILE D 1 16 ? 36.870 2.146 -9.455 1.00 61.56 15 ILE D C 1
ATOM 2548 O O . ILE D 1 16 ? 36.392 2.267 -8.316 1.00 63.11 15 ILE D O 1
ATOM 2553 N N . PRO D 1 17 ? 36.648 3.023 -10.428 1.00 60.36 16 PRO D N 1
ATOM 2554 C CA . PRO D 1 17 ? 35.780 4.184 -10.242 1.00 61.86 16 PRO D CA 1
ATOM 2555 C C . PRO D 1 17 ? 34.470 3.690 -9.636 1.00 69.59 16 PRO D C 1
ATOM 2556 O O . PRO D 1 17 ? 33.977 2.661 -10.089 1.00 70.93 16 PRO D O 1
ATOM 2560 N N . SER D 1 18 ? 33.925 4.373 -8.637 1.00 77.88 17 SER D N 1
ATOM 2561 C CA . SER D 1 18 ? 32.686 3.899 -8.011 1.00 77.66 17 SER D CA 1
ATOM 2562 C C . SER D 1 18 ? 31.531 3.916 -9.011 1.00 76.46 17 SER D C 1
ATOM 2563 O O . SER D 1 18 ? 31.448 4.807 -9.861 1.00 73.31 17 SER D O 1
ATOM 2566 N N . GLY D 1 19 ? 30.644 2.930 -8.907 1.00 75.38 18 GLY D N 1
ATOM 2567 C CA . GLY D 1 19 ? 29.547 2.789 -9.849 1.00 74.16 18 GLY D CA 1
ATOM 2568 C C . GLY D 1 19 ? 29.898 1.939 -11.062 1.00 79.51 18 GLY D C 1
ATOM 2569 O O . GLY D 1 19 ? 29.034 1.655 -11.902 1.00 79.11 18 GLY D O 1
ATOM 2570 N N . SER D 1 20 ? 31.167 1.525 -11.143 1.00 78.07 19 SER D N 1
ATOM 2571 C CA . SER D 1 20 ? 31.692 0.760 -12.286 1.00 70.90 19 SER D CA 1
ATOM 2572 C C . SER D 1 20 ? 31.082 -0.642 -12.402 1.00 65.82 19 SER D C 1
ATOM 2573 O O . SER D 1 20 ? 30.939 -1.352 -11.422 1.00 65.06 19 SER D O 1
ATOM 2576 N N . PRO D 1 21 ? 30.730 -1.007 -13.671 1.00 64.42 20 PRO D N 1
ATOM 2577 C CA . PRO D 1 21 ? 30.114 -2.334 -13.958 1.00 60.04 20 PRO D CA 1
ATOM 2578 C C . PRO D 1 21 ? 31.086 -3.477 -13.767 1.00 60.50 20 PRO D C 1
ATOM 2579 O O . PRO D 1 21 ? 30.667 -4.641 -13.758 1.00 60.77 20 PRO D O 1
ATOM 2583 N N . PHE D 1 22 ? 32.369 -3.161 -13.619 1.00 57.99 21 PHE D N 1
ATOM 2584 C CA . PHE D 1 22 ? 33.382 -4.163 -13.326 1.00 56.85 21 PHE D CA 1
ATOM 2585 C C . PHE D 1 22 ? 33.189 -4.722 -11.921 1.00 58.03 21 PHE D C 1
ATOM 2586 O O . PHE D 1 22 ? 33.650 -5.811 -11.593 1.00 57.45 21 PHE D O 1
ATOM 2594 N N . ASN D 1 23 ? 32.504 -3.964 -11.084 1.00 55.92 22 ASN D N 1
ATOM 2595 C CA . ASN D 1 23 ? 32.215 -4.451 -9.763 1.00 51.34 22 ASN D CA 1
ATOM 2596 C C . ASN D 1 23 ? 31.264 -5.642 -9.806 1.00 54.25 22 ASN D C 1
ATOM 2597 O O . ASN D 1 23 ? 31.432 -6.577 -9.031 1.00 56.46 22 ASN D O 1
ATOM 2602 N N . ARG D 1 24 ? 30.289 -5.631 -10.720 1.00 55.91 23 ARG D N 1
ATOM 2603 C CA . ARG D 1 24 ? 29.385 -6.783 -10.863 1.00 54.45 23 ARG D CA 1
ATOM 2604 C C . ARG D 1 24 ? 30.170 -8.063 -11.205 1.00 56.64 23 ARG D C 1
ATOM 2605 O O . ARG D 1 24 ? 30.063 -9.063 -10.489 1.00 55.87 23 ARG D O 1
ATOM 2613 N N . ASN D 1 25 ? 30.963 -8.028 -12.279 1.00 57.34 24 ASN D N 1
ATOM 2614 C CA . ASN D 1 25 ? 31.689 -9.220 -12.742 1.00 52.21 24 ASN D CA 1
ATOM 2615 C C . ASN D 1 25 ? 32.922 -9.569 -11.911 1.00 51.07 24 ASN D C 1
ATOM 2616 O O . ASN D 1 25 ? 33.347 -10.727 -11.893 1.00 49.29 24 ASN D O 1
ATOM 2621 N N . LEU D 1 26 ? 33.492 -8.572 -11.235 1.00 50.97 25 LEU D N 1
ATOM 2622 C CA . LEU D 1 26 ? 34.570 -8.812 -10.274 1.00 49.42 25 LEU D CA 1
ATOM 2623 C C . LEU D 1 26 ? 34.058 -9.620 -9.092 1.00 49.78 25 LEU D C 1
ATOM 2624 O O . LEU D 1 26 ? 34.678 -10.604 -8.698 1.00 53.13 25 LEU D O 1
ATOM 2629 N N . ARG D 1 27 ? 32.923 -9.212 -8.526 1.00 50.31 26 ARG D N 1
ATOM 2630 C CA . ARG D 1 27 ? 32.340 -9.967 -7.419 1.00 53.11 26 ARG D CA 1
ATOM 2631 C C . ARG D 1 27 ? 31.980 -11.386 -7.860 1.00 48.66 26 ARG D C 1
ATOM 2632 O O . ARG D 1 27 ? 32.405 -12.353 -7.229 1.00 49.66 26 ARG D O 1
ATOM 2640 N N . ALA D 1 28 ? 31.230 -11.505 -8.952 1.00 50.26 27 ALA D N 1
ATOM 2641 C CA . ALA D 1 28 ? 30.880 -12.810 -9.507 1.00 47.19 27 ALA D CA 1
ATOM 2642 C C . ALA D 1 28 ? 32.133 -13.652 -9.731 1.00 47.41 27 ALA D C 1
ATOM 2643 O O . ALA D 1 28 ? 32.128 -14.871 -9.540 1.00 47.57 27 ALA D O 1
ATOM 2645 N N . MET D 1 29 ? 33.217 -12.993 -10.127 1.00 47.51 28 MET D N 1
ATOM 2646 C CA . MET D 1 29 ? 34.479 -13.688 -10.342 1.00 47.74 28 MET D CA 1
ATOM 2647 C C . MET D 1 29 ? 35.005 -14.261 -9.033 1.00 48.32 28 MET D C 1
ATOM 2648 O O . MET D 1 29 ? 35.522 -15.379 -9.001 1.00 48.24 28 MET D O 1
ATOM 2653 N N . LEU D 1 30 ? 34.868 -13.489 -7.955 1.00 48.26 29 LEU D N 1
ATOM 2654 C CA . LEU D 1 30 ? 35.387 -13.891 -6.648 1.00 48.37 29 LEU D CA 1
ATOM 2655 C C . LEU D 1 30 ? 34.510 -14.952 -5.975 1.00 47.38 29 LEU D C 1
ATOM 2656 O O . LEU D 1 30 ? 34.983 -15.714 -5.133 1.00 47.87 29 LEU D O 1
ATOM 2661 N N . ALA D 1 31 ? 33.234 -14.994 -6.356 1.00 47.63 30 ALA D N 1
ATOM 2662 C CA . ALA D 1 31 ? 32.323 -16.051 -5.918 1.00 52.29 30 ALA D CA 1
ATOM 2663 C C . ALA D 1 31 ? 32.811 -17.405 -6.414 1.00 52.54 30 ALA D C 1
ATOM 2664 O O . ALA D 1 31 ? 32.720 -18.412 -5.709 1.00 54.59 30 ALA D O 1
ATOM 2666 N N . ASP D 1 32 ? 33.314 -17.411 -7.643 1.00 53.06 31 ASP D N 1
ATOM 2667 C CA . ASP D 1 32 ? 33.865 -18.606 -8.275 1.00 52.33 31 ASP D CA 1
ATOM 2668 C C . ASP D 1 32 ? 34.964 -19.224 -7.409 1.00 50.98 31 ASP D C 1
ATOM 2669 O O . ASP D 1 32 ? 34.811 -20.332 -6.904 1.00 54.53 31 ASP D O 1
ATOM 2674 N N . LEU D 1 33 ? 36.070 -18.503 -7.240 1.00 51.58 32 LEU D N 1
ATOM 2675 C CA . LEU D 1 33 ? 37.163 -18.962 -6.386 1.00 52.09 32 LEU D CA 1
ATOM 2676 C C . LEU D 1 33 ? 36.666 -19.466 -5.019 1.00 52.41 32 LEU D C 1
ATOM 2677 O O . LEU D 1 33 ? 37.014 -20.567 -4.596 1.00 48.95 32 LEU D O 1
ATOM 2682 N N . ARG D 1 34 ? 35.860 -18.652 -4.338 1.00 51.26 33 ARG D N 1
ATOM 2683 C CA . ARG D 1 34 ? 35.301 -19.010 -3.034 1.00 53.79 33 ARG D CA 1
ATOM 2684 C C . ARG D 1 34 ? 34.702 -20.407 -3.032 1.00 56.50 33 ARG D C 1
ATOM 2685 O O . ARG D 1 34 ? 35.205 -21.306 -2.361 1.00 53.81 33 ARG D O 1
ATOM 2693 N N . GLN D 1 35 ? 33.613 -20.573 -3.782 1.00 54.79 34 GLN D N 1
ATOM 2694 C CA . GLN D 1 35 ? 32.904 -21.841 -3.858 1.00 55.88 34 GLN D CA 1
ATOM 2695 C C . GLN D 1 35 ? 33.765 -23.003 -4.379 1.00 59.57 34 GLN D C 1
ATOM 2696 O O . GLN D 1 35 ? 33.664 -24.128 -3.876 1.00 56.83 34 GLN D O 1
ATOM 2702 N N . ASN D 1 36 ? 34.620 -22.727 -5.365 1.00 60.14 35 ASN D N 1
ATOM 2703 C CA . ASN D 1 36 ? 35.232 -23.788 -6.186 1.00 57.80 35 ASN D CA 1
ATOM 2704 C C . ASN D 1 36 ? 36.720 -24.124 -5.967 1.00 55.94 35 ASN D C 1
ATOM 2705 O O . ASN D 1 36 ? 37.146 -25.248 -6.249 1.00 56.98 35 ASN D O 1
ATOM 2710 N N . THR D 1 37 ? 37.507 -23.162 -5.486 1.00 53.08 36 THR D N 1
ATOM 2711 C CA . THR D 1 37 ? 38.934 -23.389 -5.232 1.00 52.59 36 THR D CA 1
ATOM 2712 C C . THR D 1 37 ? 39.226 -24.706 -4.493 1.00 56.44 36 THR D C 1
ATOM 2713 O O . THR D 1 37 ? 40.192 -25.409 -4.817 1.00 57.58 36 THR D O 1
ATOM 2717 N N . ALA D 1 38 ? 38.392 -25.026 -3.503 1.00 51.79 37 ALA D N 1
ATOM 2718 C CA . ALA D 1 38 ? 38.551 -26.237 -2.692 1.00 50.95 37 ALA D CA 1
ATOM 2719 C C . ALA D 1 38 ? 38.440 -27.523 -3.497 1.00 52.84 37 ALA D C 1
ATOM 2720 O O . ALA D 1 38 ? 38.851 -28.593 -3.046 1.00 51.97 37 ALA D O 1
ATOM 2722 N N . PHE D 1 39 ? 37.898 -27.424 -4.693 1.00 56.73 38 PHE D N 1
ATOM 2723 C CA . PHE D 1 39 ? 37.624 -28.604 -5.481 1.00 54.44 38 PHE D CA 1
ATOM 2724 C C . PHE D 1 39 ? 38.447 -28.678 -6.722 1.00 52.70 38 PHE D C 1
ATOM 2725 O O . PHE D 1 39 ? 38.330 -29.592 -7.508 1.00 53.36 38 PHE D O 1
ATOM 2733 N N . SER D 1 40 ? 39.310 -27.707 -6.862 1.00 53.86 39 SER D N 1
ATOM 2734 C CA . SER D 1 40 ? 40.148 -27.660 -8.010 1.00 55.69 39 SER D CA 1
ATOM 2735 C C . SER D 1 40 ? 41.552 -27.703 -7.564 1.00 57.02 39 SER D C 1
ATOM 2736 O O . SER D 1 40 ? 42.390 -27.087 -8.142 1.00 61.63 39 SER D O 1
ATOM 2739 N N . GLY D 1 41 ? 41.811 -28.454 -6.529 1.00 58.77 40 GLY D N 1
ATOM 2740 C CA . GLY D 1 41 ? 43.166 -28.691 -6.111 1.00 60.11 40 GLY D CA 1
ATOM 2741 C C . GLY D 1 41 ? 43.810 -27.629 -5.274 1.00 64.93 40 GLY D C 1
ATOM 2742 O O . GLY D 1 41 ? 45.001 -27.642 -5.106 1.00 70.20 40 GLY D O 1
ATOM 2743 N N . TYR D 1 42 ? 43.036 -26.703 -4.759 1.00 58.57 41 TYR D N 1
ATOM 2744 C CA . TYR D 1 42 ? 43.581 -25.683 -3.902 1.00 58.61 41 TYR D CA 1
ATOM 2745 C C . TYR D 1 42 ? 44.437 -24.703 -4.688 1.00 59.72 41 TYR D C 1
ATOM 2746 O O . TYR D 1 42 ? 45.072 -23.838 -4.139 1.00 57.13 41 TYR D O 1
ATOM 2755 N N . ASP D 1 43 ? 44.419 -24.845 -5.998 1.00 56.51 42 ASP D N 1
ATOM 2756 C CA . ASP D 1 43 ? 44.946 -23.851 -6.889 1.00 52.82 42 ASP D CA 1
ATOM 2757 C C . ASP D 1 43 ? 43.971 -23.760 -7.980 1.00 52.40 42 ASP D C 1
ATOM 2758 O O . ASP D 1 43 ? 43.836 -24.651 -8.735 1.00 54.25 42 ASP D O 1
ATOM 2763 N N . TYR D 1 44 ? 43.258 -22.670 -8.035 1.00 49.26 43 TYR D N 1
ATOM 2764 C CA . TYR D 1 44 ? 42.208 -22.502 -9.020 1.00 48.12 43 TYR D CA 1
ATOM 2765 C C . TYR D 1 44 ? 42.282 -21.122 -9.654 1.00 48.17 43 TYR D C 1
ATOM 2766 O O . TYR D 1 44 ? 42.513 -20.122 -8.972 1.00 48.45 43 TYR D O 1
ATOM 2775 N N . LYS D 1 45 ? 42.106 -21.078 -10.967 1.00 48.61 44 LYS D N 1
ATOM 2776 C CA . LYS D 1 45 ? 42.089 -19.818 -11.699 1.00 45.23 44 LYS D CA 1
ATOM 2777 C C . LYS D 1 45 ? 40.801 -19.756 -12.500 1.00 43.64 44 LYS D C 1
ATOM 2778 O O . LYS D 1 45 ? 40.396 -20.738 -13.125 1.00 45.84 44 LYS D O 1
ATOM 2784 N N . THR D 1 46 ? 40.145 -18.606 -12.467 1.00 40.92 45 THR D N 1
ATOM 2785 C CA . THR D 1 46 ? 38.874 -18.464 -13.146 1.00 42.63 45 THR D CA 1
ATOM 2786 C C . THR D 1 46 ? 38.672 -17.030 -13.617 1.00 41.95 45 THR D C 1
ATOM 2787 O O . THR D 1 46 ? 39.521 -16.176 -13.389 1.00 44.00 45 THR D O 1
ATOM 2791 N N . SER D 1 47 ? 37.549 -16.761 -14.272 1.00 40.29 46 SER D N 1
ATOM 2792 C CA . SER D 1 47 ? 37.349 -15.473 -14.918 1.00 38.18 46 SER D CA 1
ATOM 2793 C C . SER D 1 47 ? 35.881 -15.239 -15.201 1.00 44.07 46 SER D C 1
ATOM 2794 O O . SER D 1 47 ? 35.160 -16.185 -15.513 1.00 49.29 46 SER D O 1
ATOM 2797 N N . ARG D 1 48 ? 35.430 -13.991 -15.110 1.00 42.12 47 ARG D N 1
ATOM 2798 C CA . ARG D 1 48 ? 34.074 -13.680 -15.554 1.00 42.53 47 ARG D CA 1
ATOM 2799 C C . ARG D 1 48 ? 33.988 -12.438 -16.403 1.00 46.06 47 ARG D C 1
ATOM 2800 O O . ARG D 1 48 ? 34.665 -11.440 -16.151 1.00 45.56 47 ARG D O 1
ATOM 2808 N N . ALA D 1 49 ? 33.118 -12.514 -17.401 1.00 47.59 48 ALA D N 1
ATOM 2809 C CA . ALA D 1 49 ? 32.873 -11.411 -18.310 1.00 49.90 48 ALA D CA 1
ATOM 2810 C C . ALA D 1 49 ? 31.901 -10.410 -17.704 1.00 51.65 48 ALA D C 1
ATOM 2811 O O . ALA D 1 49 ? 30.954 -10.787 -17.007 1.00 52.05 48 ALA D O 1
ATOM 2813 N N . GLY D 1 50 ? 32.112 -9.155 -18.041 1.00 53.70 49 GLY D N 1
ATOM 2814 C CA . GLY D 1 50 ? 31.254 -8.077 -17.612 1.00 58.44 49 GLY D CA 1
ATOM 2815 C C . GLY D 1 50 ? 30.589 -7.412 -18.774 1.00 62.04 49 GLY D C 1
ATOM 2816 O O . GLY D 1 50 ? 30.775 -7.811 -19.877 1.00 67.22 49 GLY D O 1
ATOM 2817 N N . SER D 1 51 ? 29.797 -6.397 -18.516 1.00 63.94 50 SER D N 1
ATOM 2818 C CA . SER D 1 51 ? 29.038 -5.766 -19.551 1.00 64.19 50 SER D CA 1
ATOM 2819 C C . SER D 1 51 ? 29.162 -4.304 -19.370 1.00 62.99 50 SER D C 1
ATOM 2820 O O . SER D 1 51 ? 29.875 -3.856 -18.527 1.00 61.84 50 SER D O 1
ATOM 2823 N N . GLY D 1 52 ? 28.448 -3.556 -20.173 1.00 62.63 51 GLY D N 1
ATOM 2824 C CA . GLY D 1 52 ? 28.446 -2.134 -20.039 1.00 61.05 51 GLY D CA 1
ATOM 2825 C C . GLY D 1 52 ? 29.818 -1.570 -20.024 1.00 63.53 51 GLY D C 1
ATOM 2826 O O . GLY D 1 52 ? 30.088 -0.711 -19.262 1.00 69.08 51 GLY D O 1
ATOM 2827 N N . GLY D 1 53 ? 30.672 -2.032 -20.902 1.00 61.99 52 GLY D N 1
ATOM 2828 C CA . GLY D 1 53 ? 31.996 -1.456 -21.098 1.00 60.29 52 GLY D CA 1
ATOM 2829 C C . GLY D 1 53 ? 33.099 -2.093 -20.274 1.00 57.99 52 GLY D C 1
ATOM 2830 O O . GLY D 1 53 ? 34.281 -2.010 -20.623 1.00 52.97 52 GLY D O 1
ATOM 2831 N N . ALA D 1 54 ? 32.698 -2.733 -19.180 1.00 61.49 53 ALA D N 1
ATOM 2832 C CA . ALA D 1 54 ? 33.625 -3.272 -18.195 1.00 57.41 53 ALA D CA 1
ATOM 2833 C C . ALA D 1 54 ? 34.489 -4.379 -18.771 1.00 58.64 53 ALA D C 1
ATOM 2834 O O . ALA D 1 54 ? 34.034 -5.158 -19.615 1.00 59.58 53 ALA D O 1
ATOM 2836 N N . PRO D 1 55 ? 35.740 -4.455 -18.307 1.00 55.98 54 PRO D N 1
ATOM 2837 C CA . PRO D 1 55 ? 36.724 -5.456 -18.713 1.00 51.35 54 PRO D CA 1
ATOM 2838 C C . PRO D 1 55 ? 36.429 -6.782 -18.041 1.00 52.09 54 PRO D C 1
ATOM 2839 O O . PRO D 1 55 ? 35.597 -6.841 -17.135 1.00 53.12 54 PRO D O 1
ATOM 2843 N N . THR D 1 56 ? 37.108 -7.835 -18.474 1.00 51.25 55 THR D N 1
ATOM 2844 C CA . THR D 1 56 ? 36.940 -9.138 -17.851 1.00 47.11 55 THR D CA 1
ATOM 2845 C C . THR D 1 56 ? 37.683 -9.171 -16.519 1.00 43.78 55 THR D C 1
ATOM 2846 O O . THR D 1 56 ? 38.712 -8.522 -16.359 1.00 45.58 55 THR D O 1
ATOM 2850 N N . ALA D 1 57 ? 37.145 -9.914 -15.559 1.00 46.97 56 ALA D N 1
ATOM 2851 C CA . ALA D 1 57 ? 37.822 -10.127 -14.289 1.00 41.99 56 ALA D CA 1
ATOM 2852 C C . ALA D 1 57 ? 38.512 -11.479 -14.309 1.00 42.30 56 ALA D C 1
ATOM 2853 O O . ALA D 1 57 ? 37.879 -12.501 -14.571 1.00 43.08 56 ALA D O 1
ATOM 2855 N N . TYR D 1 58 ? 39.811 -11.477 -14.043 1.00 44.49 57 TYR D N 1
ATOM 2856 C CA . TYR D 1 58 ? 40.588 -12.710 -13.969 1.00 44.58 57 TYR D CA 1
ATOM 2857 C C . TYR D 1 58 ? 41.066 -12.948 -12.527 1.00 45.50 57 TYR D C 1
ATOM 2858 O O . TYR D 1 58 ? 41.451 -12.012 -11.823 1.00 44.22 57 TYR D O 1
ATOM 2867 N N . GLY D 1 59 ? 41.026 -14.199 -12.077 1.00 41.56 58 GLY D N 1
ATOM 2868 C CA . GLY D 1 59 ? 41.427 -14.499 -10.716 1.00 42.02 58 GLY D CA 1
ATOM 2869 C C . GLY D 1 59 ? 42.117 -15.826 -10.480 1.00 42.00 58 GLY D C 1
ATOM 2870 O O . GLY D 1 59 ? 41.965 -16.782 -11.235 1.00 44.58 58 GLY D O 1
ATOM 2871 N N . ARG D 1 60 ? 42.890 -15.874 -9.404 1.00 43.51 59 ARG D N 1
ATOM 2872 C CA . ARG D 1 60 ? 43.530 -17.093 -8.951 1.00 43.69 59 ARG D CA 1
ATOM 2873 C C . ARG D 1 60 ? 43.331 -17.146 -7.449 1.00 46.95 59 ARG D C 1
ATOM 2874 O O . ARG D 1 60 ? 43.452 -16.129 -6.768 1.00 49.66 59 ARG D O 1
ATOM 2882 N N . ALA D 1 61 ? 43.000 -18.318 -6.926 1.00 47.89 60 ALA D N 1
ATOM 2883 C CA . ALA D 1 61 ? 42.891 -18.481 -5.486 1.00 44.94 60 ALA D CA 1
ATOM 2884 C C . ALA D 1 61 ? 43.622 -19.742 -5.134 1.00 45.19 60 ALA D C 1
ATOM 2885 O O . ALA D 1 61 ? 43.701 -20.652 -5.951 1.00 47.44 60 ALA D O 1
ATOM 2887 N N . THR D 1 62 ? 44.168 -19.798 -3.925 1.00 48.62 61 THR D N 1
ATOM 2888 C CA . THR D 1 62 ? 44.804 -21.020 -3.447 1.00 51.85 61 THR D CA 1
ATOM 2889 C C . THR D 1 62 ? 44.510 -21.266 -1.980 1.00 52.59 61 THR D C 1
ATOM 2890 O O . THR D 1 62 ? 43.978 -20.402 -1.273 1.00 49.32 61 THR D O 1
ATOM 2894 N N . CYS D 1 63 ? 44.872 -22.463 -1.530 1.00 50.69 62 CYS D N 1
ATOM 2895 C CA . CYS D 1 63 ? 44.681 -22.842 -0.146 1.00 54.32 62 CYS D CA 1
ATOM 2896 C C . CYS D 1 63 ? 45.838 -23.709 0.311 1.00 57.84 62 CYS D C 1
ATOM 2897 O O . CYS D 1 63 ? 46.441 -24.424 -0.497 1.00 58.45 62 CYS D O 1
ATOM 2900 N N . LYS D 1 64 ? 46.148 -23.632 1.606 1.00 57.30 63 LYS D N 1
ATOM 2901 C CA . LYS D 1 64 ? 47.189 -24.465 2.195 1.00 60.41 63 LYS D CA 1
ATOM 2902 C C . LYS D 1 64 ? 46.826 -25.935 1.989 1.00 58.86 63 LYS D C 1
ATOM 2903 O O . LYS D 1 64 ? 45.683 -26.336 2.209 1.00 56.31 63 LYS D O 1
ATOM 2909 N N . GLN D 1 65 ? 47.794 -26.735 1.551 1.00 57.07 64 GLN D N 1
ATOM 2910 C CA . GLN D 1 65 ? 47.528 -28.132 1.230 1.00 62.00 64 GLN D CA 1
ATOM 2911 C C . GLN D 1 65 ? 46.913 -28.866 2.425 1.00 63.65 64 GLN D C 1
ATOM 2912 O O . GLN D 1 65 ? 46.121 -29.803 2.272 1.00 61.07 64 GLN D O 1
ATOM 2918 N N . SER D 1 66 ? 47.269 -28.405 3.617 1.00 64.09 65 SER D N 1
ATOM 2919 C CA . SER D 1 66 ? 46.936 -29.092 4.858 1.00 60.08 65 SER D CA 1
ATOM 2920 C C . SER D 1 66 ? 45.444 -29.092 5.183 1.00 58.69 65 SER D C 1
ATOM 2921 O O . SER D 1 66 ? 44.914 -30.079 5.688 1.00 61.51 65 SER D O 1
ATOM 2924 N N . ILE D 1 67 ? 44.767 -27.984 4.897 1.00 57.08 66 ILE D N 1
ATOM 2925 C CA . ILE D 1 67 ? 43.422 -27.765 5.429 1.00 56.00 66 ILE D CA 1
ATOM 2926 C C . ILE D 1 67 ? 42.317 -28.551 4.737 1.00 56.10 66 ILE D C 1
ATOM 2927 O O . ILE D 1 67 ? 42.495 -29.082 3.641 1.00 56.13 66 ILE D O 1
ATOM 2932 N N . SER D 1 68 ? 41.165 -28.602 5.402 1.00 54.67 67 SER D N 1
ATOM 2933 C CA . SER D 1 68 ? 39.989 -29.282 4.886 1.00 54.77 67 SER D CA 1
ATOM 2934 C C . SER D 1 68 ? 39.265 -28.384 3.906 1.00 57.30 67 SER D C 1
ATOM 2935 O O . SER D 1 68 ? 39.314 -27.162 4.026 1.00 59.57 67 SER D O 1
ATOM 2938 N N . GLN D 1 69 ? 38.584 -28.998 2.944 1.00 58.34 68 GLN D N 1
ATOM 2939 C CA . GLN D 1 69 ? 37.778 -28.264 1.975 1.00 61.92 68 GLN D CA 1
ATOM 2940 C C . GLN D 1 69 ? 36.851 -27.247 2.651 1.00 61.98 68 GLN D C 1
ATOM 2941 O O . GLN D 1 69 ? 36.735 -26.114 2.193 1.00 64.43 68 GLN D O 1
ATOM 2947 N N . SER D 1 70 ? 36.196 -27.649 3.737 1.00 64.70 69 SER D N 1
ATOM 2948 C CA . SER D 1 70 ? 35.363 -26.728 4.510 1.00 65.64 69 SER D CA 1
ATOM 2949 C C . SER D 1 70 ? 36.200 -25.539 4.997 1.00 58.89 69 SER D C 1
ATOM 2950 O O . SER D 1 70 ? 35.772 -24.385 4.903 1.00 55.68 69 SER D O 1
ATOM 2953 N N . ASP D 1 71 ? 37.395 -25.839 5.509 1.00 57.81 70 ASP D N 1
ATOM 2954 C CA . ASP D 1 71 ? 38.337 -24.827 5.980 1.00 54.71 70 ASP D CA 1
ATOM 2955 C C . ASP D 1 71 ? 38.720 -23.866 4.854 1.00 54.41 70 ASP D C 1
ATOM 2956 O O . ASP D 1 71 ? 38.627 -22.651 5.006 1.00 56.21 70 ASP D O 1
ATOM 2961 N N . CYS D 1 72 ? 39.150 -24.423 3.725 1.00 55.15 71 CYS D N 1
ATOM 2962 C CA . CYS D 1 72 ? 39.611 -23.641 2.576 1.00 53.17 71 CYS D CA 1
ATOM 2963 C C . CYS D 1 72 ? 38.599 -22.604 2.114 1.00 51.20 71 CYS D C 1
ATOM 2964 O O . CYS D 1 72 ? 38.958 -21.488 1.742 1.00 50.38 71 CYS D O 1
ATOM 2967 N N . THR D 1 73 ? 37.334 -22.991 2.121 1.00 51.57 72 THR D N 1
ATOM 2968 C CA . THR D 1 73 ? 36.272 -22.122 1.661 1.00 48.66 72 THR D CA 1
ATOM 2969 C C . THR D 1 73 ? 35.895 -21.144 2.756 1.00 52.57 72 THR D C 1
ATOM 2970 O O . THR D 1 73 ? 35.529 -20.008 2.473 1.00 54.84 72 THR D O 1
ATOM 2974 N N . ALA D 1 74 ? 35.981 -21.586 4.009 1.00 53.49 73 ALA D N 1
ATOM 2975 C CA . ALA D 1 74 ? 35.768 -20.687 5.136 1.00 53.88 73 ALA D CA 1
ATOM 2976 C C . ALA D 1 74 ? 36.808 -19.587 5.047 1.00 52.66 73 ALA D C 1
ATOM 2977 O O . ALA D 1 74 ? 36.521 -18.413 5.279 1.00 54.37 73 ALA D O 1
ATOM 2979 N N . CYS D 1 75 ? 38.020 -19.986 4.690 1.00 50.69 74 CYS D N 1
ATOM 2980 C CA . CYS D 1 75 ? 39.132 -19.057 4.575 1.00 53.41 74 CYS D CA 1
ATOM 2981 C C . CYS D 1 75 ? 38.967 -18.167 3.348 1.00 53.53 74 CYS D C 1
ATOM 2982 O O . CYS D 1 75 ? 39.067 -16.949 3.448 1.00 54.17 74 CYS D O 1
ATOM 2985 N N . LEU D 1 76 ? 38.710 -18.770 2.189 1.00 53.65 75 LEU D N 1
ATOM 2986 C CA . LEU D 1 76 ? 38.532 -17.996 0.963 1.00 48.69 75 LEU D CA 1
ATOM 2987 C C . LEU D 1 76 ? 37.345 -17.026 1.070 1.00 52.32 75 LEU D C 1
ATOM 2988 O O . LEU D 1 76 ? 37.334 -15.975 0.432 1.00 54.75 75 LEU D O 1
ATOM 2993 N N . SER D 1 77 ? 36.356 -17.370 1.888 1.00 53.02 76 SER D N 1
ATOM 2994 C CA . SER D 1 77 ? 35.198 -16.501 2.094 1.00 54.17 76 SER D CA 1
ATOM 2995 C C . SER D 1 77 ? 35.539 -15.328 3.012 1.00 58.05 76 SER D C 1
ATOM 2996 O O . SER D 1 77 ? 34.949 -14.248 2.911 1.00 58.13 76 SER D O 1
ATOM 2999 N N . ASN D 1 78 ? 36.487 -15.568 3.918 1.00 56.15 77 ASN D N 1
ATOM 3000 C CA . ASN D 1 78 ? 37.036 -14.554 4.814 1.00 52.64 77 ASN D CA 1
ATOM 3001 C C . ASN D 1 78 ? 37.822 -13.487 4.030 1.00 55.31 77 ASN D C 1
ATOM 3002 O O . ASN D 1 78 ? 37.596 -12.282 4.190 1.00 56.84 77 ASN D O 1
ATOM 3007 N N . LEU D 1 79 ? 38.725 -13.957 3.169 1.00 54.10 78 LEU D N 1
ATOM 3008 C CA . LEU D 1 79 ? 39.606 -13.119 2.349 1.00 52.30 78 LEU D CA 1
ATOM 3009 C C . LEU D 1 79 ? 38.839 -12.125 1.482 1.00 54.46 78 LEU D C 1
ATOM 3010 O O . LEU D 1 79 ? 39.236 -10.969 1.340 1.00 58.39 78 LEU D O 1
ATOM 3015 N N . VAL D 1 80 ? 37.742 -12.592 0.895 1.00 54.84 79 VAL D N 1
ATOM 3016 C CA . VAL D 1 80 ? 36.982 -11.807 -0.074 1.00 55.35 79 VAL D CA 1
ATOM 3017 C C . VAL D 1 80 ? 36.335 -10.567 0.536 1.00 54.45 79 VAL D C 1
ATOM 3018 O O . VAL D 1 80 ? 36.416 -9.479 -0.034 1.00 58.56 79 VAL D O 1
ATOM 3022 N N . ASN D 1 81 ? 35.689 -10.731 1.688 1.00 57.03 80 ASN D N 1
ATOM 3023 C CA . ASN D 1 81 ? 35.137 -9.593 2.411 1.00 56.26 80 ASN D CA 1
ATOM 3024 C C . ASN D 1 81 ? 36.185 -8.488 2.485 1.00 54.99 80 ASN D C 1
ATOM 3025 O O . ASN D 1 81 ? 35.887 -7.305 2.314 1.00 53.50 80 ASN D O 1
ATOM 3030 N N . ARG D 1 82 ? 37.427 -8.904 2.705 1.00 52.93 81 ARG D N 1
ATOM 3031 C CA . ARG D 1 82 ? 38.512 -7.994 3.029 1.00 51.50 81 ARG D CA 1
ATOM 3032 C C . ARG D 1 82 ? 39.267 -7.427 1.822 1.00 53.07 81 ARG D C 1
ATOM 3033 O O . ARG D 1 82 ? 39.693 -6.271 1.839 1.00 53.08 81 ARG D O 1
ATOM 3041 N N . ILE D 1 83 ? 39.449 -8.244 0.786 1.00 53.74 82 ILE D N 1
ATOM 3042 C CA . ILE D 1 83 ? 40.338 -7.883 -0.312 1.00 50.32 82 ILE D CA 1
ATOM 3043 C C . ILE D 1 83 ? 40.065 -6.457 -0.765 1.00 50.14 82 ILE D C 1
ATOM 3044 O O . ILE D 1 83 ? 40.989 -5.677 -0.990 1.00 50.52 82 ILE D O 1
ATOM 3049 N N . PHE D 1 84 ? 38.790 -6.112 -0.857 1.00 51.80 83 PHE D N 1
ATOM 3050 C CA . PHE D 1 84 ? 38.411 -4.766 -1.235 1.00 52.39 83 PHE D CA 1
ATOM 3051 C C . PHE D 1 84 ? 38.999 -3.776 -0.253 1.00 53.45 83 PHE D C 1
ATOM 3052 O O . PHE D 1 84 ? 39.802 -2.935 -0.631 1.00 56.26 83 PHE D O 1
ATOM 3060 N N . SER D 1 85 ? 38.612 -3.888 1.011 1.00 53.26 84 SER D N 1
ATOM 3061 C CA . SER D 1 85 ? 39.140 -3.012 2.056 1.00 54.20 84 SER D CA 1
ATOM 3062 C C . SER D 1 85 ? 40.669 -2.890 2.076 1.00 54.32 84 SER D C 1
ATOM 3063 O O . SER D 1 85 ? 41.214 -1.787 2.001 1.00 54.50 84 SER D O 1
ATOM 3066 N N . ILE D 1 86 ? 41.355 -4.019 2.213 1.00 51.38 85 ILE D N 1
ATOM 3067 C CA . ILE D 1 86 ? 42.809 -4.010 2.244 1.00 52.53 85 ILE D CA 1
ATOM 3068 C C . ILE D 1 86 ? 43.381 -3.195 1.089 1.00 53.01 85 ILE D C 1
ATOM 3069 O O . ILE D 1 86 ? 44.258 -2.345 1.280 1.00 52.28 85 ILE D O 1
ATOM 3074 N N . CYS D 1 87 ? 42.873 -3.453 -0.108 1.00 47.64 86 CYS D N 1
ATOM 3075 C CA . CYS D 1 87 ? 43.389 -2.784 -1.286 1.00 50.96 86 CYS D CA 1
ATOM 3076 C C . CYS D 1 87 ? 42.478 -1.702 -1.839 1.00 50.94 86 CYS D C 1
ATOM 3077 O O . CYS D 1 87 ? 42.575 -1.338 -2.999 1.00 52.58 86 CYS D O 1
ATOM 3080 N N . ASN D 1 88 ? 41.600 -1.184 -0.989 1.00 57.21 87 ASN D N 1
ATOM 3081 C CA . ASN D 1 88 ? 40.767 -0.023 -1.318 1.00 59.53 87 ASN D CA 1
ATOM 3082 C C . ASN D 1 88 ? 40.014 -0.078 -2.664 1.00 57.27 87 ASN D C 1
ATOM 3083 O O . ASN D 1 88 ? 40.123 0.839 -3.482 1.00 57.53 87 ASN D O 1
ATOM 3088 N N . ASN D 1 89 ? 39.229 -1.135 -2.867 1.00 57.24 88 ASN D N 1
ATOM 3089 C CA . ASN D 1 89 ? 38.445 -1.297 -4.091 1.00 56.02 88 ASN D CA 1
ATOM 3090 C C . ASN D 1 89 ? 39.307 -1.050 -5.333 1.00 56.84 88 ASN D C 1
ATOM 3091 O O . ASN D 1 89 ? 38.959 -0.222 -6.182 1.00 56.95 88 ASN D O 1
ATOM 3096 N N . ALA D 1 90 ? 40.425 -1.777 -5.430 1.00 57.38 89 ALA D N 1
ATOM 3097 C CA . ALA D 1 90 ? 41.432 -1.565 -6.485 1.00 56.84 89 ALA D CA 1
ATOM 3098 C C . ALA D 1 90 ? 41.311 -2.498 -7.691 1.00 55.24 89 ALA D C 1
ATOM 3099 O O . ALA D 1 90 ? 40.904 -3.655 -7.556 1.00 56.44 89 ALA D O 1
ATOM 3101 N N . ILE D 1 91 ? 41.699 -1.985 -8.860 1.00 53.63 90 ILE D N 1
ATOM 3102 C CA . ILE D 1 91 ? 41.622 -2.731 -10.119 1.00 51.26 90 ILE D CA 1
ATOM 3103 C C . ILE D 1 91 ? 42.439 -4.017 -10.065 1.00 48.73 90 ILE D C 1
ATOM 3104 O O . ILE D 1 91 ? 42.183 -4.959 -10.803 1.00 50.61 90 ILE D O 1
ATOM 3109 N N . GLY D 1 92 ? 43.433 -4.041 -9.188 1.00 50.30 91 GLY D N 1
ATOM 3110 C CA . GLY D 1 92 ? 44.279 -5.201 -9.032 1.00 48.99 91 GLY D CA 1
ATOM 3111 C C . GLY D 1 92 ? 44.676 -5.328 -7.585 1.00 52.13 91 GLY D C 1
ATOM 3112 O O . GLY D 1 92 ? 44.980 -4.345 -6.916 1.00 54.79 91 GLY D O 1
ATOM 3113 N N . ALA D 1 93 ? 44.673 -6.557 -7.094 1.00 51.53 92 ALA D N 1
ATOM 3114 C CA . ALA D 1 93 ? 44.928 -6.794 -5.692 1.00 48.35 92 ALA D CA 1
ATOM 3115 C C . ALA D 1 93 ? 45.363 -8.234 -5.475 1.00 54.55 92 ALA D C 1
ATOM 3116 O O . ALA D 1 93 ? 44.912 -9.148 -6.171 1.00 55.26 92 ALA D O 1
ATOM 3118 N N . ARG D 1 94 ? 46.241 -8.418 -4.497 1.00 60.38 93 ARG D N 1
ATOM 3119 C CA . ARG D 1 94 ? 46.798 -9.722 -4.151 1.00 54.37 93 ARG D CA 1
ATOM 3120 C C . ARG D 1 94 ? 46.836 -9.810 -2.618 1.00 56.21 93 ARG D C 1
ATOM 3121 O O . ARG D 1 94 ? 47.459 -8.972 -1.967 1.00 54.67 93 ARG D O 1
ATOM 3129 N N . VAL D 1 95 ? 46.138 -10.787 -2.035 1.00 54.52 94 VAL D N 1
ATOM 3130 C CA . VAL D 1 95 ? 46.147 -10.955 -0.577 1.00 50.58 94 VAL D CA 1
ATOM 3131 C C . VAL D 1 95 ? 46.528 -12.362 -0.143 1.00 49.31 94 VAL D C 1
ATOM 3132 O O . VAL D 1 95 ? 45.974 -13.355 -0.613 1.00 50.07 94 VAL D O 1
ATOM 3136 N N . GLN D 1 96 ? 47.479 -12.432 0.776 1.00 51.75 95 GLN D N 1
ATOM 3137 C CA . GLN D 1 96 ? 47.892 -13.697 1.344 1.00 47.28 95 GLN D CA 1
ATOM 3138 C C . GLN D 1 96 ? 47.405 -13.789 2.775 1.00 50.36 95 GLN D C 1
ATOM 3139 O O . GLN D 1 96 ? 47.896 -13.072 3.643 1.00 48.41 95 GLN D O 1
ATOM 3145 N N . LEU D 1 97 ? 46.424 -14.654 3.017 1.00 54.49 96 LEU D N 1
ATOM 3146 C CA . LEU D 1 97 ? 46.059 -15.023 4.378 1.00 50.00 96 LEU D CA 1
ATOM 3147 C C . LEU D 1 97 ? 46.888 -16.237 4.750 1.00 51.63 96 LEU D C 1
ATOM 3148 O O . LEU D 1 97 ? 47.491 -16.861 3.882 1.00 57.01 96 LEU D O 1
ATOM 3153 N N . VAL D 1 98 ? 46.917 -16.586 6.031 1.00 51.54 97 VAL D N 1
ATOM 3154 C CA . VAL D 1 98 ? 47.693 -17.742 6.472 1.00 51.94 97 VAL D CA 1
ATOM 3155 C C . VAL D 1 98 ? 47.321 -19.030 5.733 1.00 52.64 97 VAL D C 1
ATOM 3156 O O . VAL D 1 98 ? 48.183 -19.866 5.483 1.00 56.02 97 VAL D O 1
ATOM 3160 N N . ASP D 1 99 ? 46.050 -19.185 5.366 1.00 56.73 98 ASP D N 1
ATOM 3161 C CA . ASP D 1 99 ? 45.588 -20.427 4.728 1.00 59.09 98 ASP D CA 1
ATOM 3162 C C . ASP D 1 99 ? 44.985 -20.263 3.321 1.00 56.01 98 ASP D C 1
ATOM 3163 O O . ASP D 1 99 ? 44.838 -21.238 2.586 1.00 56.04 98 ASP D O 1
ATOM 3168 N N . CYS D 1 100 ? 44.641 -19.037 2.941 1.00 52.19 99 CYS D N 1
ATOM 3169 C CA . CYS D 1 100 ? 44.154 -18.793 1.596 1.00 46.65 99 CYS D CA 1
ATOM 3170 C C . CYS D 1 100 ? 44.970 -17.688 0.954 1.00 51.61 99 CYS D C 1
ATOM 3171 O O . CYS D 1 100 ? 45.974 -17.234 1.499 1.00 53.11 99 CYS D O 1
ATOM 3174 N N . PHE D 1 101 ? 44.641 -17.359 -0.289 1.00 51.51 100 PHE D N 1
ATOM 3175 C CA . PHE D 1 101 ? 45.324 -16.358 -1.126 1.00 46.10 100 PHE D CA 1
ATOM 3176 C C . PHE D 1 101 ? 44.425 -16.089 -2.303 1.00 47.59 100 PHE D C 1
ATOM 3177 O O . PHE D 1 101 ? 43.983 -17.004 -2.916 1.00 51.42 100 PHE D O 1
ATOM 3185 N N . ILE D 1 102 ? 44.184 -14.835 -2.640 1.00 46.07 101 ILE D N 1
ATOM 3186 C CA . ILE D 1 102 ? 43.347 -14.546 -3.794 1.00 44.95 101 ILE D CA 1
ATOM 3187 C C . ILE D 1 102 ? 43.991 -13.448 -4.613 1.00 46.86 101 ILE D C 1
ATOM 3188 O O . ILE D 1 102 ? 44.568 -12.510 -4.067 1.00 47.57 101 ILE D O 1
ATOM 3193 N N . GLN D 1 103 ? 43.914 -13.584 -5.930 1.00 50.27 102 GLN D N 1
ATOM 3194 C CA . GLN D 1 103 ? 44.475 -12.590 -6.836 1.00 48.91 102 GLN D CA 1
ATOM 3195 C C . GLN D 1 103 ? 43.503 -12.317 -7.966 1.00 47.63 102 GLN D C 1
ATOM 3196 O O . GLN D 1 103 ? 43.270 -13.173 -8.819 1.00 47.26 102 GLN D O 1
ATOM 3202 N N . TYR D 1 104 ? 42.927 -11.123 -7.956 1.00 46.71 1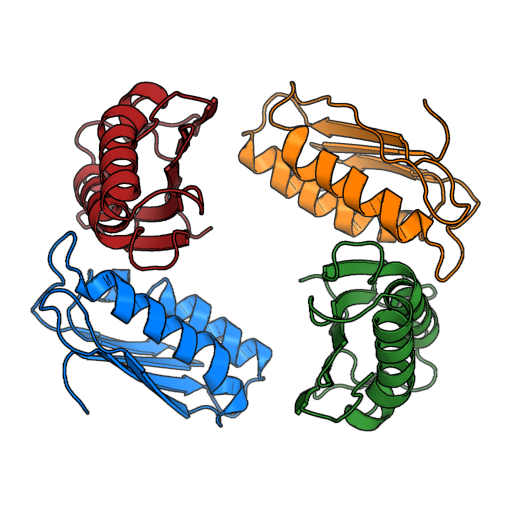03 TYR D N 1
ATOM 3203 C CA . TYR D 1 104 ? 42.101 -10.685 -9.057 1.00 46.13 103 TYR D CA 1
ATOM 3204 C C . TYR D 1 104 ? 42.821 -9.568 -9.781 1.00 49.64 103 TYR D C 1
ATOM 3205 O O . TYR D 1 104 ? 43.416 -8.700 -9.151 1.00 51.04 103 TYR D O 1
ATOM 3214 N N . GLU D 1 105 ? 42.773 -9.580 -11.106 1.00 52.83 104 GLU D N 1
ATOM 3215 C CA . GLU D 1 105 ? 43.341 -8.537 -11.957 1.00 56.18 104 GLU D CA 1
ATOM 3216 C C . GLU D 1 105 ? 42.391 -8.300 -13.100 1.00 57.85 104 GLU D C 1
ATOM 3217 O O . GLU D 1 105 ? 41.383 -8.924 -13.172 1.00 54.07 104 GLU D O 1
ATOM 3223 N N . GLN D 1 106 ? 42.749 -7.425 -14.030 1.00 62.38 105 GLN D N 1
ATOM 3224 C CA . GLN D 1 106 ? 41.879 -7.104 -15.160 1.00 60.42 105 GLN D CA 1
ATOM 3225 C C . GLN D 1 106 ? 42.361 -7.636 -16.512 1.00 65.44 105 GLN D C 1
ATOM 3226 O O . GLN D 1 106 ? 41.567 -7.789 -17.447 1.00 63.19 105 GLN D O 1
ATOM 3232 N N . ARG D 1 107 ? 43.658 -7.909 -16.617 1.00 66.51 106 ARG D N 1
ATOM 3233 C CA . ARG D 1 107 ? 44.171 -8.636 -17.765 1.00 67.65 106 ARG D CA 1
ATOM 3234 C C . ARG D 1 107 ? 44.348 -10.079 -17.334 1.00 64.60 106 ARG D C 1
ATOM 3235 O O . ARG D 1 107 ? 44.175 -10.406 -16.159 1.00 59.65 106 ARG D O 1
ATOM 3243 N N . SER D 1 108 ? 44.686 -10.932 -18.296 1.00 67.15 107 SER D N 1
ATOM 3244 C CA . SER D 1 108 ? 45.059 -12.319 -18.037 1.00 64.36 107 SER D CA 1
ATOM 3245 C C . SER D 1 108 ? 46.450 -12.387 -17.397 1.00 73.36 107 SER D C 1
ATOM 3246 O O . SER D 1 108 ? 47.355 -11.649 -17.799 1.00 79.76 107 SER D O 1
ATOM 3249 N N . PHE D 1 109 ? 46.629 -13.265 -16.403 1.00 72.76 108 PHE D N 1
ATOM 3250 C CA . PHE D 1 109 ? 47.923 -13.379 -15.713 1.00 66.07 108 PHE D CA 1
ATOM 3251 C C . PHE D 1 109 ? 48.432 -14.812 -15.477 1.00 70.24 108 PHE D C 1
ATOM 3252 O O . PHE D 1 109 ? 49.606 -15.000 -15.136 1.00 68.64 108 PHE D O 1
#

Foldseek 3Di:
DFQAFDDKDADPAAQPVVHQCVPQVLVQLVVQLQPCLPVPQKDKDWGQTPDPAAIKIKMKGFQPPDHSVVSSVSSVVCSVCVCVVHVHGQWMWTDGDGMIMIMHRDDD/DFQAFDDKDFAPAADDPPDCVVVQQVVLLVVCLVPCLPPVQWDWDWGQDDPPDFIKTKIKGFADPDDSVVRNVSSVVCSVCQCVVHVRGQWMWTDGPTMIMTMHSDYD/DFQAFDDKDFAPAADDVVHQLVVFLLVVLVVCLVCCLVVQFWDKDWADTPDDAFIKIKIKGFDNPDHSVVASVSSVVCSVPVCVVHVRGQWMWTDGPGMIMIMHSDYD/DFQAWDDKDADPAADPPPDQLVVQQVVLLVCCLVPCLPPQQWDKDWGDTDDPAFIKIKIKGFDNPDHSVVANVNSVVCVVCQCVVRVRGQWMWTDTPTMIMTIHRDYD